Protein AF-A0A951L994-F1 (afdb_monomer_lite)

Sequence (637 aa):
MDTLDIGKFHAEGLLHLNDAASIREDETYDFYVFNWHFVTMASDIDPLAIKRLPVPKFTVVLELAPGDPLMLVPREVFDGYMVLDPTAEENGRLVAFPRPLEMDGREGRVFRGAVPTIGSFGFGTPAKGFELLVEAVNREFDKAIVRINIPHGQYVETDIIHRMPYAERVKDVCRQIAKPGIEVSFTNEFLSPTELVQWCTQNDLNCFMYTRALPGLSATTDQCIISGQPLLTLTNDTFRHIHRYIEPYPFQGLRKAIATTGKTVRLIQQEWSKERFQDKFHQMLSDAGIITMPHIEKCVPHIAQTDSIFVISRNSPGADNPFDYARKIANSIGRSRQHQIRHISYESAVETLASLGPSGAAGIVFVDYDLAACIQLDAIVSTLPCRKIIIPRADELRETEYPYTWANVVIIPRLPIIPFHTTSAGLKTPARIVLLGFSANSALLQEIIQKVLGEVPTAEVVVECDAPDPAAVAKKGTAPSGEAQPHVSWAFLKSGDRSLPDYFGESSLIIANNDPARTQELESLISIAMVTERPVVFTRRGVFPQLLGRELYVEDHSIAEIIRMGMAAHIKVLYDFGEWTFATALRRILDESWRPTISPVPDNAIVALSPAQFLQVAALGTGVTVTGHEKRVHFRH

Radius of gyration: 27.04 Å; chains: 1; bounding box: 85×60×83 Å

Foldseek 3Di:
DQQWPPVVCVVPVDTDGDPPPPVVPPDDDQEEEAQDDLVPDVVPDDLVVLQPRPHAYEYEQFFQDVPGSCPRPDPPSHQAYAYCFQPDDDDLRYFYFDHAQPDAADAADADDDPAFEEEEEDALAAQQCLLVVLLLCQQQDPAYEYEYEHADDPPDPQCLLLVHDSQVLSVLLSVLLHDPRYHYHYDHDPDDLVRLLVVLSPGLEYETEGLAPGTGADPRCSSNLSNLHFYEYFLALNCLSVLVQDPHPPLAAPVVRSVPRSVSSVVSSVCNYPVNRVVSVVVSCVSVVSDDDDDDPPPPPPPDDAFEEEQEEADDPDQPQLLDPSNLLQVLQPSNVSHHYHYDYLVCCQVVLVPDDLVAHLEYEYAQDDPVSVVSCQVRQQPGPFAYEYEHDQPDDDPVPDPHQHFRYEYEYDAFEQHRYGDSAGADPPAEEEEAPDDPPDPVVVVVVCLCCVQRVRYQYEYEDPDPDPVSQPPDDPDDPDDDDRNYGYDHDFRRPPCLLNVLSNHLEYEYAADVVCLSRSSSSVSSSLSNLHQYAYDPNRDNVSLLPQGHHPVVDHPVVSSSNRNVRCSSSCNLNYSSLQSSLVVCSSVVVLCVVDPHDDRRDHHYDDSQSSSCSSNPNNPGDSDSDPPPPPPDD

Secondary structure (DSSP, 8-state):
-TTB-HHHHHHHSS--B-TT----TT---S-EEE---TTTTTTT--HHHHHT-SS-EEEEE-S-BTTBTTTTS-TTT-SEEEES-TTSPP-SSEEE-PPPPSSPPPPPPPP--SS-EEEEE--S-TT--HHHHHHHHHHH-SSEEEEEE-PPPTT---HHHHTS-HHHHHHHHHHHHPPTTEEEEEE-----HHHHHHHHHT-SEEEE------SS--THHHHHHHHT--EEEBS-GGGHHHHTTSPPBTTS-HHHHHHHHHHHHHHHHHHTSHHHHHHHHHHHHHHTTSS------------PPPPEEEEEES--S-TT-TT-HHHHHHHHHHTT-SSEEEEEEHHHHHHHHHT--TT--SEEEEES--HHHHHHHHHHHTT--SEEEEE--TTT--TT------SSEEE------B------PPPPSSPEEEEES--TT-HHHHHHHHHHHHH-TT-EEEEEESS--HHHHSSS----TTS---EEEEEE--TT-TTHHHHHHT-SEEEE---TTTHHHHHHHHHHHTTSSS-EEE-SSS--GGGTT-PPBGGGS-HHHHHHHGGGGTHHHHHHHBHHHHHHHHHHHHHTTTGGGSS-PPTT--EEPPHHHHHHHHHTTTT----S---------

pLDDT: mean 88.19, std 14.05, range [27.16, 98.81]

Structure (mmCIF, N/CA/C/O backbone):
data_AF-A0A951L994-F1
#
_entry.id   AF-A0A951L994-F1
#
loop_
_atom_site.group_PDB
_atom_site.id
_atom_site.type_symbol
_atom_site.label_atom_id
_atom_site.label_alt_id
_atom_site.label_comp_id
_atom_site.label_asym_id
_atom_site.label_entity_id
_atom_site.label_seq_id
_atom_site.pdbx_PDB_ins_code
_atom_site.Cartn_x
_atom_site.Cartn_y
_atom_site.Cartn_z
_atom_site.occupancy
_atom_site.B_iso_or_equiv
_atom_site.auth_seq_id
_atom_site.auth_comp_id
_atom_site.auth_asym_id
_atom_site.auth_atom_id
_atom_site.pdbx_PDB_model_num
ATOM 1 N N . MET A 1 1 ? 36.849 2.179 -8.638 1.00 41.88 1 MET A N 1
ATOM 2 C CA . MET A 1 1 ? 37.304 2.030 -7.237 1.00 41.88 1 MET A CA 1
ATOM 3 C C . MET A 1 1 ? 38.821 1.992 -7.151 1.00 41.88 1 MET A C 1
ATOM 5 O O . MET A 1 1 ? 39.359 2.477 -6.174 1.00 41.88 1 MET A O 1
ATOM 9 N N . ASP A 1 2 ? 39.500 1.511 -8.189 1.00 40.81 2 ASP A N 1
ATOM 10 C CA . ASP A 1 2 ? 40.957 1.299 -8.216 1.00 40.81 2 ASP A CA 1
ATOM 11 C C . ASP A 1 2 ? 41.794 2.595 -8.164 1.00 40.81 2 ASP A C 1
ATOM 13 O O . ASP A 1 2 ? 42.988 2.570 -7.875 1.00 40.81 2 ASP A O 1
ATOM 17 N N . THR A 1 3 ? 41.164 3.746 -8.401 1.00 54.03 3 THR A N 1
ATOM 18 C CA . THR A 1 3 ? 41.768 5.081 -8.298 1.00 54.03 3 THR A CA 1
ATOM 19 C C . THR A 1 3 ? 41.541 5.751 -6.947 1.00 54.03 3 THR A C 1
ATOM 21 O O . THR A 1 3 ? 42.148 6.784 -6.688 1.00 54.03 3 THR A O 1
ATOM 24 N N . LEU A 1 4 ? 40.679 5.193 -6.092 1.00 57.62 4 LEU A N 1
ATOM 25 C CA . LEU A 1 4 ? 40.340 5.759 -4.790 1.00 57.62 4 LEU A CA 1
ATOM 26 C C . LEU A 1 4 ? 41.295 5.209 -3.732 1.00 57.62 4 LEU A C 1
ATOM 28 O O . LEU A 1 4 ? 41.459 3.994 -3.605 1.00 57.62 4 LEU A O 1
ATOM 32 N N . ASP A 1 5 ? 41.890 6.094 -2.942 1.00 65.50 5 ASP A N 1
ATOM 33 C CA . ASP A 1 5 ? 42.639 5.704 -1.754 1.00 65.50 5 ASP A CA 1
ATOM 34 C C . ASP A 1 5 ? 41.649 5.371 -0.628 1.00 65.50 5 ASP A C 1
ATOM 36 O O . ASP A 1 5 ? 41.291 6.205 0.208 1.00 65.50 5 ASP A O 1
ATOM 40 N N . ILE A 1 6 ? 41.152 4.130 -0.642 1.00 57.81 6 ILE A N 1
ATOM 41 C CA . ILE A 1 6 ? 40.182 3.628 0.342 1.00 57.81 6 ILE A CA 1
ATOM 42 C C . ILE A 1 6 ? 40.760 3.674 1.766 1.00 57.81 6 ILE A C 1
ATOM 44 O O . ILE A 1 6 ? 40.019 3.908 2.722 1.00 57.81 6 ILE A O 1
ATOM 48 N N . GLY A 1 7 ? 42.077 3.487 1.915 1.00 65.69 7 GLY A N 1
ATOM 49 C CA . GLY A 1 7 ? 42.751 3.540 3.212 1.00 65.69 7 GLY A CA 1
ATOM 50 C C . GLY A 1 7 ? 42.726 4.946 3.805 1.00 65.69 7 GLY A C 1
ATOM 51 O O . GLY A 1 7 ? 42.381 5.122 4.975 1.00 65.69 7 GLY A O 1
ATOM 52 N N . LYS A 1 8 ? 43.018 5.953 2.982 1.00 62.44 8 LYS A N 1
ATOM 53 C CA . LYS A 1 8 ? 42.999 7.359 3.389 1.00 62.44 8 LYS A CA 1
ATOM 54 C C . LYS A 1 8 ? 41.584 7.898 3.585 1.00 62.44 8 LYS A C 1
ATOM 56 O O . LYS A 1 8 ? 41.338 8.590 4.569 1.00 62.44 8 LYS A O 1
ATOM 61 N N . PHE A 1 9 ? 40.629 7.493 2.744 1.00 53.53 9 PHE A N 1
ATOM 62 C CA . PHE A 1 9 ? 39.210 7.800 2.952 1.00 53.53 9 PHE A CA 1
ATOM 63 C C . PHE A 1 9 ? 38.707 7.297 4.310 1.00 53.53 9 PHE A C 1
ATOM 65 O O . PHE A 1 9 ? 38.043 8.034 5.033 1.00 53.53 9 PHE A O 1
ATOM 72 N N . HIS A 1 10 ? 39.074 6.075 4.700 1.00 56.97 10 HIS A N 1
ATOM 73 C CA . HIS A 1 10 ? 38.685 5.522 5.997 1.00 56.97 10 HIS A CA 1
ATOM 74 C C . HIS A 1 10 ? 39.321 6.270 7.184 1.00 56.97 10 HIS A C 1
ATOM 76 O O . HIS A 1 10 ? 38.714 6.370 8.248 1.00 56.97 10 HIS A O 1
ATOM 82 N N . ALA A 1 11 ? 40.544 6.779 7.029 1.00 64.38 11 ALA A N 1
ATOM 83 C CA . ALA A 1 11 ? 41.259 7.481 8.095 1.00 64.38 11 ALA A CA 1
ATOM 84 C C . ALA A 1 11 ? 40.827 8.949 8.254 1.00 64.38 11 ALA A C 1
ATOM 86 O O . ALA A 1 11 ? 40.795 9.460 9.372 1.00 64.38 11 ALA A O 1
ATOM 87 N N . GLU A 1 12 ? 40.509 9.621 7.148 1.00 77.12 12 GLU A N 1
ATOM 88 C CA . GLU A 1 12 ? 40.337 11.080 7.100 1.00 77.12 12 GLU A CA 1
ATOM 89 C C . GLU A 1 12 ? 38.897 11.507 6.768 1.00 77.12 12 GLU A C 1
ATOM 91 O O . GLU A 1 12 ? 38.551 12.677 6.915 1.00 77.12 12 GLU A O 1
ATOM 96 N N . GLY A 1 13 ? 38.042 10.578 6.324 1.00 53.91 13 GLY A N 1
ATOM 97 C CA . GLY A 1 13 ? 36.663 10.855 5.904 1.00 53.91 13 GLY A CA 1
ATOM 98 C C . GLY A 1 13 ? 36.548 11.640 4.592 1.00 53.91 13 GLY A C 1
ATOM 99 O O . GLY A 1 13 ? 35.451 12.050 4.220 1.00 53.91 13 GLY A O 1
ATOM 100 N N . LEU A 1 14 ? 37.663 11.860 3.891 1.00 49.00 14 LEU A N 1
ATOM 101 C CA . LEU A 1 14 ? 37.746 12.630 2.652 1.00 49.00 14 LEU A CA 1
ATOM 102 C C . LEU A 1 14 ? 38.160 11.727 1.494 1.00 49.00 14 LEU A C 1
ATOM 104 O O . LEU A 1 14 ? 39.064 10.900 1.614 1.00 49.00 14 LEU A O 1
ATOM 108 N N . LEU A 1 15 ? 37.458 11.844 0.368 1.00 47.25 15 LEU A N 1
ATOM 109 C CA . LEU A 1 15 ? 37.704 11.003 -0.795 1.00 47.25 15 LEU A CA 1
ATOM 110 C C . LEU A 1 15 ? 38.981 11.481 -1.506 1.00 47.25 15 LEU A C 1
ATOM 112 O O . LEU A 1 15 ? 38.983 12.525 -2.156 1.00 47.25 15 LEU A O 1
ATOM 116 N N . HIS A 1 16 ? 40.065 10.715 -1.385 1.00 60.06 16 HIS A N 1
ATOM 117 C CA . HIS A 1 16 ? 41.331 10.986 -2.067 1.00 60.06 16 HIS A CA 1
ATOM 118 C C . HIS A 1 16 ? 41.524 10.035 -3.247 1.00 60.06 16 HIS A C 1
ATOM 120 O O . HIS A 1 16 ? 41.207 8.848 -3.167 1.00 60.06 16 HIS A O 1
ATOM 126 N N . LEU A 1 17 ? 42.057 10.559 -4.348 1.00 61.41 17 LEU A N 1
ATOM 127 C CA . LEU A 1 17 ? 42.546 9.741 -5.453 1.00 61.41 17 LEU A CA 1
ATOM 128 C C . LEU A 1 17 ? 43.995 9.328 -5.151 1.00 61.41 17 LEU A C 1
ATOM 130 O O . LEU A 1 17 ? 44.751 10.122 -4.597 1.00 61.41 17 LEU A O 1
ATOM 134 N N . ASN A 1 18 ? 44.385 8.100 -5.495 1.00 67.62 18 ASN A N 1
ATOM 135 C CA . ASN A 1 18 ? 45.770 7.644 -5.368 1.00 67.62 18 ASN A CA 1
ATOM 136 C C . ASN A 1 18 ? 46.680 8.504 -6.265 1.00 67.62 18 ASN A C 1
ATOM 138 O O . ASN A 1 18 ? 46.537 8.459 -7.485 1.00 67.62 18 ASN A O 1
ATOM 142 N N . ASP A 1 19 ? 47.664 9.205 -5.689 1.00 60.97 19 ASP A N 1
ATOM 143 C CA . ASP A 1 19 ? 48.629 10.046 -6.431 1.00 60.97 19 ASP A CA 1
ATOM 144 C C . ASP A 1 19 ? 49.447 9.256 -7.480 1.00 60.97 19 ASP A C 1
ATOM 146 O O . ASP A 1 19 ? 50.012 9.829 -8.409 1.00 60.97 19 ASP A O 1
ATOM 150 N N . ALA A 1 20 ? 49.509 7.924 -7.351 1.00 50.66 20 ALA A N 1
ATOM 151 C CA . ALA A 1 20 ? 50.195 7.024 -8.282 1.00 50.66 20 ALA A CA 1
ATOM 152 C C . ALA A 1 20 ? 49.326 6.557 -9.464 1.00 50.66 20 ALA A C 1
ATOM 154 O O . ALA A 1 20 ? 49.850 5.966 -10.411 1.00 50.66 20 ALA A O 1
ATOM 155 N N . ALA A 1 21 ? 48.018 6.820 -9.445 1.00 48.81 21 ALA A N 1
ATOM 156 C CA . ALA A 1 21 ? 47.206 6.702 -10.641 1.00 48.81 21 ALA A CA 1
ATOM 157 C C . ALA A 1 21 ? 47.412 7.988 -11.440 1.00 48.81 21 ALA A C 1
ATOM 159 O O . ALA A 1 21 ? 46.589 8.900 -11.395 1.00 48.81 21 ALA A O 1
ATOM 160 N N . SER A 1 22 ? 48.520 8.067 -12.185 1.00 47.44 22 SER A N 1
ATOM 161 C CA . SER A 1 22 ? 48.522 8.893 -13.384 1.00 47.44 22 SER A CA 1
ATOM 162 C C . SER A 1 22 ? 47.316 8.417 -14.185 1.00 47.44 22 SER A C 1
ATOM 164 O O . SER A 1 22 ? 47.364 7.341 -14.789 1.00 47.44 22 SER A O 1
ATOM 166 N N . ILE A 1 23 ? 46.204 9.153 -14.119 1.00 47.38 23 ILE A N 1
ATOM 167 C CA . ILE A 1 23 ? 45.171 9.068 -15.140 1.00 47.38 23 ILE A CA 1
ATOM 168 C C . ILE A 1 23 ? 45.986 9.210 -16.411 1.00 47.38 23 ILE A C 1
ATOM 170 O O . ILE A 1 23 ? 46.646 10.233 -16.598 1.00 47.38 23 ILE A O 1
ATOM 174 N N . ARG A 1 24 ? 46.096 8.133 -17.190 1.00 46.91 24 ARG A N 1
ATOM 175 C CA . ARG A 1 24 ? 46.722 8.234 -18.496 1.00 46.91 24 ARG A CA 1
ATOM 176 C C . ARG A 1 24 ? 45.892 9.290 -19.202 1.00 46.91 24 ARG A C 1
ATOM 178 O O . ARG A 1 24 ? 44.734 9.031 -19.513 1.00 46.91 24 ARG A O 1
ATOM 185 N N . GLU A 1 25 ? 46.456 10.482 -19.375 1.00 49.81 25 GLU A N 1
ATOM 186 C CA . GLU A 1 25 ? 45.807 11.597 -20.074 1.00 49.81 25 GLU A CA 1
ATOM 187 C C . GLU A 1 25 ? 45.374 11.180 -21.496 1.00 49.81 25 GLU A C 1
ATOM 189 O O . GLU A 1 25 ? 44.533 11.835 -22.102 1.00 49.81 25 GLU A O 1
ATOM 194 N N . ASP A 1 26 ? 45.878 10.036 -21.973 1.00 48.16 26 ASP A N 1
ATOM 195 C CA . ASP A 1 26 ? 45.598 9.412 -23.261 1.00 48.16 26 ASP A CA 1
ATOM 196 C C . ASP A 1 26 ? 44.423 8.408 -23.287 1.00 48.16 26 ASP A C 1
ATOM 198 O O . ASP A 1 26 ? 44.096 7.906 -24.362 1.00 48.16 26 ASP A O 1
ATOM 202 N N . GLU A 1 27 ? 43.766 8.071 -22.167 1.00 55.69 27 GLU A N 1
ATOM 203 C CA . GLU A 1 27 ? 42.603 7.161 -22.201 1.00 55.69 27 GLU A CA 1
ATOM 204 C C . GLU A 1 27 ? 41.299 7.949 -22.401 1.00 55.69 27 GLU A C 1
ATOM 206 O O . GLU A 1 27 ? 40.607 8.344 -21.460 1.00 55.69 27 GLU A O 1
ATOM 211 N N . THR A 1 28 ? 40.964 8.199 -23.669 1.00 78.38 28 THR A N 1
ATOM 212 C CA . THR A 1 28 ? 39.672 8.766 -24.069 1.00 78.38 28 THR A CA 1
ATOM 213 C C . THR A 1 28 ? 38.575 7.710 -23.925 1.00 78.38 28 THR A C 1
ATOM 215 O O . THR A 1 28 ? 38.596 6.701 -24.627 1.00 78.38 28 THR A O 1
ATOM 218 N N . TYR A 1 29 ? 37.610 7.937 -23.034 1.00 87.75 29 TYR A N 1
ATOM 219 C CA . TYR A 1 29 ? 36.407 7.105 -22.931 1.00 87.75 29 TYR A CA 1
ATOM 220 C C . TYR A 1 29 ? 35.429 7.437 -24.056 1.00 87.75 29 TYR A C 1
ATOM 222 O O . TYR A 1 29 ? 35.227 8.610 -24.348 1.00 87.75 29 TYR A O 1
ATOM 230 N N . ASP A 1 30 ? 34.757 6.435 -24.622 1.00 90.88 30 ASP A N 1
ATOM 231 C CA . ASP A 1 30 ? 33.685 6.666 -25.602 1.00 90.88 30 ASP A CA 1
ATOM 232 C C . ASP A 1 30 ? 32.410 7.234 -24.951 1.00 90.88 30 ASP A C 1
ATOM 234 O O . ASP A 1 30 ? 31.631 7.930 -25.600 1.00 90.88 30 ASP A O 1
ATOM 238 N N . PHE A 1 31 ? 32.179 6.924 -23.669 1.00 95.00 31 PHE A N 1
ATOM 239 C CA . PHE A 1 31 ? 31.055 7.415 -22.869 1.00 95.00 31 PHE A CA 1
ATOM 240 C C . PHE A 1 31 ? 31.257 7.152 -21.368 1.00 95.00 31 PHE A C 1
ATOM 242 O O . PHE A 1 31 ? 32.129 6.380 -20.966 1.00 95.00 31 PHE A O 1
ATOM 249 N N . TYR A 1 32 ? 30.389 7.733 -20.534 1.00 95.00 32 TYR A N 1
ATOM 250 C CA . TYR A 1 32 ? 30.308 7.452 -19.093 1.00 95.00 32 TYR A CA 1
ATOM 251 C C . TYR A 1 32 ? 28.931 6.924 -18.679 1.00 95.00 32 TYR A C 1
ATOM 253 O O . TYR A 1 32 ? 27.906 7.351 -19.209 1.00 95.00 32 TYR A O 1
ATOM 261 N N . VAL A 1 33 ? 28.885 6.052 -17.667 1.00 95.38 33 VAL A N 1
ATOM 262 C CA . VAL A 1 33 ? 27.638 5.611 -17.017 1.00 95.38 33 VAL A CA 1
ATOM 263 C C . VAL A 1 33 ? 27.720 5.891 -15.522 1.00 95.38 33 VAL A C 1
ATOM 265 O O . VAL A 1 33 ? 28.635 5.431 -14.843 1.00 95.38 33 VAL A O 1
ATOM 268 N N . PHE A 1 34 ? 26.740 6.623 -15.001 1.00 94.31 34 PHE A N 1
ATOM 269 C CA . PHE A 1 34 ? 26.642 6.974 -13.587 1.00 94.31 34 PHE A CA 1
ATOM 270 C C . PHE A 1 34 ? 25.502 6.206 -12.923 1.00 94.31 34 PHE A C 1
ATOM 272 O O . PHE A 1 34 ? 24.346 6.348 -13.318 1.00 94.31 34 PHE A O 1
ATOM 279 N N . ASN A 1 35 ? 25.789 5.457 -11.864 1.00 92.19 35 ASN A N 1
ATOM 280 C CA . ASN A 1 35 ? 24.745 4.935 -10.985 1.00 92.19 35 ASN A CA 1
ATOM 281 C C . ASN A 1 35 ? 24.291 6.031 -10.003 1.00 92.19 35 ASN A C 1
ATOM 283 O O . ASN A 1 35 ? 24.700 6.018 -8.845 1.00 92.19 35 ASN A O 1
ATOM 287 N N . TRP A 1 36 ? 23.543 7.032 -10.486 1.00 91.06 36 TRP A N 1
ATOM 288 C CA . TRP A 1 36 ? 23.227 8.229 -9.704 1.00 91.06 36 TRP A CA 1
ATOM 289 C C . TRP A 1 36 ? 22.315 7.898 -8.523 1.00 91.06 36 TRP A C 1
ATOM 291 O O . TRP A 1 36 ? 21.193 7.425 -8.700 1.00 91.06 36 TRP A O 1
ATOM 301 N N . HIS A 1 37 ? 22.770 8.228 -7.316 1.00 90.56 37 HIS A N 1
ATOM 302 C CA . HIS A 1 37 ? 21.969 8.110 -6.107 1.00 90.56 37 HIS A CA 1
ATOM 303 C C . HIS A 1 37 ? 21.953 9.438 -5.347 1.00 90.56 37 HIS A C 1
ATOM 305 O O . HIS A 1 37 ? 22.993 9.964 -4.949 1.00 90.56 37 HIS A O 1
ATOM 311 N N . PHE A 1 38 ? 20.756 9.986 -5.136 1.00 89.31 38 PHE A N 1
ATOM 312 C CA . PHE A 1 38 ? 20.582 11.338 -4.601 1.00 89.31 38 PHE A CA 1
ATOM 313 C C . PHE A 1 38 ? 21.140 11.516 -3.180 1.00 89.31 38 PHE A C 1
ATOM 315 O O . PHE A 1 38 ? 21.542 12.617 -2.832 1.00 89.31 38 PHE A O 1
ATOM 322 N N . VAL A 1 39 ? 21.210 10.453 -2.371 1.00 86.50 39 VAL A N 1
ATOM 323 C CA . VAL A 1 39 ? 21.746 10.539 -0.997 1.00 86.50 39 VAL A CA 1
ATOM 324 C C . VAL A 1 39 ? 23.271 10.509 -0.965 1.00 86.50 39 VAL A C 1
ATOM 326 O O . VAL A 1 39 ? 23.870 11.166 -0.129 1.00 86.50 39 VAL A O 1
ATOM 329 N N . THR A 1 40 ? 23.904 9.728 -1.842 1.00 85.31 40 THR A N 1
ATOM 330 C CA . THR A 1 40 ? 25.342 9.412 -1.733 1.00 85.31 40 THR A CA 1
ATOM 331 C C . THR A 1 40 ? 26.195 10.107 -2.786 1.00 85.31 40 THR A C 1
ATOM 333 O O . THR A 1 40 ? 27.412 9.993 -2.742 1.00 85.31 40 THR A O 1
ATOM 336 N N . MET A 1 41 ? 25.578 10.759 -3.776 1.00 88.44 41 MET A N 1
ATOM 337 C CA . MET A 1 41 ? 26.297 11.452 -4.849 1.00 88.44 41 MET A CA 1
ATOM 338 C C . MET A 1 41 ? 25.931 12.929 -4.960 1.00 88.44 41 MET A C 1
ATOM 340 O O . MET A 1 41 ? 26.781 13.718 -5.358 1.00 88.44 41 MET A O 1
ATOM 344 N N . ALA A 1 42 ? 24.697 13.329 -4.629 1.00 85.69 42 ALA A N 1
ATOM 345 C CA . ALA A 1 42 ? 24.260 14.708 -4.867 1.00 85.69 42 ALA A CA 1
ATOM 346 C C . ALA A 1 42 ? 24.990 15.742 -3.992 1.00 85.69 42 ALA A C 1
ATOM 348 O O . ALA A 1 42 ? 25.114 16.891 -4.406 1.00 85.69 42 ALA A O 1
ATOM 349 N N . SER A 1 43 ? 25.473 15.345 -2.810 1.00 84.06 43 SER A N 1
ATOM 350 C CA . SER A 1 43 ? 26.299 16.178 -1.925 1.00 8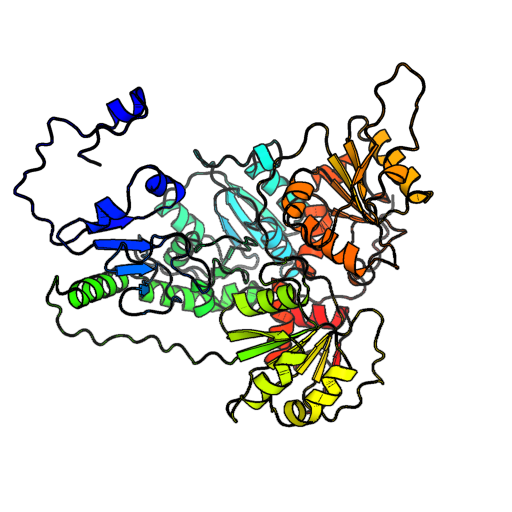4.06 43 SER A CA 1
ATOM 351 C C . SER A 1 43 ? 27.726 16.370 -2.431 1.00 84.06 43 SER A C 1
ATOM 353 O O . SER A 1 43 ? 28.326 17.410 -2.174 1.00 84.06 43 SER A O 1
ATOM 355 N N . ASP A 1 44 ? 28.258 15.382 -3.148 1.00 85.50 44 ASP A N 1
ATOM 356 C CA . ASP A 1 44 ? 29.698 15.254 -3.393 1.00 85.50 44 ASP A CA 1
ATOM 357 C C . ASP A 1 44 ? 30.083 15.490 -4.857 1.00 85.50 44 ASP A C 1
ATOM 359 O O . ASP A 1 44 ? 31.257 15.679 -5.175 1.00 85.50 44 ASP A O 1
ATOM 363 N N . ILE A 1 45 ? 29.106 15.486 -5.769 1.00 86.12 45 ILE A N 1
ATOM 364 C CA . ILE A 1 45 ? 29.343 15.601 -7.208 1.00 86.12 45 ILE A CA 1
ATOM 365 C C . ILE A 1 45 ? 28.493 16.725 -7.796 1.00 86.12 45 ILE A C 1
ATOM 367 O O . ILE A 1 45 ? 27.271 16.618 -7.889 1.00 86.12 45 ILE A O 1
ATOM 371 N N . ASP A 1 46 ? 29.161 17.779 -8.276 1.00 86.94 46 ASP A N 1
ATOM 372 C CA . ASP A 1 46 ? 28.540 18.871 -9.032 1.00 86.94 46 ASP A CA 1
ATOM 373 C C . ASP A 1 46 ? 27.977 18.348 -10.372 1.00 86.94 46 ASP A C 1
ATOM 375 O O . ASP A 1 46 ? 28.749 17.935 -11.249 1.00 86.94 46 ASP A O 1
ATOM 379 N N . PRO A 1 47 ? 26.651 18.402 -10.605 1.00 90.44 47 PRO A N 1
ATOM 380 C CA . PRO A 1 47 ? 26.071 17.960 -11.869 1.00 90.44 47 PRO A CA 1
ATOM 381 C C . PRO A 1 47 ? 26.584 18.747 -13.088 1.00 90.44 47 PRO A C 1
ATOM 383 O O . PRO A 1 47 ? 26.620 18.205 -14.198 1.00 90.44 47 PRO A O 1
ATOM 386 N N . LEU A 1 48 ? 27.031 19.999 -12.911 1.00 89.38 48 LEU A N 1
ATOM 387 C CA . LEU A 1 48 ? 27.656 20.777 -13.984 1.00 89.38 48 LEU A CA 1
ATOM 388 C C . LEU A 1 48 ? 29.039 20.237 -14.352 1.00 89.38 48 LEU A C 1
ATOM 390 O O . LEU A 1 48 ? 29.427 20.338 -15.514 1.00 89.38 48 LEU A O 1
ATOM 394 N N . ALA A 1 49 ? 29.769 19.632 -13.413 1.00 88.12 49 ALA A N 1
ATOM 395 C CA . ALA A 1 49 ? 31.022 18.949 -13.717 1.00 88.12 49 ALA A CA 1
ATOM 396 C C . ALA A 1 49 ? 30.787 17.741 -14.629 1.00 88.12 49 ALA A C 1
ATOM 398 O O . ALA A 1 49 ? 31.485 17.599 -15.629 1.00 88.12 49 ALA A O 1
ATOM 399 N N . ILE A 1 50 ? 29.744 16.947 -14.361 1.00 90.75 50 ILE A N 1
ATOM 400 C CA . ILE A 1 50 ? 29.351 15.835 -15.239 1.00 90.75 50 ILE A CA 1
ATOM 401 C C . ILE A 1 50 ? 28.959 16.360 -16.629 1.00 90.75 50 ILE A C 1
ATOM 403 O O . ILE A 1 50 ? 29.320 15.770 -17.641 1.00 90.75 50 ILE A O 1
ATOM 407 N N . LYS A 1 51 ? 28.225 17.478 -16.698 1.00 90.81 51 LYS A N 1
ATOM 408 C CA . LYS A 1 51 ? 27.801 18.084 -17.972 1.00 90.81 51 LYS A CA 1
ATOM 409 C C . LYS A 1 51 ? 28.967 18.602 -18.828 1.00 90.81 51 LYS A C 1
ATOM 411 O O . LYS A 1 51 ? 28.811 18.727 -20.035 1.00 90.81 51 LYS A O 1
ATOM 416 N N . ARG A 1 52 ? 30.117 18.919 -18.220 1.00 90.06 52 ARG A N 1
ATOM 417 C CA . ARG A 1 52 ? 31.332 19.368 -18.926 1.00 90.06 52 ARG A CA 1
ATOM 418 C C . ARG A 1 52 ? 32.140 18.224 -19.549 1.00 90.06 52 ARG A C 1
ATOM 420 O O . ARG A 1 52 ? 33.105 18.513 -20.253 1.00 90.06 52 ARG A O 1
ATOM 427 N N . LEU A 1 53 ? 31.795 16.962 -19.282 1.00 86.88 53 LEU A N 1
ATOM 428 C CA . LEU A 1 53 ? 32.493 15.823 -19.879 1.00 86.88 53 LEU A CA 1
ATOM 429 C C . LEU A 1 53 ? 32.326 15.848 -21.413 1.00 86.88 53 LEU A C 1
ATOM 431 O O . LEU A 1 53 ? 31.232 16.134 -21.894 1.00 86.88 53 LEU A O 1
ATOM 435 N N . PRO A 1 54 ? 33.395 15.581 -22.187 1.00 88.94 54 PRO A N 1
ATOM 436 C CA . PRO A 1 54 ? 33.408 15.818 -23.634 1.00 88.94 54 PRO A CA 1
ATOM 437 C C . PRO A 1 54 ? 32.716 14.723 -24.458 1.00 88.94 54 PRO A C 1
ATOM 439 O O . PRO A 1 54 ? 32.632 14.843 -25.678 1.00 88.94 54 PRO A O 1
ATOM 442 N N . VAL A 1 55 ? 32.253 13.654 -23.811 1.00 91.31 55 VAL A N 1
ATOM 443 C CA . VAL A 1 55 ? 31.657 12.472 -24.446 1.00 91.31 55 VAL A CA 1
ATOM 444 C C . VAL A 1 55 ? 30.289 12.171 -23.837 1.00 91.31 55 VAL A C 1
ATOM 446 O O . VAL A 1 55 ? 30.021 12.631 -22.720 1.00 91.31 55 VAL A O 1
ATOM 449 N N . PRO A 1 56 ? 29.426 11.408 -24.537 1.00 95.62 56 PRO A N 1
ATOM 450 C CA . PRO A 1 56 ? 28.097 11.090 -24.046 1.00 95.62 56 PRO A CA 1
ATOM 451 C C . PRO A 1 56 ? 28.119 10.501 -22.643 1.00 95.62 56 PRO A C 1
ATOM 453 O O . PRO A 1 56 ? 29.004 9.722 -22.273 1.00 95.62 56 PRO A O 1
ATOM 456 N N . LYS A 1 57 ? 27.102 10.831 -21.856 1.00 95.94 57 LYS A N 1
ATOM 457 C CA . LYS A 1 57 ? 26.956 10.253 -20.531 1.00 95.94 57 LYS A CA 1
ATOM 458 C C . LYS A 1 57 ? 25.533 9.859 -20.191 1.00 95.94 57 LYS A C 1
ATOM 460 O O . LYS A 1 57 ? 24.545 10.548 -20.451 1.00 95.94 57 LYS A O 1
ATOM 465 N N . PHE A 1 58 ? 25.462 8.732 -19.515 1.00 97.50 58 PHE A N 1
ATOM 466 C CA . PHE A 1 58 ? 24.231 8.061 -19.168 1.00 97.50 58 PHE A CA 1
ATOM 467 C C . PHE A 1 58 ? 24.120 7.939 -17.661 1.00 97.50 58 PHE A C 1
ATOM 469 O O . PHE A 1 58 ? 25.119 7.996 -16.938 1.00 97.50 58 PHE A O 1
ATOM 476 N N . THR A 1 59 ? 22.905 7.746 -17.169 1.00 96.75 59 THR A N 1
ATOM 477 C CA . THR A 1 59 ? 22.707 7.407 -15.764 1.00 96.75 59 THR A CA 1
ATOM 478 C C . THR A 1 59 ? 21.697 6.297 -15.575 1.00 96.75 59 THR A C 1
ATOM 480 O O . THR A 1 59 ? 20.682 6.260 -16.264 1.00 96.75 59 THR A O 1
ATOM 483 N N . VAL A 1 60 ? 21.979 5.405 -14.629 1.00 95.38 60 VAL A N 1
ATOM 484 C CA . VAL A 1 60 ? 21.011 4.440 -14.117 1.00 95.38 60 VAL A CA 1
ATOM 485 C C . VAL A 1 60 ? 20.104 5.155 -13.126 1.00 95.38 60 VAL A C 1
ATOM 487 O O . VAL A 1 60 ? 20.568 5.706 -12.130 1.00 95.38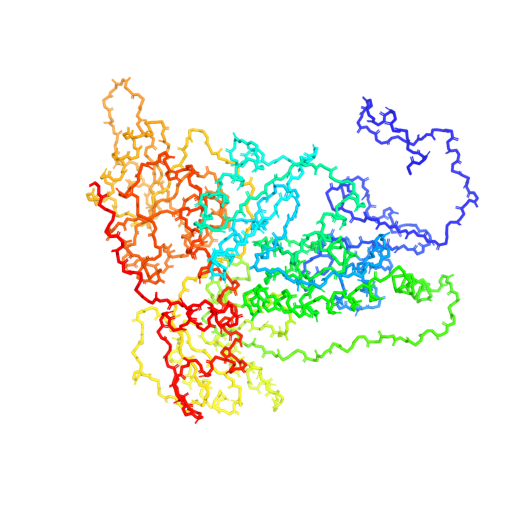 60 VAL A O 1
ATOM 490 N N . VAL A 1 61 ? 18.804 5.142 -13.407 1.00 93.69 61 VAL A N 1
ATOM 491 C CA . VAL A 1 61 ? 17.776 5.735 -12.551 1.00 93.69 61 VAL A CA 1
ATOM 492 C C . VAL A 1 61 ? 17.198 4.637 -11.662 1.00 93.69 61 VAL A C 1
ATOM 494 O O . VAL A 1 61 ? 16.412 3.806 -12.122 1.00 93.69 61 VAL A O 1
ATOM 497 N N . LEU A 1 62 ? 17.617 4.620 -10.393 1.00 86.81 62 LEU A N 1
ATOM 498 C CA . LEU A 1 62 ? 17.174 3.630 -9.402 1.00 86.81 62 LEU A CA 1
ATOM 499 C C . LEU A 1 62 ? 15.878 4.037 -8.695 1.00 86.81 62 LEU A C 1
ATOM 501 O O . LEU A 1 62 ? 14.965 3.225 -8.537 1.00 86.81 62 LEU A O 1
ATOM 505 N N . GLU A 1 63 ? 15.804 5.301 -8.281 1.00 89.38 63 GLU A N 1
ATOM 506 C CA . GLU A 1 63 ? 14.680 5.848 -7.528 1.00 89.38 63 GLU A CA 1
ATOM 507 C C . GLU A 1 63 ? 13.797 6.678 -8.452 1.00 89.38 63 GLU A C 1
ATOM 509 O O . GLU A 1 63 ? 14.182 7.755 -8.906 1.00 89.38 63 GLU A O 1
ATOM 514 N N . LEU A 1 64 ? 12.605 6.159 -8.742 1.00 89.62 64 LEU A N 1
ATOM 515 C CA . LEU A 1 64 ? 11.668 6.785 -9.666 1.00 89.62 64 LEU A CA 1
ATOM 516 C C . LEU A 1 64 ? 10.236 6.785 -9.130 1.00 89.62 64 LEU A C 1
ATOM 518 O O . LEU A 1 64 ? 9.749 5.777 -8.604 1.00 89.62 64 LEU A O 1
ATOM 522 N N . ALA A 1 65 ? 9.554 7.915 -9.296 1.00 86.62 65 ALA A N 1
ATOM 523 C CA . ALA A 1 65 ? 8.158 8.076 -8.926 1.00 86.62 65 ALA A CA 1
ATOM 524 C C . ALA A 1 65 ? 7.238 7.754 -10.114 1.00 86.62 65 ALA A C 1
ATOM 526 O O . ALA A 1 65 ? 7.628 7.911 -11.277 1.00 86.62 65 ALA A O 1
ATOM 527 N N . PRO A 1 66 ? 5.993 7.319 -9.866 1.00 80.44 66 PRO A N 1
ATOM 528 C CA . PRO A 1 66 ? 5.002 7.262 -10.923 1.00 80.44 66 PRO A CA 1
ATOM 529 C C . PRO A 1 66 ? 4.765 8.614 -11.592 1.00 80.44 66 PRO A C 1
ATOM 531 O O . PRO A 1 66 ? 4.583 9.618 -10.915 1.00 80.44 66 PRO A O 1
ATOM 534 N N . GLY A 1 67 ? 4.797 8.634 -12.927 1.00 83.31 67 GLY A N 1
ATOM 535 C CA . GLY A 1 67 ? 4.615 9.847 -13.732 1.00 83.31 67 GLY A CA 1
ATOM 536 C C . GLY A 1 67 ? 5.831 10.779 -13.799 1.00 83.31 67 GLY A C 1
ATOM 537 O O . GLY A 1 67 ? 5.928 11.553 -14.745 1.00 83.31 67 GLY A O 1
ATOM 538 N N . ASP A 1 68 ? 6.785 10.675 -12.869 1.00 89.44 68 ASP A N 1
ATOM 539 C CA . ASP A 1 68 ? 8.044 11.422 -12.929 1.00 89.44 68 ASP A CA 1
ATOM 540 C C . ASP A 1 68 ? 9.265 10.529 -12.649 1.00 89.44 68 ASP A C 1
ATOM 542 O O . ASP A 1 68 ? 9.758 10.460 -11.515 1.00 89.44 68 ASP A O 1
ATOM 546 N N . PRO A 1 69 ? 9.799 9.856 -13.688 1.00 89.94 69 PRO A N 1
ATOM 547 C CA . PRO A 1 69 ? 10.975 9.013 -13.537 1.00 89.94 69 PRO A CA 1
ATOM 548 C C . PRO A 1 69 ? 12.233 9.755 -13.076 1.00 89.94 69 PRO A C 1
ATOM 550 O O . PRO A 1 69 ? 13.132 9.119 -12.543 1.00 89.94 69 PRO A O 1
ATOM 553 N N . LEU A 1 70 ? 12.313 11.078 -13.264 1.00 93.81 70 LEU A N 1
ATOM 554 C CA . LEU A 1 70 ? 13.509 11.875 -12.967 1.00 93.81 70 LEU A CA 1
ATOM 555 C C . LEU A 1 70 ? 13.376 12.721 -11.697 1.00 93.81 70 LEU A C 1
ATOM 557 O O . LEU A 1 70 ? 14.198 13.605 -11.481 1.00 93.81 70 LEU A O 1
ATOM 561 N N . MET A 1 71 ? 12.381 12.458 -10.843 1.00 92.62 71 MET A N 1
ATOM 562 C CA . MET A 1 71 ? 12.131 13.241 -9.623 1.00 92.62 71 MET A CA 1
ATOM 563 C C . MET A 1 71 ? 13.390 13.440 -8.753 1.00 92.62 71 MET A C 1
ATOM 565 O O . MET A 1 71 ? 13.558 14.501 -8.157 1.00 92.62 71 MET A O 1
ATOM 569 N N . LEU A 1 72 ? 14.279 12.440 -8.688 1.00 93.38 72 LEU A N 1
ATOM 570 C CA . LEU A 1 72 ? 15.490 12.451 -7.852 1.00 93.38 72 LEU A CA 1
ATOM 571 C C . LEU A 1 72 ? 16.799 12.472 -8.662 1.00 93.38 72 LEU A C 1
ATOM 573 O O . LEU A 1 72 ? 17.884 12.262 -8.113 1.00 93.38 72 LEU A O 1
ATOM 577 N N . VAL A 1 73 ? 16.711 12.727 -9.970 1.00 94.50 73 VAL A N 1
ATOM 578 C CA . VAL A 1 73 ? 17.860 12.743 -10.883 1.00 94.50 73 VAL A CA 1
ATOM 579 C C . VAL A 1 73 ? 17.931 14.094 -11.599 1.00 94.50 73 VAL A C 1
ATOM 581 O O . VAL A 1 73 ? 16.931 14.543 -12.158 1.00 94.50 73 VAL A O 1
ATOM 584 N N . PRO A 1 74 ? 19.103 14.752 -11.651 1.00 94.12 74 PRO A N 1
ATOM 585 C CA . PRO A 1 74 ? 19.255 16.009 -12.372 1.00 94.12 74 PRO A CA 1
ATOM 586 C C . PRO A 1 74 ? 18.823 15.912 -13.848 1.00 94.12 74 PRO A C 1
ATOM 588 O O . PRO A 1 74 ? 19.384 15.157 -14.655 1.00 94.12 74 PRO A O 1
ATOM 591 N N . ARG A 1 75 ? 17.818 16.714 -14.210 1.00 94.94 75 ARG A N 1
ATOM 592 C CA . ARG A 1 75 ? 17.351 16.890 -15.594 1.00 94.94 75 ARG A CA 1
ATOM 593 C C . ARG A 1 75 ? 18.381 17.673 -16.400 1.00 94.94 75 ARG A C 1
ATOM 595 O O . ARG A 1 75 ? 19.072 18.523 -15.846 1.00 94.94 75 ARG A O 1
ATOM 602 N N . GLU A 1 76 ? 18.478 17.404 -17.701 1.00 94.69 76 GLU A N 1
ATOM 603 C CA . GLU A 1 76 ? 19.380 18.120 -18.627 1.00 94.69 76 GLU A CA 1
ATOM 604 C C . GLU A 1 76 ? 20.866 18.062 -18.249 1.00 94.69 76 GLU A C 1
ATOM 606 O O . GLU A 1 76 ? 21.693 18.840 -18.748 1.00 94.69 76 GLU A O 1
ATOM 611 N N . VAL A 1 77 ? 21.190 17.150 -17.334 1.00 95.44 77 VAL A N 1
ATOM 612 C CA . VAL A 1 77 ? 22.553 16.778 -17.034 1.00 95.44 77 VAL A CA 1
ATOM 613 C C . VAL A 1 77 ? 22.896 15.686 -18.014 1.00 95.44 77 VAL A C 1
ATOM 615 O O . VAL A 1 77 ? 23.814 15.938 -18.765 1.00 95.44 77 VAL A O 1
ATOM 618 N N . PHE A 1 78 ? 22.198 14.538 -18.046 1.00 96.75 78 PHE A N 1
ATOM 619 C CA . PHE A 1 78 ? 22.537 13.341 -18.845 1.00 96.75 78 PHE A CA 1
ATOM 620 C C . PHE A 1 78 ? 22.001 13.330 -20.278 1.00 96.75 78 PHE A C 1
ATOM 622 O O . PHE A 1 78 ? 20.933 13.873 -20.543 1.00 96.75 78 PHE A O 1
ATOM 629 N N . ASP A 1 79 ? 22.758 12.697 -21.180 1.00 96.19 79 ASP A N 1
ATOM 630 C CA . ASP A 1 79 ? 22.382 12.514 -22.587 1.00 96.19 79 ASP A CA 1
ATOM 631 C C . ASP A 1 79 ? 21.364 11.380 -22.735 1.00 96.19 79 ASP A C 1
ATOM 633 O O . ASP A 1 79 ? 20.485 11.442 -23.592 1.00 96.19 79 ASP A O 1
ATOM 637 N N . GLY A 1 80 ? 21.422 10.388 -21.839 1.00 96.62 80 GLY A N 1
ATOM 638 C CA . GLY A 1 80 ? 20.391 9.367 -21.699 1.00 96.62 80 GLY A CA 1
ATOM 639 C C . GLY A 1 80 ? 20.201 8.888 -20.259 1.00 96.62 80 GLY A C 1
ATOM 640 O O . GLY A 1 80 ? 21.102 8.944 -19.418 1.00 96.62 80 GLY A O 1
ATOM 641 N N . TYR A 1 81 ? 18.997 8.408 -19.978 1.00 97.06 81 TYR A N 1
ATOM 642 C CA . TYR A 1 81 ? 18.547 7.966 -18.666 1.00 97.06 81 TYR A CA 1
ATOM 643 C C . TYR A 1 81 ? 18.059 6.521 -18.777 1.00 97.06 81 TYR A C 1
ATOM 645 O O . TYR A 1 81 ? 17.025 6.247 -19.386 1.00 97.06 81 TYR A O 1
ATOM 653 N N . MET A 1 82 ? 18.815 5.603 -18.182 1.00 96.75 82 MET A N 1
ATOM 654 C CA . MET A 1 82 ? 18.521 4.176 -18.111 1.00 96.75 82 MET A CA 1
ATOM 655 C C . MET A 1 82 ? 17.565 3.928 -16.943 1.00 96.75 82 MET A C 1
ATOM 657 O O . MET A 1 82 ? 17.985 3.741 -15.799 1.00 96.75 82 MET A O 1
ATOM 661 N N . VAL A 1 83 ? 16.266 3.966 -17.218 1.00 95.12 83 VAL A N 1
ATOM 662 C CA . VAL A 1 83 ? 15.232 3.780 -16.199 1.00 95.12 83 VAL A CA 1
ATOM 663 C C . VAL A 1 83 ? 14.992 2.288 -16.005 1.00 95.12 83 VAL A C 1
ATOM 665 O O . VAL A 1 83 ? 14.456 1.646 -16.901 1.00 95.12 83 VAL A O 1
ATOM 668 N N . LEU A 1 84 ? 15.352 1.724 -14.845 1.00 92.56 84 LEU A N 1
ATOM 669 C CA . LEU A 1 84 ? 15.192 0.287 -14.545 1.00 92.56 84 LEU A CA 1
ATOM 670 C C . LEU A 1 84 ? 13.737 -0.110 -14.231 1.00 92.56 84 LEU A C 1
ATOM 672 O O . LEU A 1 84 ? 13.473 -0.861 -13.293 1.00 92.56 84 LEU A O 1
ATOM 676 N N . ASP A 1 85 ? 12.792 0.424 -14.998 1.00 92.25 85 ASP A N 1
ATOM 677 C CA . ASP A 1 85 ? 11.363 0.168 -14.909 1.00 92.25 85 ASP A CA 1
ATOM 678 C C . ASP A 1 85 ? 10.801 -0.056 -16.319 1.00 92.25 85 ASP A C 1
ATOM 680 O O . ASP A 1 85 ? 10.635 0.911 -17.068 1.00 92.25 85 ASP A O 1
ATOM 684 N N . PRO A 1 86 ? 10.440 -1.300 -16.682 1.00 89.94 86 PRO A N 1
ATOM 685 C CA . PRO A 1 86 ? 9.897 -1.614 -18.003 1.00 89.94 86 PRO A CA 1
ATOM 686 C C . PRO A 1 86 ? 8.490 -1.030 -18.243 1.00 89.94 86 PRO A C 1
ATOM 688 O O . PRO A 1 86 ? 7.886 -1.288 -19.286 1.00 89.94 86 PRO A O 1
ATOM 691 N N . THR A 1 87 ? 7.929 -0.291 -17.277 1.00 87.50 87 THR A N 1
ATOM 692 C CA . THR A 1 87 ? 6.656 0.441 -17.389 1.00 87.50 87 THR A CA 1
ATOM 693 C C . THR A 1 87 ? 6.838 1.952 -17.554 1.00 87.50 87 THR A C 1
ATOM 695 O O . THR A 1 87 ? 5.844 2.678 -17.602 1.00 87.50 87 THR A O 1
ATOM 698 N N . ALA A 1 88 ? 8.079 2.449 -17.593 1.00 90.44 88 ALA A N 1
ATOM 699 C CA . ALA A 1 88 ? 8.354 3.858 -17.845 1.00 90.44 88 ALA A CA 1
ATOM 700 C C . ALA A 1 88 ? 8.085 4.225 -19.314 1.00 90.44 88 ALA A C 1
ATOM 702 O O . ALA A 1 88 ? 8.354 3.440 -20.223 1.00 90.44 88 ALA A O 1
ATOM 703 N N . GLU A 1 89 ? 7.568 5.432 -19.540 1.00 89.19 89 GLU A N 1
ATOM 704 C CA . GLU A 1 89 ? 7.406 5.986 -20.885 1.00 89.19 89 GLU A CA 1
ATOM 705 C C . GLU A 1 89 ? 8.765 6.448 -21.428 1.00 89.19 89 GLU A C 1
ATOM 707 O O . GLU A 1 89 ? 9.494 7.195 -20.768 1.00 89.19 89 GLU A O 1
ATOM 712 N N . GLU A 1 90 ? 9.112 5.999 -22.634 1.00 90.88 90 GLU A N 1
ATOM 713 C CA . GLU A 1 90 ? 10.342 6.405 -23.317 1.00 90.88 90 GLU A CA 1
ATOM 714 C C . GLU A 1 90 ? 10.142 7.736 -24.052 1.00 90.88 90 GLU A C 1
ATOM 716 O O . GLU A 1 90 ? 9.089 7.976 -24.641 1.00 90.88 90 GLU A O 1
ATOM 721 N N . ASN A 1 91 ? 11.158 8.606 -24.062 1.00 88.75 91 ASN A N 1
ATOM 722 C CA . ASN A 1 91 ? 11.068 9.913 -24.734 1.00 88.75 91 ASN A CA 1
ATOM 723 C C . ASN A 1 91 ? 12.375 10.370 -25.407 1.00 88.75 91 ASN A C 1
ATOM 725 O O . ASN A 1 91 ? 12.776 11.532 -25.332 1.00 88.75 91 ASN A O 1
ATOM 729 N N . GLY A 1 92 ? 13.060 9.450 -26.082 1.00 86.56 92 GLY A N 1
ATOM 730 C CA . GLY A 1 92 ? 14.330 9.708 -26.766 1.00 86.56 92 GLY A CA 1
ATOM 731 C C . GLY A 1 92 ? 15.521 9.754 -25.808 1.00 86.56 92 GLY A C 1
ATOM 732 O O . GLY A 1 92 ? 16.511 9.080 -26.059 1.00 86.56 92 GLY A O 1
ATOM 733 N N . ARG A 1 93 ? 15.414 10.479 -24.685 1.00 92.81 93 ARG A N 1
ATOM 734 C CA . ARG A 1 93 ? 16.435 10.481 -23.618 1.00 92.81 93 ARG A CA 1
ATOM 735 C C . ARG A 1 93 ? 16.120 9.513 -22.486 1.00 92.81 93 ARG A C 1
ATOM 737 O O . ARG A 1 93 ? 17.040 8.932 -21.919 1.00 92.81 93 ARG A O 1
ATOM 744 N N . LEU A 1 94 ? 14.846 9.345 -22.131 1.00 94.75 94 LEU A N 1
ATOM 745 C CA . LEU A 1 94 ? 14.415 8.286 -21.221 1.00 94.75 94 LEU A CA 1
ATOM 746 C C . LEU A 1 94 ? 14.315 6.976 -21.993 1.00 94.75 94 LEU A C 1
ATOM 748 O O . LEU A 1 94 ? 13.538 6.879 -22.945 1.00 94.75 94 LEU A O 1
ATOM 752 N N . VAL A 1 95 ? 15.080 5.983 -21.556 1.00 94.94 95 VAL A N 1
ATOM 753 C CA . VAL A 1 95 ? 15.078 4.635 -22.116 1.00 94.94 95 VAL A CA 1
ATOM 754 C C . VAL A 1 95 ? 14.676 3.675 -21.002 1.00 94.94 95 VAL A C 1
ATOM 756 O O . VAL A 1 95 ? 15.319 3.631 -19.952 1.00 94.94 95 VAL A O 1
ATOM 759 N N . ALA A 1 96 ? 13.591 2.932 -21.207 1.00 93.62 96 ALA A N 1
ATOM 760 C CA . ALA A 1 96 ? 13.065 1.990 -20.232 1.00 93.62 96 ALA A CA 1
ATOM 761 C C . ALA A 1 96 ? 13.808 0.657 -20.366 1.00 93.62 96 ALA A C 1
ATOM 763 O O . ALA A 1 96 ? 13.814 0.027 -21.422 1.00 93.62 96 ALA A O 1
ATOM 764 N N . PHE A 1 97 ? 14.443 0.215 -19.290 1.00 93.88 97 PHE A N 1
ATOM 765 C CA . PHE A 1 97 ? 15.182 -1.038 -19.231 1.00 93.88 97 PHE A CA 1
ATOM 766 C C . PHE A 1 97 ? 14.387 -2.100 -18.467 1.00 93.88 97 PHE A C 1
ATOM 768 O O . PHE A 1 97 ? 13.713 -1.779 -17.480 1.00 93.88 97 PHE A O 1
ATOM 775 N N . PRO A 1 98 ? 14.492 -3.383 -18.866 1.00 92.12 98 PRO A N 1
ATOM 776 C CA . PRO A 1 98 ? 14.131 -4.457 -17.957 1.00 92.12 98 PRO A CA 1
ATOM 777 C C . PRO A 1 98 ? 15.049 -4.421 -16.727 1.00 92.12 98 PRO A C 1
ATOM 779 O O . PRO A 1 98 ? 16.135 -3.834 -16.750 1.00 92.12 98 PRO A O 1
ATOM 782 N N . ARG A 1 99 ? 14.639 -5.083 -15.644 1.00 90.88 99 ARG A N 1
ATOM 783 C CA . ARG A 1 99 ? 15.532 -5.274 -14.497 1.00 90.88 99 ARG A CA 1
ATOM 784 C C . ARG A 1 99 ? 16.531 -6.386 -14.836 1.00 90.88 99 ARG A C 1
ATOM 786 O O . ARG A 1 99 ? 16.081 -7.460 -15.214 1.00 90.88 99 ARG A O 1
ATOM 793 N N . PRO A 1 100 ? 17.852 -6.175 -14.733 1.00 90.50 100 PRO A N 1
ATOM 794 C CA . PRO A 1 100 ? 18.813 -7.217 -15.078 1.00 90.50 100 PRO A CA 1
ATOM 795 C C . PRO A 1 100 ? 18.780 -8.345 -14.041 1.00 90.50 100 PRO A C 1
ATOM 797 O O . PRO A 1 100 ? 19.006 -8.109 -12.855 1.00 90.50 100 PRO A O 1
ATOM 800 N N . LEU A 1 101 ? 18.540 -9.582 -14.482 1.00 94.69 101 LEU A N 1
ATOM 801 C CA . LEU A 1 101 ? 18.707 -10.753 -13.621 1.00 94.69 101 LEU A CA 1
ATOM 802 C C . LEU A 1 101 ? 20.192 -11.130 -13.521 1.00 94.69 101 LEU A C 1
ATOM 804 O O . LEU A 1 101 ? 20.863 -11.394 -14.519 1.00 94.69 101 LEU A O 1
ATOM 808 N N . GLU A 1 102 ? 20.718 -11.186 -12.298 1.00 91.94 102 GLU A N 1
ATOM 809 C CA . GLU A 1 102 ? 22.141 -11.471 -12.044 1.00 91.94 102 GLU A CA 1
ATOM 810 C C . GLU A 1 102 ? 22.538 -12.920 -12.379 1.00 91.94 102 GLU A C 1
ATOM 812 O O . GLU A 1 102 ? 23.711 -13.225 -12.616 1.00 91.94 102 GLU A O 1
ATOM 817 N N . MET A 1 103 ? 21.559 -13.821 -12.450 1.00 95.31 103 MET A N 1
ATOM 818 C CA . MET A 1 103 ? 21.735 -15.244 -12.730 1.00 95.31 103 MET A CA 1
ATOM 819 C C . MET A 1 103 ? 20.734 -15.716 -13.776 1.00 95.31 103 MET A C 1
ATOM 821 O O . MET A 1 103 ? 19.691 -15.093 -13.977 1.00 95.31 103 MET A O 1
ATOM 825 N N . ASP A 1 104 ? 21.033 -16.862 -14.376 1.00 96.25 104 ASP A N 1
ATOM 826 C CA . ASP A 1 104 ? 20.119 -17.511 -15.305 1.00 96.25 104 ASP A CA 1
ATOM 827 C C . ASP A 1 104 ? 18.879 -18.021 -14.564 1.00 96.25 104 ASP A C 1
ATOM 829 O O . ASP A 1 104 ? 18.949 -18.498 -13.423 1.00 96.25 104 ASP A O 1
ATOM 833 N N . GLY A 1 105 ? 17.728 -17.920 -15.228 1.00 95.62 105 GLY A N 1
ATOM 834 C CA . GLY A 1 105 ? 16.464 -18.409 -14.697 1.00 95.62 105 GLY A CA 1
ATOM 835 C C . GLY A 1 105 ? 16.490 -19.919 -14.455 1.00 95.62 105 GLY A C 1
ATOM 836 O O . GLY A 1 105 ? 16.964 -20.693 -15.284 1.00 95.62 105 GLY A O 1
ATOM 837 N N . ARG A 1 106 ? 15.950 -20.349 -13.315 1.00 97.06 106 ARG A N 1
ATOM 838 C CA . ARG A 1 106 ? 15.748 -21.760 -12.973 1.00 97.06 106 ARG A CA 1
ATOM 839 C C . ARG A 1 106 ? 14.335 -22.203 -13.324 1.00 97.06 106 ARG A C 1
ATOM 841 O O . ARG A 1 106 ? 13.400 -21.399 -13.353 1.00 97.06 106 ARG A O 1
ATOM 848 N N . GLU A 1 107 ? 14.162 -23.506 -13.510 1.00 95.19 107 GLU A N 1
ATOM 849 C CA . GLU A 1 107 ? 12.831 -24.099 -13.579 1.00 95.19 107 GLU A CA 1
ATOM 850 C C . GLU A 1 107 ? 12.209 -24.192 -12.181 1.00 95.19 107 GLU A C 1
ATOM 852 O O . GLU A 1 107 ? 12.778 -24.775 -11.256 1.00 95.19 107 GLU A O 1
ATOM 857 N N . GLY A 1 108 ? 11.013 -23.622 -12.036 1.00 92.19 108 GLY A N 1
ATOM 858 C CA . GLY A 1 108 ? 10.221 -23.749 -10.819 1.00 92.19 108 GLY A CA 1
ATOM 859 C C . GLY A 1 108 ? 9.715 -25.170 -10.599 1.00 92.19 108 GLY A C 1
ATOM 860 O O . GLY A 1 108 ? 9.477 -25.933 -11.539 1.00 92.19 108 GLY A O 1
ATOM 861 N N . ARG A 1 109 ? 9.472 -25.509 -9.334 1.00 94.38 109 ARG A N 1
ATOM 862 C CA . ARG A 1 109 ? 8.877 -26.797 -8.962 1.00 94.38 109 ARG A CA 1
ATOM 863 C C . ARG A 1 109 ? 7.356 -26.727 -9.066 1.00 94.38 109 ARG A C 1
ATOM 865 O O . ARG A 1 109 ? 6.745 -25.692 -8.824 1.00 94.38 109 ARG A O 1
ATOM 872 N N . VAL A 1 110 ? 6.726 -27.858 -9.360 1.00 90.44 110 VAL A N 1
ATOM 873 C CA . VAL A 1 110 ? 5.265 -27.968 -9.271 1.00 90.44 110 VAL A CA 1
ATOM 874 C C . VAL A 1 110 ? 4.882 -28.251 -7.823 1.00 90.44 110 VAL A C 1
ATOM 876 O O . VAL A 1 110 ? 5.374 -29.216 -7.237 1.00 90.44 110 VAL A O 1
ATOM 879 N N . PHE A 1 111 ? 3.981 -27.446 -7.261 1.00 90.50 111 PHE A N 1
ATOM 880 C CA . PHE A 1 111 ? 3.396 -27.726 -5.953 1.00 90.50 111 PHE A CA 1
ATOM 881 C C . PHE A 1 111 ? 2.610 -29.045 -5.983 1.00 90.50 111 PHE A C 1
ATOM 883 O O . PHE A 1 111 ? 1.761 -29.258 -6.848 1.00 90.50 111 PHE A O 1
ATOM 890 N N . ARG A 1 112 ? 2.901 -29.942 -5.035 1.00 85.94 112 ARG A N 1
ATOM 891 C CA . ARG A 1 112 ? 2.234 -31.253 -4.891 1.00 85.94 112 ARG A CA 1
ATOM 892 C C . ARG A 1 112 ? 1.774 -31.544 -3.457 1.00 85.94 112 ARG A C 1
ATOM 894 O O . ARG A 1 112 ? 1.353 -32.659 -3.168 1.00 85.94 112 ARG A O 1
ATOM 901 N N . GLY A 1 113 ? 1.913 -30.578 -2.550 1.00 88.25 113 GLY A N 1
ATOM 902 C CA . GLY A 1 113 ? 1.633 -30.753 -1.126 1.00 88.25 113 GLY A CA 1
ATOM 903 C C . GLY A 1 113 ? 0.183 -30.448 -0.746 1.00 88.25 113 GLY A C 1
ATOM 904 O O . GLY A 1 113 ? -0.572 -29.863 -1.514 1.00 88.25 113 GLY A O 1
ATOM 905 N N . ALA A 1 114 ? -0.194 -30.816 0.480 1.00 92.50 114 ALA A N 1
ATOM 906 C CA . ALA A 1 114 ? -1.442 -30.361 1.105 1.00 92.50 114 ALA A CA 1
ATOM 907 C C . ALA A 1 114 ? -1.251 -29.076 1.935 1.00 92.50 114 ALA A C 1
ATOM 909 O O . ALA A 1 114 ? -2.203 -28.327 2.137 1.00 92.50 114 ALA A O 1
ATOM 910 N N . VAL A 1 115 ? -0.026 -28.827 2.413 1.00 97.94 115 VAL A N 1
ATOM 911 C CA . VAL A 1 115 ? 0.348 -27.662 3.226 1.00 97.94 115 VAL A CA 1
ATOM 912 C C . VAL A 1 115 ? 1.314 -26.807 2.404 1.00 97.94 115 VAL A C 1
ATOM 914 O O . VAL A 1 115 ? 2.453 -27.232 2.206 1.00 97.94 115 VAL A O 1
ATOM 917 N N . PRO A 1 116 ? 0.878 -25.655 1.870 1.00 98.38 116 PRO A N 1
ATOM 918 C CA . PRO A 1 116 ? 1.742 -24.792 1.082 1.00 98.38 116 PRO A CA 1
ATOM 919 C C . PRO A 1 116 ? 2.742 -24.052 1.968 1.00 98.38 116 PRO A C 1
ATOM 921 O O . PRO A 1 116 ? 2.440 -23.677 3.103 1.00 98.38 116 PRO A O 1
ATOM 924 N N . THR A 1 117 ? 3.922 -23.809 1.412 1.00 98.69 117 THR A N 1
ATOM 925 C CA . THR A 1 117 ? 4.945 -22.935 1.984 1.00 98.69 117 THR A CA 1
ATOM 926 C C . THR A 1 117 ? 4.945 -21.594 1.255 1.00 98.69 117 THR A C 1
ATOM 928 O O . THR A 1 117 ? 5.257 -21.538 0.066 1.00 98.69 117 THR A O 1
ATOM 931 N N . ILE A 1 118 ? 4.618 -20.511 1.958 1.00 98.81 118 ILE A N 1
ATOM 932 C CA . ILE A 1 118 ? 4.616 -19.148 1.422 1.00 98.81 118 ILE A CA 1
ATOM 933 C C . ILE A 1 118 ? 5.792 -18.376 2.018 1.00 98.81 118 ILE A C 1
ATOM 935 O O . ILE A 1 118 ? 5.904 -18.255 3.236 1.00 98.81 118 ILE A O 1
ATOM 939 N N . GLY A 1 119 ? 6.684 -17.875 1.167 1.00 98.62 119 GLY A N 1
ATOM 940 C CA . GLY A 1 119 ? 7.914 -17.209 1.586 1.00 98.62 119 GLY A CA 1
ATOM 941 C C . GLY A 1 119 ? 7.920 -15.707 1.329 1.00 98.62 119 GLY A C 1
ATOM 942 O O . GLY A 1 119 ? 7.421 -15.252 0.303 1.00 98.62 119 GLY A O 1
ATOM 943 N N . SER A 1 120 ? 8.549 -14.945 2.221 1.00 98.75 120 SER A N 1
ATOM 944 C CA . SER A 1 120 ? 8.914 -13.542 2.008 1.00 98.75 120 SER A CA 1
ATOM 945 C C . SER A 1 120 ? 10.284 -13.235 2.600 1.00 98.75 120 SER A C 1
ATOM 947 O O . SER A 1 120 ? 10.749 -13.926 3.505 1.00 98.75 120 SER A O 1
ATOM 949 N N . PHE A 1 121 ? 10.944 -12.193 2.108 1.00 98.38 121 PHE A N 1
ATOM 950 C CA . PHE A 1 121 ? 12.220 -11.764 2.668 1.00 98.38 121 PHE A CA 1
ATOM 951 C C . PHE A 1 121 ? 12.503 -10.282 2.430 1.00 98.38 121 PHE A C 1
ATOM 953 O O . PHE A 1 121 ? 11.880 -9.614 1.602 1.00 98.38 121 PHE A O 1
ATOM 960 N N . GLY A 1 122 ? 13.494 -9.779 3.151 1.00 96.44 122 GLY A N 1
ATOM 961 C CA . GLY A 1 122 ? 14.045 -8.444 2.977 1.00 96.44 122 GLY A CA 1
ATOM 962 C C . GLY A 1 122 ? 14.501 -7.871 4.307 1.00 96.44 122 GLY A C 1
ATOM 963 O O . GLY A 1 122 ? 14.178 -8.407 5.363 1.00 96.44 122 GLY A O 1
ATOM 964 N N . PHE A 1 123 ? 15.241 -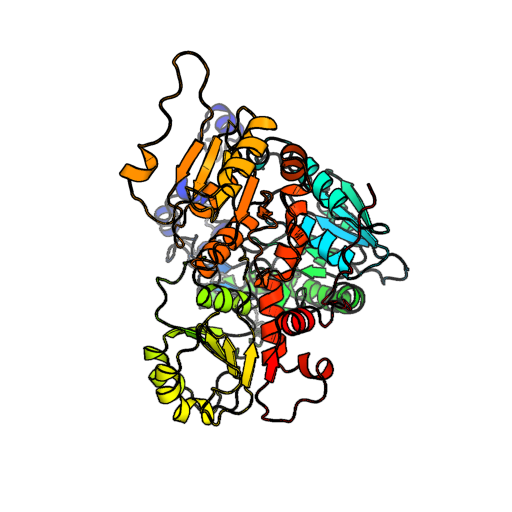6.766 4.259 1.00 94.75 123 PHE A N 1
ATOM 965 C CA . PHE A 1 123 ? 15.606 -6.051 5.477 1.00 94.75 123 PHE A CA 1
ATOM 966 C C . PHE A 1 123 ? 14.363 -5.628 6.261 1.00 94.75 123 PHE A C 1
ATOM 968 O O . PHE A 1 123 ? 13.328 -5.287 5.675 1.00 94.75 123 PHE A O 1
ATOM 975 N N . GLY A 1 124 ? 14.493 -5.657 7.585 1.00 91.56 124 GLY A N 1
ATOM 976 C CA . GLY A 1 124 ? 13.432 -5.337 8.527 1.00 91.56 124 GLY A CA 1
ATOM 977 C C . GLY A 1 124 ? 13.174 -3.840 8.589 1.00 91.56 124 GLY A C 1
ATOM 978 O O . GLY A 1 124 ? 13.551 -3.202 9.556 1.00 91.56 124 GLY A O 1
ATOM 979 N N . THR A 1 125 ? 12.561 -3.281 7.552 1.00 92.69 125 THR A N 1
ATOM 980 C CA . THR A 1 125 ? 12.114 -1.885 7.522 1.00 92.69 125 THR A CA 1
ATOM 981 C C . THR A 1 125 ? 10.590 -1.817 7.586 1.00 92.69 125 THR A C 1
ATOM 983 O O . THR A 1 125 ? 9.934 -2.756 7.121 1.00 92.69 125 THR A O 1
ATOM 986 N N . PRO A 1 126 ? 10.012 -0.689 8.027 1.00 92.38 126 PRO A N 1
ATOM 987 C CA . PRO A 1 126 ? 8.573 -0.494 7.981 1.00 92.38 126 PRO A CA 1
ATOM 988 C C . PRO A 1 126 ? 7.960 -0.670 6.599 1.00 92.38 126 PRO A C 1
ATOM 990 O O . PRO A 1 126 ? 8.622 -0.518 5.564 1.00 92.38 126 PRO A O 1
ATOM 993 N N . ALA A 1 127 ? 6.661 -0.963 6.595 1.00 94.00 127 ALA A N 1
ATOM 994 C CA . ALA A 1 127 ? 5.835 -1.073 5.393 1.00 94.00 127 ALA A CA 1
ATOM 995 C C . ALA A 1 127 ? 6.243 -2.200 4.416 1.00 94.00 127 ALA A C 1
ATOM 997 O O . ALA A 1 127 ? 5.848 -2.191 3.246 1.00 94.00 127 ALA A O 1
ATOM 998 N N . LYS A 1 128 ? 7.002 -3.203 4.885 1.00 95.38 128 LYS A N 1
ATOM 999 C CA . LYS A 1 128 ? 7.239 -4.471 4.162 1.00 95.38 128 LYS A CA 1
ATOM 1000 C C . LYS A 1 128 ? 6.026 -5.411 4.211 1.00 95.38 128 LYS A C 1
ATOM 1002 O O . LYS A 1 128 ? 5.867 -6.244 3.321 1.00 95.38 128 LYS A O 1
ATOM 1007 N N . GLY A 1 129 ? 5.166 -5.256 5.219 1.00 96.56 129 GLY A N 1
ATOM 1008 C CA . GLY A 1 129 ? 3.893 -5.971 5.336 1.00 96.56 129 GLY A CA 1
ATOM 1009 C C . GLY A 1 129 ? 4.034 -7.473 5.589 1.00 96.56 129 GLY A C 1
ATOM 1010 O O . GLY A 1 129 ? 3.233 -8.260 5.088 1.00 96.56 129 GLY A O 1
ATOM 1011 N N . PHE A 1 130 ? 5.035 -7.900 6.360 1.00 98.00 130 PHE A N 1
ATOM 1012 C CA . PHE A 1 130 ? 5.172 -9.309 6.745 1.00 98.00 130 PHE A CA 1
ATOM 1013 C C . PHE A 1 130 ? 3.954 -9.796 7.552 1.00 98.00 130 PHE A C 1
ATOM 1015 O O . PHE A 1 130 ? 3.458 -10.901 7.351 1.00 98.00 130 PHE A O 1
ATOM 1022 N N . GLU A 1 131 ? 3.406 -8.925 8.390 1.00 97.88 131 GLU A N 1
ATOM 1023 C CA . GLU A 1 131 ? 2.188 -9.112 9.172 1.00 97.88 131 GLU A CA 1
ATOM 1024 C C . GLU A 1 131 ? 0.958 -9.304 8.277 1.00 97.88 131 GLU A C 1
ATOM 1026 O O . GLU A 1 131 ? 0.126 -10.178 8.523 1.00 97.88 131 GLU A O 1
ATOM 1031 N N . LEU A 1 132 ? 0.869 -8.519 7.198 1.00 98.06 132 LEU A N 1
ATOM 1032 C CA . LEU A 1 132 ? -0.207 -8.615 6.210 1.00 98.06 132 LEU A CA 1
ATOM 1033 C C . LEU A 1 132 ? -0.147 -9.923 5.427 1.00 98.06 132 LEU A C 1
ATOM 1035 O O . LEU A 1 132 ? -1.192 -10.467 5.077 1.00 98.06 132 LEU A O 1
ATOM 1039 N N . LEU A 1 133 ? 1.054 -10.453 5.179 1.00 98.62 133 LEU A N 1
ATOM 1040 C CA . LEU A 1 133 ? 1.205 -11.777 4.584 1.00 98.62 133 LEU A CA 1
ATOM 1041 C C . LEU A 1 133 ? 0.619 -12.863 5.495 1.00 98.62 133 LEU A C 1
ATOM 1043 O O . LEU A 1 133 ? -0.117 -13.722 5.011 1.00 98.62 133 LEU A O 1
ATOM 1047 N N . VAL A 1 134 ? 0.910 -12.823 6.799 1.00 98.75 134 VAL A N 1
ATOM 1048 C CA . VAL A 1 134 ? 0.343 -13.795 7.747 1.00 98.75 134 VAL A CA 1
ATOM 1049 C C . VAL A 1 134 ? -1.180 -13.675 7.796 1.00 98.75 134 VAL A C 1
ATOM 1051 O O . VAL A 1 134 ? -1.866 -14.693 7.739 1.00 98.75 134 VAL A O 1
ATOM 1054 N N . GLU A 1 135 ? -1.724 -12.457 7.817 1.00 98.25 135 GLU A N 1
ATOM 1055 C CA . GLU A 1 135 ? -3.176 -12.244 7.795 1.00 98.25 135 GLU A CA 1
ATOM 1056 C C . GLU A 1 135 ? -3.829 -12.728 6.485 1.00 98.25 135 GLU A C 1
ATOM 1058 O O . GLU A 1 135 ? -4.871 -13.384 6.512 1.00 98.25 135 GLU A O 1
ATOM 1063 N N . ALA A 1 136 ? -3.201 -12.499 5.329 1.00 98.31 136 ALA A N 1
ATOM 1064 C CA . ALA A 1 136 ? -3.665 -13.046 4.053 1.00 98.31 136 ALA A CA 1
ATOM 1065 C C . ALA A 1 136 ? -3.690 -14.588 4.073 1.00 98.31 136 ALA A C 1
ATOM 1067 O O . ALA A 1 136 ? -4.654 -15.217 3.626 1.00 98.31 136 ALA A O 1
ATOM 1068 N N . VAL A 1 137 ? -2.654 -15.210 4.648 1.00 98.50 137 VAL A N 1
ATOM 1069 C CA . VAL A 1 137 ? -2.561 -16.668 4.796 1.00 98.50 137 VAL A CA 1
ATOM 1070 C C . VAL A 1 137 ? -3.613 -17.206 5.769 1.00 98.50 137 VAL A C 1
ATOM 1072 O O . VAL A 1 137 ? -4.263 -18.203 5.451 1.00 98.50 137 VAL A O 1
ATOM 1075 N N . ASN A 1 138 ? -3.844 -16.537 6.904 1.00 98.06 138 ASN A N 1
ATOM 1076 C CA . ASN A 1 138 ? -4.905 -16.879 7.858 1.00 98.06 138 ASN A CA 1
ATOM 1077 C C . ASN A 1 138 ? -6.277 -16.958 7.190 1.00 98.06 138 ASN A C 1
ATOM 1079 O O . ASN A 1 138 ? -7.103 -17.798 7.553 1.00 98.06 138 ASN A O 1
ATOM 1083 N N . ARG A 1 139 ? -6.545 -16.062 6.243 1.00 96.12 139 ARG A N 1
ATOM 1084 C CA . ARG A 1 139 ? -7.840 -15.989 5.570 1.00 96.12 139 ARG A CA 1
ATOM 1085 C C . ARG A 1 139 ? -8.001 -17.090 4.533 1.00 96.12 139 ARG A C 1
ATOM 1087 O O . ARG A 1 139 ? -9.055 -17.717 4.476 1.00 96.12 139 ARG A O 1
ATOM 1094 N N . GLU A 1 140 ? -6.967 -17.353 3.739 1.00 97.25 140 GLU A N 1
ATOM 1095 C CA . GLU A 1 140 ? -7.079 -18.304 2.632 1.00 97.25 140 GLU A CA 1
ATOM 1096 C C . GLU A 1 140 ? -6.822 -19.757 3.019 1.00 97.25 140 GLU A C 1
ATOM 1098 O O . GLU A 1 140 ? -7.343 -20.647 2.345 1.00 97.25 140 GLU A O 1
ATOM 1103 N N . PHE A 1 141 ? -6.035 -20.034 4.062 1.00 97.19 141 PHE A N 1
ATOM 1104 C CA . PHE A 1 141 ? -5.580 -21.384 4.397 1.00 97.19 141 PHE A CA 1
ATOM 1105 C C . PHE A 1 141 ? -5.978 -21.809 5.806 1.00 97.19 141 PHE A C 1
ATOM 1107 O O . PHE A 1 141 ? -5.949 -21.022 6.744 1.00 97.19 141 PHE A O 1
ATOM 1114 N N . ASP A 1 142 ? -6.303 -23.091 5.973 1.00 97.56 142 ASP A N 1
ATOM 1115 C CA . ASP A 1 142 ? -6.435 -23.711 7.299 1.00 97.56 142 ASP A CA 1
ATOM 1116 C C . ASP A 1 142 ? -5.086 -24.193 7.832 1.00 97.56 142 ASP A C 1
ATOM 1118 O O . ASP A 1 142 ? -4.849 -24.195 9.036 1.00 97.56 142 ASP A O 1
ATOM 1122 N N . LYS A 1 143 ? -4.205 -24.616 6.918 1.00 98.44 143 LYS A N 1
ATOM 1123 C CA . LYS A 1 143 ? -2.839 -25.046 7.205 1.00 98.44 143 LYS A CA 1
ATOM 1124 C C . LYS A 1 143 ? -1.896 -24.471 6.164 1.00 98.44 143 LYS A C 1
ATOM 1126 O O . LYS A 1 143 ? -2.144 -24.644 4.971 1.00 98.44 143 LYS A O 1
ATOM 1131 N N . ALA A 1 144 ? -0.826 -23.833 6.611 1.00 98.69 144 ALA A N 1
ATOM 1132 C CA . ALA A 1 144 ? 0.252 -23.336 5.765 1.00 98.69 144 ALA A CA 1
ATOM 1133 C C . ALA A 1 144 ? 1.508 -23.096 6.608 1.00 98.69 144 ALA A C 1
ATOM 1135 O O . ALA A 1 144 ? 1.422 -22.965 7.830 1.00 98.69 144 ALA A O 1
ATOM 1136 N N . ILE A 1 145 ? 2.654 -23.001 5.940 1.00 98.75 145 ILE A N 1
ATOM 1137 C CA . ILE A 1 145 ? 3.911 -22.556 6.541 1.00 98.75 145 ILE A CA 1
ATOM 1138 C C . ILE A 1 145 ? 4.262 -21.207 5.919 1.00 98.75 145 ILE A C 1
ATOM 1140 O O . ILE A 1 145 ? 4.442 -21.108 4.706 1.00 98.75 145 ILE A O 1
ATOM 1144 N N . VAL A 1 146 ? 4.374 -20.168 6.738 1.00 98.81 146 VAL A N 1
ATOM 1145 C CA . VAL A 1 146 ? 4.876 -18.853 6.338 1.00 98.81 146 VAL A CA 1
ATOM 1146 C C . VAL A 1 146 ? 6.352 -18.773 6.714 1.00 98.81 146 VAL A C 1
ATOM 1148 O O . VAL A 1 146 ? 6.701 -18.883 7.887 1.00 98.81 146 VAL A O 1
ATOM 1151 N N . ARG A 1 147 ? 7.235 -18.603 5.728 1.00 98.75 147 ARG A N 1
ATOM 1152 C CA . ARG A 1 147 ? 8.686 -18.471 5.935 1.00 98.75 147 ARG A CA 1
ATOM 1153 C C . ARG A 1 147 ? 9.109 -17.033 5.694 1.00 98.75 147 ARG A C 1
ATOM 1155 O O . ARG A 1 147 ? 8.865 -16.498 4.617 1.00 98.75 147 ARG A O 1
ATOM 1162 N N . ILE A 1 148 ? 9.771 -16.420 6.665 1.00 98.75 148 ILE A N 1
ATOM 1163 C CA . ILE A 1 148 ? 10.231 -15.036 6.561 1.00 98.75 148 ILE A CA 1
ATOM 1164 C C . ILE A 1 148 ? 11.737 -14.986 6.842 1.00 98.75 148 ILE A C 1
ATOM 1166 O O . ILE A 1 148 ? 12.180 -15.444 7.894 1.00 98.75 148 ILE A O 1
ATOM 1170 N N . ASN A 1 149 ? 12.525 -14.452 5.904 1.00 98.44 149 ASN A N 1
ATOM 1171 C CA . ASN A 1 149 ? 13.941 -14.147 6.135 1.00 98.44 149 ASN A CA 1
ATOM 1172 C C . ASN A 1 149 ? 14.149 -12.636 6.313 1.00 98.44 149 ASN A C 1
ATOM 1174 O O . ASN A 1 149 ? 13.944 -11.876 5.362 1.00 98.44 149 ASN A O 1
ATOM 1178 N N . ILE A 1 150 ? 14.576 -12.214 7.505 1.00 97.12 150 ILE A N 1
ATOM 1179 C CA . ILE A 1 150 ? 14.903 -10.817 7.821 1.00 97.12 150 ILE A CA 1
ATOM 1180 C C . ILE A 1 150 ? 16.381 -10.744 8.216 1.00 97.12 150 ILE A C 1
ATOM 1182 O O . ILE A 1 150 ? 16.704 -10.805 9.404 1.00 97.12 150 ILE A O 1
ATOM 1186 N N . PRO A 1 151 ? 17.307 -10.644 7.245 1.00 95.06 151 PRO A N 1
ATOM 1187 C CA . PRO A 1 151 ? 18.726 -10.586 7.557 1.00 95.06 151 PRO A CA 1
ATOM 1188 C C . PRO A 1 151 ? 19.065 -9.332 8.366 1.00 95.06 151 PRO A C 1
ATOM 1190 O O . PRO A 1 151 ? 18.468 -8.268 8.172 1.00 95.06 151 PRO A O 1
ATOM 1193 N N . HIS A 1 152 ? 20.074 -9.440 9.229 1.00 88.62 152 HIS A N 1
ATOM 1194 C CA . HIS A 1 152 ? 20.635 -8.276 9.910 1.00 88.62 152 HIS A CA 1
ATOM 1195 C C . HIS A 1 152 ? 21.286 -7.330 8.886 1.00 88.62 152 HIS A C 1
ATOM 1197 O O . HIS A 1 152 ? 22.219 -7.714 8.178 1.00 88.62 152 HIS A O 1
ATOM 1203 N N . GLY A 1 153 ? 20.800 -6.091 8.796 1.00 83.44 153 GLY A N 1
ATOM 1204 C CA . GLY A 1 153 ? 21.370 -5.069 7.920 1.00 83.44 153 GLY A CA 1
ATOM 1205 C C . GLY A 1 153 ? 22.435 -4.257 8.648 1.00 83.44 153 GLY A C 1
ATOM 1206 O O . GLY A 1 153 ? 22.128 -3.601 9.633 1.00 83.44 153 GLY A O 1
ATOM 1207 N N . GLN A 1 154 ? 23.678 -4.258 8.157 1.00 81.75 154 GLN A N 1
ATOM 1208 C CA . GLN A 1 154 ? 24.764 -3.459 8.751 1.00 81.75 154 GLN A CA 1
ATOM 1209 C C . GLN A 1 154 ? 24.478 -1.946 8.727 1.00 81.75 154 GLN A C 1
ATOM 1211 O O . GLN A 1 154 ? 24.912 -1.229 9.619 1.00 81.75 154 GLN A O 1
ATOM 1216 N N . TYR A 1 155 ? 23.741 -1.479 7.717 1.00 81.25 155 TYR A N 1
ATOM 1217 C CA . TYR A 1 155 ? 23.432 -0.064 7.483 1.00 81.25 155 TYR A CA 1
ATOM 1218 C C . TYR A 1 155 ? 21.923 0.219 7.540 1.00 81.25 155 TYR A C 1
ATOM 1220 O O . TYR A 1 155 ? 21.423 1.111 6.859 1.00 81.25 155 TYR A O 1
ATOM 1228 N N . VAL A 1 156 ? 21.177 -0.593 8.295 1.00 80.31 156 VAL A N 1
ATOM 1229 C CA . VAL A 1 156 ? 19.723 -0.462 8.443 1.00 80.31 156 VAL A CA 1
ATOM 1230 C C . VAL A 1 156 ? 19.412 -0.222 9.916 1.00 80.31 156 VAL A C 1
ATOM 1232 O O . VAL A 1 156 ? 19.277 -1.160 10.694 1.00 80.31 156 VAL A O 1
ATOM 1235 N N . GLU A 1 157 ? 19.314 1.047 10.303 1.00 80.81 157 GLU A N 1
ATOM 1236 C CA . GLU A 1 157 ? 18.982 1.441 11.674 1.00 80.81 157 GLU A CA 1
ATOM 1237 C C . GLU A 1 157 ? 17.467 1.568 11.849 1.00 80.81 157 GLU A C 1
ATOM 1239 O O . GLU A 1 157 ? 16.871 2.625 11.651 1.00 80.81 157 GLU A O 1
ATOM 1244 N N . THR A 1 158 ? 16.820 0.465 12.216 1.00 86.81 158 THR A N 1
ATOM 1245 C CA . THR A 1 158 ? 15.361 0.415 12.442 1.00 86.81 158 THR A CA 1
ATOM 1246 C C . THR A 1 158 ? 14.988 0.204 13.901 1.00 86.81 158 THR A C 1
ATOM 1248 O O . THR A 1 158 ? 13.817 0.292 14.268 1.00 86.81 158 THR A O 1
ATOM 1251 N N . ASP A 1 159 ? 15.980 -0.017 14.760 1.00 86.88 159 ASP A N 1
ATOM 1252 C CA . ASP A 1 159 ? 15.765 -0.250 16.185 1.00 86.88 159 ASP A CA 1
ATOM 1253 C C . ASP A 1 159 ? 15.227 0.999 16.882 1.00 86.88 159 ASP A C 1
ATOM 1255 O O . ASP A 1 159 ? 14.493 0.880 17.856 1.00 86.88 159 ASP A O 1
ATOM 1259 N N . ILE A 1 160 ? 15.490 2.198 16.351 1.00 87.31 160 ILE A N 1
ATOM 1260 C CA . ILE A 1 160 ? 14.916 3.449 16.868 1.00 87.31 160 ILE A CA 1
ATOM 1261 C C . ILE A 1 160 ? 13.383 3.462 16.803 1.00 87.31 160 ILE A C 1
ATOM 1263 O O . ILE A 1 160 ? 12.740 4.107 17.631 1.00 87.31 160 ILE A O 1
ATOM 1267 N N . ILE A 1 161 ? 12.797 2.723 15.852 1.00 91.31 161 ILE A N 1
ATOM 1268 C CA . ILE A 1 161 ? 11.360 2.733 15.572 1.00 91.31 161 ILE A CA 1
ATOM 1269 C C . ILE A 1 161 ? 10.604 2.111 16.738 1.00 91.31 161 ILE A C 1
ATOM 1271 O O . ILE A 1 161 ? 9.661 2.717 17.227 1.00 91.31 161 ILE A O 1
ATOM 1275 N N . HIS A 1 162 ? 11.043 0.947 17.225 1.00 91.81 162 HIS A N 1
ATOM 1276 C CA . HIS A 1 162 ? 10.367 0.202 18.302 1.00 91.81 162 HIS A CA 1
ATOM 1277 C C . HIS A 1 162 ? 11.214 0.034 19.571 1.00 91.81 162 HIS A C 1
ATOM 1279 O O . HIS A 1 162 ? 10.750 -0.559 20.540 1.00 91.81 162 HIS A O 1
ATOM 1285 N N . ARG A 1 163 ? 12.441 0.570 19.591 1.00 92.00 163 ARG A N 1
ATOM 1286 C CA . ARG A 1 163 ? 13.442 0.453 20.675 1.00 92.00 163 ARG A CA 1
ATOM 1287 C C . ARG A 1 163 ? 13.831 -0.982 21.008 1.00 92.00 163 ARG A C 1
ATOM 1289 O O . ARG A 1 163 ? 14.107 -1.320 22.156 1.00 92.00 163 ARG A O 1
ATOM 1296 N N . MET A 1 164 ? 13.831 -1.825 19.989 1.00 92.94 164 MET A N 1
ATOM 1297 C CA . MET A 1 164 ? 14.227 -3.224 20.055 1.00 92.94 164 MET A CA 1
ATOM 1298 C C . MET A 1 164 ? 14.618 -3.698 18.651 1.00 92.94 164 MET A C 1
ATOM 1300 O O . MET A 1 164 ? 14.192 -3.060 17.683 1.00 92.94 164 MET A O 1
ATOM 1304 N N . PRO A 1 165 ? 15.346 -4.825 18.524 1.00 92.38 165 PRO A N 1
ATOM 1305 C CA . PRO A 1 165 ? 15.678 -5.405 17.228 1.00 92.38 165 PRO A CA 1
ATOM 1306 C C . PRO A 1 165 ? 14.428 -5.606 16.369 1.00 92.38 165 PRO A C 1
ATOM 1308 O O . PRO A 1 165 ? 13.543 -6.399 16.712 1.00 92.38 165 PRO A O 1
ATOM 1311 N N . TYR A 1 166 ? 14.348 -4.888 15.248 1.00 92.06 166 TYR A N 1
ATOM 1312 C CA . TYR A 1 166 ? 13.121 -4.834 14.444 1.00 92.06 166 TYR A CA 1
ATOM 1313 C C . TYR A 1 166 ? 12.671 -6.220 13.942 1.00 92.06 166 TYR A C 1
ATOM 1315 O O . TYR A 1 166 ? 11.482 -6.537 13.954 1.00 92.06 166 TYR A O 1
ATOM 1323 N N . ALA A 1 167 ? 13.614 -7.093 13.573 1.00 93.56 167 ALA A N 1
ATOM 1324 C CA . ALA A 1 167 ? 13.314 -8.462 13.142 1.00 93.56 167 ALA A CA 1
ATOM 1325 C C . ALA A 1 167 ? 12.594 -9.290 14.226 1.00 93.56 167 ALA A C 1
ATOM 1327 O O . ALA A 1 167 ? 11.624 -9.989 13.928 1.00 93.56 167 ALA A O 1
ATOM 1328 N N . GLU A 1 168 ? 13.014 -9.176 15.493 1.00 93.88 168 GLU A N 1
ATOM 1329 C CA . GLU A 1 168 ? 12.348 -9.868 16.606 1.00 93.88 168 GLU A CA 1
ATOM 1330 C C . GLU A 1 168 ? 10.949 -9.290 16.853 1.00 93.88 168 GLU A C 1
ATOM 1332 O O . GLU A 1 168 ? 9.994 -10.035 17.073 1.00 93.88 168 GLU A O 1
ATOM 1337 N N . ARG A 1 169 ? 10.789 -7.971 16.701 1.00 94.31 169 ARG A N 1
ATOM 1338 C CA . ARG A 1 169 ? 9.486 -7.308 16.810 1.00 94.31 169 ARG A CA 1
ATOM 1339 C C . ARG A 1 169 ? 8.493 -7.766 15.733 1.00 94.31 169 ARG A C 1
ATOM 1341 O O . ARG A 1 169 ? 7.321 -7.995 16.046 1.00 94.31 169 ARG A O 1
ATOM 1348 N N . VAL A 1 170 ? 8.926 -7.903 14.481 1.00 95.81 170 VAL A N 1
ATOM 1349 C CA . VAL A 1 170 ? 8.086 -8.437 13.390 1.00 95.81 170 VAL A CA 1
ATOM 1350 C C . VAL A 1 170 ? 7.725 -9.896 13.656 1.00 95.81 170 VAL A C 1
ATOM 1352 O O . VAL A 1 170 ? 6.573 -10.296 13.484 1.00 95.81 170 VAL A O 1
ATOM 1355 N N . LYS A 1 171 ? 8.688 -10.692 14.126 1.00 96.75 171 LYS A N 1
ATOM 1356 C CA . LYS A 1 171 ? 8.493 -12.104 14.469 1.00 96.75 171 LYS A CA 1
ATOM 1357 C C . LYS A 1 171 ? 7.444 -12.314 15.547 1.00 96.75 171 LYS A C 1
ATOM 1359 O O . LYS A 1 171 ? 6.563 -13.160 15.369 1.00 96.75 171 LYS A O 1
ATOM 1364 N N . ASP A 1 172 ? 7.496 -11.537 16.621 1.00 96.38 172 ASP A N 1
ATOM 1365 C CA . ASP A 1 172 ? 6.519 -11.627 17.703 1.00 96.38 172 ASP A CA 1
ATOM 1366 C C . ASP A 1 172 ? 5.111 -11.267 17.229 1.00 96.38 172 ASP A C 1
ATOM 1368 O O . ASP A 1 172 ? 4.158 -11.977 17.552 1.00 96.38 172 ASP A O 1
ATOM 1372 N N . VAL A 1 173 ? 4.966 -10.222 16.412 1.00 97.12 173 VAL A N 1
ATOM 1373 C CA . VAL A 1 173 ? 3.651 -9.823 15.897 1.00 97.12 173 VAL A CA 1
ATOM 1374 C C . VAL A 1 173 ? 3.112 -10.800 14.862 1.00 97.12 173 VAL A C 1
ATOM 1376 O O . VAL A 1 173 ? 1.956 -11.202 14.963 1.00 97.12 173 VAL A O 1
ATOM 1379 N N . CYS A 1 174 ? 3.933 -11.286 13.933 1.00 98.38 174 CYS A N 1
ATOM 1380 C CA . CYS A 1 174 ? 3.514 -12.316 12.982 1.00 98.38 174 CYS A CA 1
ATOM 1381 C C . CYS A 1 174 ? 3.012 -13.584 13.691 1.00 98.38 174 CYS A C 1
ATOM 1383 O O . CYS A 1 174 ? 1.998 -14.157 13.296 1.00 98.38 174 CYS A O 1
ATOM 1385 N N . ARG A 1 175 ? 3.677 -14.005 14.774 1.00 97.75 175 ARG A N 1
ATOM 1386 C CA . ARG A 1 175 ? 3.239 -15.151 15.589 1.00 97.75 175 ARG A CA 1
ATOM 1387 C C . ARG A 1 175 ? 1.933 -14.893 16.333 1.00 97.75 175 ARG A C 1
ATOM 1389 O O . ARG A 1 175 ? 1.146 -15.820 16.474 1.00 97.75 175 ARG A O 1
ATOM 1396 N N . GLN A 1 176 ? 1.703 -13.668 16.803 1.00 97.50 176 GLN A N 1
ATOM 1397 C CA . GLN A 1 176 ? 0.440 -13.289 17.447 1.00 97.50 176 GLN A CA 1
ATOM 1398 C C . GLN A 1 176 ? -0.731 -13.251 16.459 1.00 97.50 176 GLN A C 1
ATOM 1400 O O . GLN A 1 176 ? -1.854 -13.568 16.837 1.00 97.50 176 GLN A O 1
ATOM 1405 N N . ILE A 1 177 ? -0.473 -12.877 15.203 1.00 98.25 177 ILE A N 1
ATOM 1406 C CA . ILE A 1 177 ? -1.488 -12.829 14.145 1.00 98.25 177 ILE A CA 1
ATOM 1407 C C . ILE A 1 177 ? -1.862 -14.241 13.679 1.00 98.25 177 ILE A C 1
ATOM 1409 O O . ILE A 1 177 ? -3.027 -14.498 13.385 1.00 98.25 177 ILE A O 1
ATOM 1413 N N . ALA A 1 178 ? -0.898 -15.160 13.589 1.00 98.44 178 ALA A N 1
ATOM 1414 C CA . ALA A 1 178 ? -1.114 -16.502 13.053 1.00 98.44 178 ALA A CA 1
ATOM 1415 C C . ALA A 1 178 ? -2.207 -17.283 13.811 1.00 98.44 178 ALA A C 1
ATOM 1417 O O . ALA A 1 178 ? -2.136 -17.479 15.026 1.00 98.44 178 ALA A O 1
ATOM 1418 N N . LYS A 1 179 ? -3.213 -17.780 13.081 1.00 97.88 179 LYS A N 1
ATOM 1419 C CA . LYS A 1 179 ? -4.253 -18.654 13.644 1.00 97.88 179 LYS A CA 1
ATOM 1420 C C . LYS A 1 179 ? -3.735 -20.095 13.814 1.00 97.88 179 LYS A C 1
ATOM 1422 O O . LYS A 1 179 ? -2.780 -20.489 13.139 1.00 97.88 179 LYS A O 1
ATOM 1427 N N . PRO A 1 180 ? -4.387 -20.937 14.642 1.00 98.19 180 PRO A N 1
ATOM 1428 C CA . PRO A 1 180 ? -4.038 -22.353 14.742 1.00 98.19 180 PRO A CA 1
ATOM 1429 C C . PRO A 1 180 ? -3.989 -23.041 13.370 1.00 98.19 180 PRO A C 1
ATOM 1431 O O . PRO A 1 180 ? -4.915 -22.912 12.573 1.00 98.19 180 PRO A O 1
ATOM 1434 N N . GLY A 1 181 ? -2.909 -23.785 13.114 1.00 98.19 181 GLY A N 1
ATOM 1435 C CA . GLY A 1 181 ? -2.646 -24.447 11.831 1.00 98.19 181 GLY A CA 1
ATOM 1436 C C . GLY A 1 181 ? -1.726 -23.665 10.889 1.00 98.19 181 GLY A C 1
ATOM 1437 O O . GLY A 1 181 ? -1.173 -24.265 9.967 1.00 98.19 181 GLY A O 1
ATOM 1438 N N . ILE A 1 182 ? -1.504 -22.372 11.141 1.00 98.62 182 ILE A N 1
ATOM 1439 C CA . ILE A 1 182 ? -0.540 -21.553 10.401 1.00 98.62 182 ILE A CA 1
ATOM 1440 C C . ILE A 1 182 ? 0.774 -21.502 11.180 1.00 98.62 182 ILE A C 1
ATOM 1442 O O . ILE A 1 182 ? 0.846 -20.951 12.276 1.00 98.62 182 ILE A O 1
ATOM 1446 N N . GLU A 1 183 ? 1.821 -22.096 10.616 1.00 98.62 183 GLU A N 1
ATOM 1447 C CA . GLU A 1 183 ? 3.171 -22.035 11.173 1.00 98.62 183 GLU A CA 1
ATOM 1448 C C . GLU A 1 183 ? 3.897 -20.804 10.627 1.00 98.62 183 GLU A C 1
ATOM 1450 O O . GLU A 1 183 ? 3.858 -20.554 9.425 1.00 98.62 183 GLU A O 1
ATOM 1455 N N . VAL A 1 184 ? 4.595 -20.055 11.486 1.00 98.56 184 VAL A N 1
ATOM 1456 C CA . VAL A 1 184 ? 5.447 -18.938 11.055 1.00 98.56 184 VAL A CA 1
ATOM 1457 C C . VAL A 1 184 ? 6.898 -19.197 11.458 1.00 98.56 184 VAL A C 1
ATOM 1459 O O . VAL A 1 184 ? 7.251 -19.167 12.641 1.00 98.56 184 VAL A O 1
ATOM 1462 N N . SER A 1 185 ? 7.743 -19.429 10.455 1.00 98.12 185 SER A N 1
ATOM 1463 C CA . SER A 1 185 ? 9.173 -19.697 10.592 1.00 98.12 185 SER A CA 1
ATOM 1464 C C . SER A 1 185 ? 9.990 -18.471 10.196 1.00 98.12 185 SER A C 1
ATOM 1466 O O . SER A 1 185 ? 9.814 -17.927 9.107 1.00 98.12 185 SER A O 1
ATOM 1468 N N . PHE A 1 186 ? 10.944 -18.093 11.046 1.00 97.81 186 PHE A N 1
ATOM 1469 C CA . PHE A 1 186 ? 11.852 -16.969 10.817 1.00 97.81 186 PHE A CA 1
ATOM 1470 C C . PHE A 1 186 ? 13.299 -17.435 10.698 1.00 97.81 186 PHE A C 1
ATOM 1472 O O . PHE A 1 186 ? 13.720 -18.347 11.406 1.00 97.81 186 PHE A O 1
ATOM 1479 N N . THR A 1 187 ? 14.058 -16.761 9.842 1.00 96.56 187 THR A N 1
ATOM 1480 C CA . THR A 1 187 ? 15.523 -16.780 9.838 1.00 96.56 187 THR A CA 1
ATOM 1481 C C . THR A 1 187 ? 16.037 -15.348 9.694 1.00 96.56 187 THR A C 1
ATOM 1483 O O . THR A 1 187 ? 15.345 -14.497 9.135 1.00 96.56 187 THR A O 1
ATOM 1486 N N . ASN A 1 188 ? 17.219 -15.083 10.251 1.00 95.81 188 ASN A N 1
ATOM 1487 C CA . ASN A 1 188 ? 17.897 -13.784 10.193 1.00 95.81 188 ASN A CA 1
ATOM 1488 C C . ASN A 1 188 ? 19.252 -13.900 9.467 1.00 95.81 188 ASN A C 1
ATOM 1490 O O . ASN A 1 188 ? 20.142 -13.065 9.637 1.00 95.81 188 ASN A O 1
ATOM 1494 N N . GLU A 1 189 ? 19.433 -14.976 8.699 1.00 95.00 189 GLU A N 1
ATOM 1495 C CA . GLU A 1 189 ? 20.669 -15.268 7.986 1.00 95.00 189 GLU A CA 1
ATOM 1496 C C . GLU A 1 189 ? 20.837 -14.336 6.783 1.00 95.00 189 GLU A C 1
ATOM 1498 O O . GLU A 1 189 ? 19.952 -14.190 5.931 1.00 95.00 189 GLU A O 1
ATOM 1503 N N . PHE A 1 190 ? 22.019 -13.728 6.691 1.00 95.25 190 PHE A N 1
ATOM 1504 C CA . PHE A 1 190 ? 22.432 -12.988 5.508 1.00 95.25 190 PHE A CA 1
ATOM 1505 C C . PHE A 1 190 ? 22.852 -13.979 4.415 1.00 95.25 190 PHE A C 1
ATOM 1507 O O . PHE A 1 190 ? 24.022 -14.325 4.278 1.00 95.25 190 PHE A O 1
ATOM 1514 N N . LEU A 1 191 ? 21.862 -14.480 3.677 1.00 95.88 191 LEU A N 1
ATOM 1515 C CA . LEU A 1 191 ? 22.059 -15.439 2.592 1.00 95.88 191 LEU A CA 1
ATOM 1516 C C . LEU A 1 191 ? 22.788 -14.777 1.416 1.00 95.88 191 LEU A C 1
ATOM 1518 O O . LEU A 1 191 ? 22.417 -13.683 0.985 1.00 95.88 191 LEU A O 1
ATOM 1522 N N . SER A 1 192 ? 23.778 -15.464 0.845 1.00 95.94 192 SER A N 1
ATOM 1523 C CA . SER A 1 192 ? 24.362 -15.068 -0.439 1.00 95.94 192 SER A CA 1
ATOM 1524 C C . SER A 1 192 ? 23.299 -15.072 -1.551 1.00 95.94 192 SER A C 1
ATOM 1526 O O . SER A 1 192 ? 22.275 -15.753 -1.423 1.00 95.94 192 SER A O 1
ATOM 1528 N N . PRO A 1 193 ? 23.525 -14.387 -2.689 1.00 95.31 193 PRO A N 1
ATOM 1529 C CA . PRO A 1 193 ? 22.575 -14.394 -3.803 1.00 95.31 193 PRO A CA 1
ATOM 1530 C C . PRO A 1 193 ? 22.131 -15.808 -4.228 1.00 95.31 193 PRO A C 1
ATOM 1532 O O . PRO A 1 193 ? 20.943 -16.052 -4.441 1.00 95.31 193 PRO A O 1
ATOM 1535 N N . THR A 1 194 ? 23.058 -16.772 -4.277 1.00 97.19 194 THR A N 1
ATOM 1536 C CA . THR A 1 194 ? 22.759 -18.163 -4.661 1.00 97.19 194 THR A CA 1
ATOM 1537 C C . THR A 1 194 ? 21.937 -18.889 -3.598 1.00 97.19 194 THR A C 1
ATOM 1539 O O . THR A 1 194 ? 21.000 -19.615 -3.938 1.00 97.19 194 THR A O 1
ATOM 1542 N N . GLU A 1 195 ? 22.264 -18.695 -2.319 1.00 97.88 195 GLU A N 1
ATOM 1543 C CA . GLU A 1 195 ? 21.518 -19.273 -1.197 1.00 97.88 195 GLU A CA 1
ATOM 1544 C C . GLU A 1 195 ? 20.115 -18.682 -1.096 1.00 97.88 195 GLU A C 1
ATOM 1546 O O . GLU A 1 195 ? 19.165 -19.416 -0.841 1.00 97.88 195 GLU A O 1
ATOM 1551 N N . LEU A 1 196 ? 19.952 -17.386 -1.362 1.00 98.00 196 LEU A N 1
ATOM 1552 C CA . LEU A 1 196 ? 18.655 -16.723 -1.355 1.00 98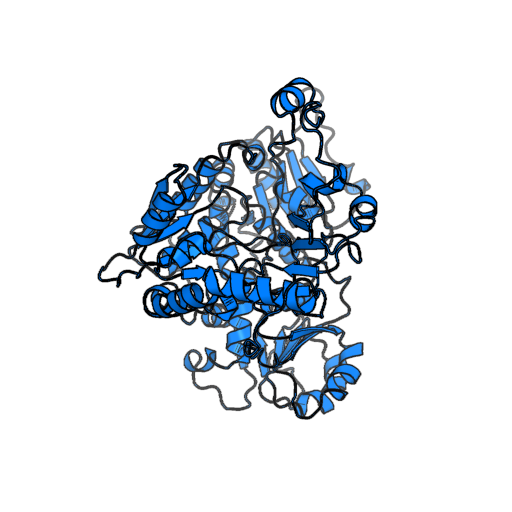.00 196 LEU A CA 1
ATOM 1553 C C . LEU A 1 196 ? 17.762 -17.213 -2.500 1.00 98.00 196 LEU A C 1
ATOM 1555 O O . LEU A 1 196 ? 16.590 -17.521 -2.276 1.00 98.00 196 LEU A O 1
ATOM 1559 N N . VAL A 1 197 ? 18.309 -17.368 -3.711 1.00 98.31 197 VAL A N 1
ATOM 1560 C CA . VAL A 1 197 ? 17.595 -18.020 -4.821 1.00 98.31 197 VAL A CA 1
ATOM 1561 C C . VAL A 1 197 ? 17.214 -19.448 -4.432 1.00 98.31 197 VAL A C 1
ATOM 1563 O O . VAL A 1 197 ? 16.067 -19.849 -4.624 1.00 98.31 197 VAL A O 1
ATOM 1566 N N . GLN A 1 198 ? 18.135 -20.212 -3.835 1.00 98.06 198 GLN A N 1
ATOM 1567 C CA . GLN A 1 198 ? 17.852 -21.570 -3.369 1.00 98.06 198 GLN A CA 1
ATOM 1568 C C . GLN A 1 198 ? 16.742 -21.588 -2.307 1.00 98.06 198 GLN A C 1
ATOM 1570 O O . GLN A 1 198 ? 15.823 -22.404 -2.385 1.00 98.06 198 GLN A O 1
ATOM 1575 N N . TRP A 1 199 ? 16.764 -20.664 -1.354 1.00 98.31 199 TRP A N 1
ATOM 1576 C CA . TRP A 1 199 ? 15.717 -20.497 -0.353 1.00 98.31 199 TRP A CA 1
ATOM 1577 C C . TRP A 1 199 ? 14.360 -20.196 -1.003 1.00 98.31 199 TRP A C 1
ATOM 1579 O O . TRP A 1 199 ? 13.360 -20.814 -0.634 1.00 98.31 199 TRP A O 1
ATOM 1589 N N . CYS A 1 200 ? 14.333 -19.343 -2.035 1.00 98.50 200 CYS A N 1
ATOM 1590 C CA . CYS A 1 200 ? 13.129 -19.050 -2.816 1.00 98.50 200 CYS A CA 1
ATOM 1591 C C . CYS A 1 200 ? 12.583 -20.295 -3.527 1.00 98.50 200 CYS A C 1
ATOM 1593 O O . CYS A 1 200 ? 11.367 -20.471 -3.574 1.00 98.50 200 CYS A O 1
ATOM 1595 N N . THR A 1 201 ? 13.449 -21.192 -4.029 1.00 98.00 201 THR A N 1
ATOM 1596 C CA . THR A 1 201 ? 13.007 -22.442 -4.686 1.00 98.00 201 THR A CA 1
ATOM 1597 C C . THR A 1 201 ? 12.269 -23.403 -3.752 1.00 98.00 201 THR A C 1
ATOM 1599 O O . THR A 1 201 ? 11.554 -24.285 -4.224 1.00 98.00 201 THR A O 1
ATOM 1602 N N . GLN A 1 202 ? 12.438 -23.252 -2.438 1.00 97.50 202 GLN A N 1
ATOM 1603 C CA . GLN A 1 202 ? 11.788 -24.084 -1.424 1.00 97.50 202 GLN A CA 1
ATOM 1604 C C . GLN A 1 202 ? 10.387 -23.582 -1.051 1.00 97.50 202 GLN A C 1
ATOM 1606 O O . GLN A 1 202 ? 9.688 -24.256 -0.293 1.00 97.50 202 GLN A O 1
ATOM 1611 N N . ASN A 1 203 ? 9.973 -22.424 -1.568 1.00 98.44 203 ASN A N 1
ATOM 1612 C CA . ASN A 1 203 ? 8.634 -21.884 -1.377 1.00 98.44 203 ASN A CA 1
ATOM 1613 C C . ASN A 1 203 ? 7.721 -22.343 -2.526 1.00 98.44 203 ASN A C 1
ATOM 1615 O O . ASN A 1 203 ? 8.158 -22.491 -3.666 1.00 98.44 203 ASN A O 1
ATOM 1619 N N . ASP A 1 204 ? 6.447 -22.581 -2.224 1.00 98.62 204 ASP A N 1
ATOM 1620 C CA . ASP A 1 204 ? 5.398 -22.809 -3.231 1.00 98.62 204 ASP A CA 1
ATOM 1621 C C . ASP A 1 204 ? 4.871 -21.495 -3.808 1.00 98.62 204 ASP A C 1
ATOM 1623 O O . ASP A 1 204 ? 4.359 -21.460 -4.924 1.00 98.62 204 ASP A O 1
ATOM 1627 N N . LEU A 1 205 ? 5.010 -20.414 -3.041 1.00 98.75 205 LEU A N 1
ATOM 1628 C CA . LEU A 1 205 ? 4.747 -19.047 -3.459 1.00 98.75 205 LEU A CA 1
ATOM 1629 C C . LEU A 1 205 ? 5.738 -18.120 -2.765 1.00 98.75 205 LEU A C 1
ATOM 1631 O O . LEU A 1 205 ? 5.847 -18.139 -1.541 1.00 98.75 205 LEU A O 1
ATOM 1635 N N . ASN A 1 206 ? 6.419 -17.275 -3.530 1.00 98.81 206 ASN A N 1
ATOM 1636 C CA . ASN A 1 206 ? 7.080 -16.099 -2.980 1.00 98.81 206 ASN A CA 1
ATOM 1637 C C . ASN A 1 206 ? 6.085 -14.934 -2.990 1.00 98.81 206 ASN A C 1
ATOM 1639 O O . ASN A 1 206 ? 5.415 -14.703 -3.998 1.00 98.81 206 ASN A O 1
ATOM 1643 N N . CYS A 1 207 ? 5.951 -14.224 -1.872 1.00 98.75 207 CYS A N 1
ATOM 1644 C CA . CYS A 1 207 ? 4.928 -13.201 -1.707 1.00 98.75 207 CYS A CA 1
ATOM 1645 C C . CYS A 1 207 ? 5.437 -11.961 -0.967 1.00 98.75 207 CYS A C 1
ATOM 1647 O O . CYS A 1 207 ? 6.141 -12.074 0.037 1.00 98.75 207 CYS A O 1
ATOM 1649 N N . PHE A 1 208 ? 5.058 -10.771 -1.440 1.00 98.56 208 PHE A N 1
ATOM 1650 C CA . PHE A 1 208 ? 5.460 -9.498 -0.835 1.00 98.56 208 PHE A CA 1
ATOM 1651 C C . PHE A 1 208 ? 4.274 -8.537 -0.711 1.00 98.56 208 PHE A C 1
ATOM 1653 O O . PHE A 1 208 ? 3.666 -8.162 -1.716 1.00 98.56 208 PHE A O 1
ATOM 1660 N N . MET A 1 209 ? 3.979 -8.097 0.517 1.00 97.62 209 MET A N 1
ATOM 1661 C CA . MET A 1 209 ? 2.782 -7.307 0.834 1.00 97.62 209 MET A CA 1
ATOM 1662 C C . MET A 1 209 ? 3.094 -5.855 1.215 1.00 97.62 209 MET A C 1
ATOM 1664 O O . MET A 1 209 ? 2.594 -5.343 2.212 1.00 97.62 209 MET A O 1
ATOM 1668 N N . TYR A 1 210 ? 3.959 -5.188 0.447 1.00 96.69 210 TYR A N 1
ATOM 1669 C CA . TYR A 1 210 ? 4.459 -3.869 0.846 1.00 96.69 210 TYR A CA 1
ATOM 1670 C C . TYR A 1 210 ? 3.331 -2.836 0.869 1.00 96.69 210 TYR A C 1
ATOM 1672 O O . TYR A 1 210 ? 2.495 -2.804 -0.027 1.00 96.69 210 TYR A O 1
ATOM 1680 N N . THR A 1 211 ? 3.373 -1.931 1.839 1.00 94.94 211 THR A N 1
ATOM 1681 C CA . THR A 1 211 ? 2.436 -0.806 1.990 1.00 94.94 211 THR A CA 1
ATOM 1682 C C . THR A 1 211 ? 3.151 0.542 1.937 1.00 94.94 211 THR A C 1
ATOM 1684 O O . THR A 1 211 ? 2.666 1.537 2.470 1.00 94.94 211 THR A O 1
ATOM 1687 N N . ARG A 1 212 ? 4.334 0.577 1.311 1.00 91.12 212 ARG A N 1
ATOM 1688 C CA . ARG A 1 212 ? 5.222 1.742 1.313 1.00 91.12 212 ARG A CA 1
ATOM 1689 C C . ARG A 1 212 ? 4.783 2.840 0.349 1.00 91.12 212 ARG A C 1
ATOM 1691 O O . ARG A 1 212 ? 4.383 2.550 -0.774 1.00 91.12 212 ARG A O 1
ATOM 1698 N N . ALA A 1 213 ? 4.940 4.096 0.744 1.00 89.69 213 ALA A N 1
ATOM 1699 C CA . ALA A 1 213 ? 4.753 5.253 -0.135 1.00 89.69 213 ALA A CA 1
ATOM 1700 C C . ALA A 1 213 ? 6.109 5.904 -0.441 1.00 89.69 213 ALA A C 1
ATOM 1702 O O . ALA A 1 213 ? 6.392 7.012 0.002 1.00 89.69 213 ALA A O 1
ATOM 1703 N N . LEU A 1 214 ? 6.971 5.173 -1.152 1.00 89.06 214 LEU A N 1
ATOM 1704 C CA . LEU A 1 214 ? 8.320 5.613 -1.513 1.00 89.06 214 LEU A CA 1
ATOM 1705 C C . LEU A 1 214 ? 8.532 5.488 -3.028 1.00 89.06 214 LEU A C 1
ATOM 1707 O O . LEU A 1 214 ? 7.933 4.595 -3.640 1.00 89.06 214 LEU A O 1
ATOM 1711 N N . PRO A 1 215 ? 9.374 6.349 -3.632 1.00 88.44 215 PRO A N 1
ATOM 1712 C CA . PRO A 1 215 ? 9.835 6.137 -4.996 1.00 88.44 215 PRO A CA 1
ATOM 1713 C C . PRO A 1 215 ? 10.606 4.811 -5.112 1.00 88.44 215 PRO A C 1
ATOM 1715 O O . PRO A 1 215 ? 10.944 4.164 -4.120 1.00 88.44 215 PRO A O 1
ATOM 1718 N N . GLY A 1 216 ? 10.813 4.381 -6.354 1.00 90.38 216 GLY A N 1
ATOM 1719 C CA . GLY A 1 216 ? 11.606 3.200 -6.669 1.00 90.38 216 GLY A CA 1
ATOM 1720 C C . GLY A 1 216 ? 10.811 1.900 -6.784 1.00 90.38 216 GLY A C 1
ATOM 1721 O O . GLY A 1 216 ? 9.621 1.779 -6.459 1.00 90.38 216 GLY A O 1
ATOM 1722 N N . LEU A 1 217 ? 11.497 0.897 -7.317 1.00 93.12 217 LEU A N 1
ATOM 1723 C CA . LEU A 1 217 ? 10.991 -0.461 -7.484 1.00 93.12 217 LEU A CA 1
ATOM 1724 C C . LEU A 1 217 ? 11.590 -1.390 -6.434 1.00 93.12 217 LEU A C 1
ATOM 1726 O O . LEU A 1 217 ? 12.692 -1.163 -5.938 1.00 93.12 217 LEU A O 1
ATOM 1730 N N . SER A 1 218 ? 10.869 -2.451 -6.079 1.00 93.94 218 SER A N 1
ATOM 1731 C CA . SER A 1 218 ? 11.443 -3.472 -5.205 1.00 93.94 218 SER A CA 1
ATOM 1732 C C . SER A 1 218 ? 12.319 -4.429 -6.001 1.00 93.94 218 SER A C 1
ATOM 1734 O O . SER A 1 218 ? 11.821 -5.139 -6.864 1.00 93.94 218 SER A O 1
ATOM 1736 N N . ALA A 1 219 ? 13.602 -4.505 -5.650 1.00 93.06 219 ALA A N 1
ATOM 1737 C CA . ALA A 1 219 ? 14.525 -5.499 -6.199 1.00 93.06 219 ALA A CA 1
ATOM 1738 C C . ALA A 1 219 ? 14.339 -6.904 -5.603 1.00 93.06 219 ALA A C 1
ATOM 1740 O O . ALA A 1 219 ? 14.843 -7.880 -6.144 1.00 93.06 219 ALA A O 1
ATOM 1741 N N . THR A 1 220 ? 13.598 -7.036 -4.495 1.00 93.62 220 THR A N 1
ATOM 1742 C CA . THR A 1 220 ? 13.426 -8.327 -3.800 1.00 93.62 220 THR A CA 1
ATOM 1743 C C . THR A 1 220 ? 12.745 -9.392 -4.656 1.00 93.62 220 THR A C 1
ATOM 1745 O O . THR A 1 220 ? 12.805 -10.574 -4.339 1.00 93.62 220 THR A O 1
ATOM 1748 N N . THR A 1 221 ? 12.070 -8.999 -5.734 1.00 97.06 221 THR A N 1
ATOM 1749 C CA . THR A 1 221 ? 11.426 -9.939 -6.651 1.00 97.06 221 THR A CA 1
ATOM 1750 C C . THR A 1 221 ? 12.408 -10.599 -7.609 1.00 97.06 221 THR A C 1
ATOM 1752 O O . THR A 1 221 ? 12.084 -11.662 -8.133 1.00 97.06 221 THR A O 1
ATOM 1755 N N . ASP A 1 222 ? 13.603 -10.039 -7.806 1.00 97.44 222 ASP A N 1
ATOM 1756 C CA . ASP A 1 222 ? 14.560 -10.503 -8.814 1.00 97.44 222 ASP A CA 1
ATOM 1757 C C . ASP A 1 222 ? 15.039 -11.933 -8.490 1.00 97.44 222 ASP A C 1
ATOM 1759 O O . ASP A 1 222 ? 14.978 -12.822 -9.341 1.00 97.44 222 ASP A O 1
ATOM 1763 N N . GLN A 1 223 ? 15.387 -12.225 -7.229 1.00 98.06 223 GLN A N 1
ATOM 1764 C CA . GLN A 1 223 ? 15.776 -13.580 -6.802 1.00 98.06 223 GLN A CA 1
ATOM 1765 C C . GLN A 1 223 ? 14.602 -14.570 -6.845 1.00 98.06 223 GLN A C 1
ATOM 1767 O O . GLN A 1 223 ? 14.795 -15.749 -7.158 1.00 98.06 223 GLN A O 1
ATOM 1772 N N . CYS A 1 224 ? 13.373 -14.110 -6.589 1.00 98.25 224 CYS A N 1
ATOM 1773 C CA . CYS A 1 224 ? 12.181 -14.942 -6.751 1.00 98.25 224 CYS A CA 1
ATOM 1774 C C . CYS A 1 224 ? 11.954 -15.305 -8.219 1.00 98.25 224 CYS A C 1
ATOM 1776 O O . CYS A 1 224 ? 11.664 -16.464 -8.516 1.00 98.25 224 CYS A O 1
ATOM 1778 N N . ILE A 1 225 ? 12.134 -14.347 -9.129 1.00 98.56 225 ILE A N 1
ATOM 1779 C CA . ILE A 1 225 ? 12.016 -14.570 -10.569 1.00 98.56 225 ILE A CA 1
ATOM 1780 C C . ILE A 1 225 ? 13.085 -15.557 -11.029 1.00 98.56 225 ILE A C 1
ATOM 1782 O O . ILE A 1 225 ? 12.750 -16.547 -11.672 1.00 98.56 225 ILE A O 1
ATOM 1786 N N . ILE A 1 226 ? 14.344 -15.374 -10.619 1.00 98.44 226 ILE A N 1
ATOM 1787 C CA . ILE A 1 226 ? 15.437 -16.315 -10.913 1.00 98.44 226 ILE A CA 1
ATOM 1788 C C . ILE A 1 226 ? 15.096 -17.726 -10.416 1.00 98.44 226 ILE A C 1
ATOM 1790 O O . ILE A 1 226 ? 15.358 -18.698 -11.116 1.00 98.44 226 ILE A O 1
ATOM 1794 N N . SER A 1 227 ? 14.458 -17.870 -9.249 1.00 98.50 227 SER A N 1
ATOM 1795 C CA . SER A 1 227 ? 14.093 -19.185 -8.698 1.00 98.50 227 SER A CA 1
ATOM 1796 C C . SER A 1 227 ? 13.073 -19.971 -9.539 1.00 98.50 227 SER A C 1
ATOM 1798 O O . SER A 1 227 ? 12.929 -21.177 -9.343 1.00 98.50 227 SER A O 1
ATOM 1800 N N . GLY A 1 228 ? 12.339 -19.302 -10.436 1.00 98.19 228 GLY A N 1
ATOM 1801 C CA . GLY A 1 228 ? 11.300 -19.904 -11.275 1.00 98.19 228 GLY A CA 1
ATOM 1802 C C . GLY A 1 228 ? 10.002 -20.256 -10.544 1.00 98.19 228 GLY A C 1
ATOM 1803 O O . GLY A 1 228 ? 9.062 -20.746 -11.174 1.00 98.19 228 GLY A O 1
ATOM 1804 N N . GLN A 1 229 ? 9.934 -20.032 -9.228 1.00 98.31 229 GLN A N 1
ATOM 1805 C CA . GLN A 1 229 ? 8.748 -20.319 -8.426 1.00 98.31 229 GLN A CA 1
ATOM 1806 C C . GLN A 1 229 ? 7.637 -19.288 -8.636 1.00 98.31 229 GLN A C 1
ATOM 1808 O O . GLN A 1 229 ? 7.923 -18.152 -9.019 1.00 98.31 229 GLN A O 1
ATOM 1813 N N . PRO A 1 230 ? 6.372 -19.645 -8.338 1.00 98.62 230 PRO A N 1
ATOM 1814 C CA . PRO A 1 230 ? 5.276 -18.688 -8.301 1.00 98.62 230 PRO A CA 1
ATOM 1815 C C . PRO A 1 230 ? 5.608 -17.447 -7.461 1.00 98.62 230 PRO A C 1
ATOM 1817 O O . PRO A 1 230 ? 6.215 -17.534 -6.389 1.00 98.62 230 PRO A O 1
ATOM 1820 N N . LEU A 1 231 ? 5.174 -16.291 -7.959 1.00 98.75 231 LEU A N 1
ATOM 1821 C CA . LEU A 1 231 ? 5.325 -14.979 -7.335 1.00 98.75 231 LEU A CA 1
ATOM 1822 C C . LEU A 1 231 ? 3.955 -14.302 -7.228 1.00 98.75 231 LEU A C 1
ATOM 1824 O O . LEU A 1 231 ? 3.113 -14.461 -8.117 1.00 98.75 231 LEU A O 1
ATOM 1828 N N . LEU A 1 232 ? 3.742 -13.542 -6.155 1.00 98.62 232 LEU A N 1
ATOM 1829 C CA . LEU A 1 232 ? 2.614 -12.625 -6.002 1.00 98.62 232 LEU A CA 1
ATOM 1830 C C . LEU A 1 232 ? 3.026 -11.392 -5.192 1.00 98.62 232 LEU A C 1
ATOM 1832 O O . LEU A 1 232 ? 3.804 -11.487 -4.244 1.00 98.62 232 LEU A O 1
ATOM 1836 N N . THR A 1 233 ? 2.473 -10.236 -5.529 1.00 98.25 233 THR A N 1
ATOM 1837 C CA . THR A 1 233 ? 2.714 -8.977 -4.819 1.00 98.25 233 THR A CA 1
ATOM 1838 C C . THR A 1 233 ? 1.393 -8.286 -4.485 1.00 98.25 233 THR A C 1
ATOM 1840 O O . THR A 1 233 ? 0.372 -8.556 -5.118 1.00 98.25 233 THR A O 1
ATOM 1843 N N . LEU A 1 234 ? 1.393 -7.394 -3.494 1.00 96.38 234 LEU A N 1
ATOM 1844 C CA . LEU A 1 234 ? 0.282 -6.460 -3.256 1.00 96.38 234 LEU A CA 1
ATOM 1845 C C . LEU A 1 234 ? 0.256 -5.355 -4.327 1.00 96.38 234 LEU A C 1
ATOM 1847 O O . LEU A 1 234 ? 1.218 -5.183 -5.079 1.00 96.38 234 LEU A O 1
ATOM 1851 N N . THR A 1 235 ? -0.812 -4.556 -4.368 1.00 93.94 235 THR A N 1
ATOM 1852 C CA . THR A 1 235 ? -1.037 -3.447 -5.321 1.00 93.94 235 THR A CA 1
ATOM 1853 C C . THR A 1 235 ? -0.119 -2.225 -5.137 1.00 93.94 235 THR A C 1
ATOM 1855 O O . THR A 1 235 ? -0.408 -1.146 -5.646 1.00 93.94 235 THR A O 1
ATOM 1858 N N . ASN A 1 236 ? 0.989 -2.346 -4.408 1.00 93.81 236 ASN A N 1
ATOM 1859 C CA . ASN A 1 236 ? 1.906 -1.235 -4.169 1.00 93.81 236 ASN A CA 1
ATOM 1860 C C . ASN A 1 236 ? 2.685 -0.834 -5.427 1.00 93.81 236 ASN A C 1
ATOM 1862 O O . ASN A 1 236 ? 3.206 -1.700 -6.131 1.00 93.81 236 ASN A O 1
ATOM 1866 N N . ASP A 1 237 ? 2.850 0.474 -5.653 1.00 92.06 237 ASP A N 1
ATOM 1867 C CA . ASP A 1 237 ? 3.536 1.029 -6.832 1.00 92.06 237 ASP A CA 1
ATOM 1868 C C . ASP A 1 237 ? 4.955 0.511 -7.018 1.00 92.06 237 ASP A C 1
ATOM 1870 O O . ASP A 1 237 ? 5.482 0.481 -8.130 1.00 92.06 237 ASP A O 1
ATOM 1874 N N . THR A 1 238 ? 5.600 0.089 -5.939 1.00 93.94 238 THR A N 1
ATOM 1875 C CA . THR A 1 238 ? 6.938 -0.473 -6.019 1.00 93.94 238 THR A CA 1
ATOM 1876 C C . THR A 1 238 ? 7.006 -1.800 -6.785 1.00 93.94 238 THR A C 1
ATOM 1878 O O . THR A 1 238 ? 8.078 -2.211 -7.229 1.00 93.94 238 THR A O 1
ATOM 1881 N N . PHE A 1 239 ? 5.859 -2.455 -6.983 1.00 95.50 239 PHE A N 1
ATOM 1882 C CA . PHE A 1 239 ? 5.704 -3.689 -7.748 1.00 95.50 239 PHE A CA 1
ATOM 1883 C C . PHE A 1 239 ? 5.003 -3.486 -9.095 1.00 95.50 239 PHE A C 1
ATOM 1885 O O . PHE A 1 239 ? 4.722 -4.471 -9.764 1.00 95.50 239 PHE A O 1
ATOM 1892 N N . ARG A 1 240 ? 4.772 -2.251 -9.554 1.00 92.69 240 ARG A N 1
ATOM 1893 C CA . ARG A 1 240 ? 4.108 -1.974 -10.849 1.00 92.69 240 ARG A CA 1
ATOM 1894 C C . ARG A 1 240 ? 4.725 -2.705 -12.048 1.00 92.69 240 ARG A C 1
ATOM 1896 O O . ARG A 1 240 ? 4.026 -3.179 -12.935 1.00 92.69 240 ARG A O 1
ATOM 1903 N N . HIS A 1 241 ? 6.044 -2.869 -12.029 1.00 93.19 241 HIS A N 1
ATOM 1904 C CA . HIS A 1 241 ? 6.800 -3.632 -13.017 1.00 93.19 241 HIS A CA 1
ATOM 1905 C C . HIS A 1 241 ? 6.482 -5.141 -13.013 1.00 93.19 241 HIS A C 1
ATOM 1907 O O . HIS A 1 241 ? 6.617 -5.794 -14.041 1.00 93.19 241 HIS A O 1
ATOM 1913 N N . ILE A 1 242 ? 6.004 -5.681 -11.889 1.00 95.81 242 ILE A N 1
ATOM 1914 C CA . ILE A 1 242 ? 5.460 -7.039 -11.759 1.00 95.81 242 ILE A CA 1
ATOM 1915 C C . ILE A 1 242 ? 3.987 -7.078 -12.176 1.00 95.81 242 ILE A C 1
ATOM 1917 O O . ILE A 1 242 ? 3.575 -8.035 -12.828 1.00 95.81 242 ILE A O 1
ATOM 1921 N N . HIS A 1 243 ? 3.201 -6.042 -11.850 1.00 94.38 243 HIS A N 1
ATOM 1922 C CA . HIS A 1 243 ? 1.755 -5.981 -12.132 1.00 94.38 243 HIS A CA 1
ATOM 1923 C C . HIS A 1 243 ? 1.411 -6.057 -13.622 1.00 94.38 243 HIS A C 1
ATOM 1925 O O . HIS A 1 243 ? 0.323 -6.499 -13.978 1.00 94.38 243 HIS A O 1
ATOM 1931 N N . ARG A 1 244 ? 2.359 -5.702 -14.497 1.00 90.62 244 ARG A N 1
ATOM 1932 C CA . ARG A 1 244 ? 2.264 -5.916 -15.949 1.00 90.62 244 ARG A CA 1
ATOM 1933 C C . ARG A 1 244 ? 2.107 -7.393 -16.336 1.00 90.62 244 ARG A C 1
ATOM 1935 O O . ARG A 1 244 ? 1.520 -7.699 -17.369 1.00 90.62 244 ARG A O 1
ATOM 1942 N N . TYR A 1 245 ? 2.656 -8.292 -15.528 1.00 94.38 245 TYR A N 1
ATOM 1943 C CA . TYR A 1 245 ? 2.699 -9.725 -15.797 1.00 94.38 245 TYR A CA 1
ATOM 1944 C C . TYR A 1 245 ? 1.756 -10.502 -14.881 1.00 94.38 245 TYR A C 1
ATOM 1946 O O . TYR A 1 245 ? 1.067 -11.423 -15.318 1.00 94.38 245 TYR A O 1
ATOM 1954 N N . ILE A 1 246 ? 1.764 -10.158 -13.592 1.00 95.81 246 ILE A N 1
ATOM 1955 C CA . ILE A 1 246 ? 1.079 -10.892 -12.535 1.00 95.81 246 ILE A CA 1
ATOM 1956 C C . ILE A 1 246 ? 0.068 -9.974 -11.864 1.00 95.81 246 ILE A C 1
ATOM 1958 O O . ILE A 1 246 ? 0.416 -8.962 -11.263 1.00 95.81 246 ILE A O 1
ATOM 1962 N N . GLU A 1 247 ? -1.184 -10.402 -11.917 1.00 94.31 247 GLU A N 1
ATOM 1963 C CA . GLU A 1 247 ? -2.305 -9.794 -11.218 1.00 94.31 247 GLU A CA 1
ATOM 1964 C C . GLU A 1 247 ? -2.052 -9.737 -9.693 1.00 94.31 247 GLU A C 1
ATOM 1966 O O . GLU A 1 247 ? -1.839 -10.798 -9.093 1.00 94.31 247 GLU A O 1
ATOM 1971 N N . PRO A 1 248 ? -2.034 -8.551 -9.050 1.00 96.00 248 PRO A N 1
ATOM 1972 C CA . PRO A 1 248 ? -1.715 -8.433 -7.630 1.00 96.00 248 PRO A CA 1
ATOM 1973 C C . PRO A 1 248 ? -2.781 -9.015 -6.695 1.00 96.00 248 PRO A C 1
ATOM 1975 O O . PRO A 1 248 ? -3.946 -9.227 -7.039 1.00 96.00 248 PRO A O 1
ATOM 1978 N N . TYR A 1 249 ? -2.376 -9.222 -5.448 1.00 96.44 249 TYR A N 1
ATOM 1979 C CA . TYR A 1 249 ? -3.273 -9.506 -4.335 1.00 96.44 249 TYR A CA 1
ATOM 1980 C C . TYR A 1 249 ? -4.081 -8.259 -3.928 1.00 96.44 249 TYR A C 1
ATOM 1982 O O . TYR A 1 249 ? -3.507 -7.168 -3.943 1.00 96.44 249 TYR A O 1
ATOM 1990 N N . PRO A 1 250 ? -5.351 -8.371 -3.481 1.00 95.06 250 PRO A N 1
ATOM 1991 C CA . PRO A 1 250 ? -6.216 -9.559 -3.418 1.00 95.06 250 PRO A CA 1
ATOM 1992 C C . PRO A 1 250 ? -7.026 -9.813 -4.698 1.00 95.06 250 PRO A C 1
ATOM 1994 O O . PRO A 1 250 ? -7.945 -10.637 -4.696 1.00 95.06 250 PRO A O 1
ATOM 1997 N N . PHE A 1 251 ? -6.713 -9.132 -5.805 1.00 93.06 251 PHE A N 1
ATOM 1998 C CA . PHE A 1 251 ? -7.410 -9.356 -7.071 1.00 93.06 251 PHE A CA 1
ATOM 1999 C C . PHE A 1 251 ? -7.277 -10.817 -7.524 1.00 93.06 251 PHE A C 1
ATOM 2001 O O . PHE A 1 251 ? -8.266 -11.459 -7.898 1.00 93.06 251 PHE A O 1
ATOM 2008 N N . GLN A 1 252 ? -6.071 -11.366 -7.383 1.00 94.62 252 GLN A N 1
ATOM 2009 C CA . GLN A 1 252 ? -5.796 -12.794 -7.403 1.00 94.62 252 GLN A CA 1
ATOM 2010 C C . GLN A 1 252 ? -5.407 -13.294 -6.001 1.00 94.62 252 GLN A C 1
ATOM 2012 O O . GLN A 1 252 ? -4.475 -12.777 -5.390 1.00 94.62 252 GLN A O 1
ATOM 2017 N N . GLY A 1 253 ? -6.088 -14.338 -5.515 1.00 96.75 253 GLY A N 1
ATOM 2018 C CA . GLY A 1 253 ? -5.761 -14.991 -4.243 1.00 96.75 253 GLY A CA 1
ATOM 2019 C C . GLY A 1 253 ? -4.475 -15.824 -4.276 1.00 96.75 253 GLY A C 1
ATOM 2020 O O . GLY A 1 253 ? -4.002 -16.240 -5.343 1.00 96.75 253 GLY A O 1
ATOM 2021 N N . LEU A 1 254 ? -3.945 -16.134 -3.092 1.00 98.31 254 LEU A N 1
ATOM 2022 C CA . LEU A 1 254 ? -2.713 -16.907 -2.887 1.00 98.31 254 LEU A CA 1
ATOM 2023 C C . LEU A 1 254 ? -2.805 -18.304 -3.516 1.00 98.31 254 LEU A C 1
ATOM 2025 O O . LEU A 1 254 ? -1.881 -18.749 -4.199 1.00 98.31 254 LEU A O 1
ATOM 2029 N N . ARG A 1 255 ? -3.946 -18.988 -3.348 1.00 97.19 255 ARG A N 1
ATOM 2030 C CA . ARG A 1 255 ? -4.179 -20.329 -3.925 1.00 97.19 255 ARG A CA 1
ATOM 2031 C C . ARG A 1 255 ? -4.094 -20.332 -5.446 1.00 97.19 255 ARG A C 1
ATOM 2033 O O . ARG A 1 255 ? -3.462 -21.207 -6.037 1.00 97.19 255 ARG A O 1
ATOM 2040 N N . LYS A 1 256 ? -4.731 -19.344 -6.079 1.00 96.62 256 LYS A N 1
ATOM 2041 C CA . LYS A 1 256 ? -4.698 -19.188 -7.534 1.00 96.62 256 LYS A CA 1
ATOM 2042 C C . LYS A 1 256 ? -3.282 -18.845 -7.992 1.00 96.62 256 LYS A C 1
ATOM 2044 O O . LYS A 1 256 ? -2.832 -19.426 -8.972 1.00 96.62 256 LYS A O 1
ATOM 2049 N N . ALA A 1 257 ? -2.562 -17.997 -7.256 1.00 97.94 257 ALA A N 1
ATOM 2050 C CA . ALA A 1 257 ? -1.186 -17.641 -7.587 1.00 97.94 257 ALA A CA 1
ATOM 2051 C C . ALA A 1 257 ? -0.235 -18.842 -7.609 1.00 97.94 257 ALA A C 1
ATOM 2053 O O . ALA A 1 257 ? 0.462 -19.024 -8.607 1.00 97.94 257 ALA A O 1
ATOM 2054 N N . ILE A 1 258 ? -0.284 -19.711 -6.591 1.00 97.94 258 ILE A N 1
ATOM 2055 C CA . ILE A 1 258 ? 0.483 -20.974 -6.560 1.00 97.94 258 ILE A CA 1
ATOM 2056 C C . ILE A 1 258 ? 0.248 -21.791 -7.841 1.00 97.94 258 ILE A C 1
ATOM 2058 O O . ILE A 1 258 ? 1.182 -22.350 -8.413 1.00 97.94 258 ILE A O 1
ATOM 2062 N N . ALA A 1 259 ? -1.000 -21.852 -8.309 1.00 96.50 259 ALA A N 1
ATOM 2063 C CA . ALA A 1 259 ? -1.372 -22.657 -9.466 1.00 96.50 259 ALA A CA 1
ATOM 2064 C C . ALA A 1 259 ? -0.993 -22.024 -10.817 1.00 96.50 259 ALA A C 1
ATOM 2066 O O . ALA A 1 259 ? -0.766 -22.757 -11.783 1.00 96.50 259 ALA A O 1
ATOM 2067 N N . THR A 1 260 ? -0.959 -20.691 -10.925 1.00 96.25 260 THR A N 1
ATOM 2068 C CA . THR A 1 260 ? -0.935 -20.016 -12.234 1.00 96.25 260 THR A CA 1
ATOM 2069 C C . THR A 1 260 ? 0.319 -19.193 -12.521 1.00 96.25 260 THR A C 1
ATOM 2071 O O . THR A 1 260 ? 0.722 -19.132 -13.685 1.00 96.25 260 THR A O 1
ATOM 2074 N N . THR A 1 261 ? 0.977 -18.586 -11.527 1.00 98.12 261 THR A N 1
ATOM 2075 C CA . THR A 1 261 ? 1.983 -17.540 -11.816 1.00 98.12 261 THR A CA 1
ATOM 2076 C C . THR A 1 261 ? 3.365 -18.076 -12.163 1.00 98.12 261 THR A C 1
ATOM 2078 O O . THR A 1 261 ? 4.144 -17.359 -12.781 1.00 98.12 261 THR A O 1
ATOM 2081 N N . GLY A 1 262 ? 3.668 -19.350 -11.891 1.00 97.62 262 GLY A N 1
ATOM 2082 C CA . GLY A 1 262 ? 4.964 -19.946 -12.252 1.00 97.62 262 GLY A CA 1
ATOM 2083 C C . GLY A 1 262 ? 5.259 -19.931 -13.763 1.00 97.62 262 GLY A C 1
ATOM 2084 O O . GLY A 1 262 ? 6.411 -19.808 -14.169 1.00 97.62 262 GLY A O 1
ATOM 2085 N N . LYS A 1 263 ? 4.230 -20.005 -14.625 1.00 96.50 263 LYS A N 1
ATOM 2086 C CA . LYS A 1 263 ? 4.406 -19.843 -16.084 1.00 96.50 263 LYS A CA 1
ATOM 2087 C C . LYS A 1 263 ? 4.775 -18.406 -16.445 1.00 96.50 263 LYS A C 1
ATOM 2089 O O . LYS A 1 263 ? 5.673 -18.192 -17.250 1.00 96.50 263 LYS A O 1
ATOM 2094 N N . THR A 1 264 ? 4.097 -17.445 -15.829 1.00 97.62 264 THR A N 1
ATOM 2095 C CA . THR A 1 264 ? 4.346 -16.018 -16.026 1.00 97.62 264 THR A CA 1
ATOM 2096 C C . THR A 1 264 ? 5.732 -15.617 -15.533 1.00 97.62 264 THR A C 1
ATOM 2098 O O . THR A 1 264 ? 6.420 -14.870 -16.212 1.00 97.62 264 THR A O 1
ATOM 2101 N N . VAL A 1 265 ? 6.196 -16.165 -14.409 1.00 98.31 265 VAL A N 1
ATOM 2102 C CA . VAL A 1 265 ? 7.559 -15.921 -13.913 1.00 98.31 265 VAL A CA 1
ATOM 2103 C C . VAL A 1 265 ? 8.617 -16.326 -14.943 1.00 98.31 265 VAL A C 1
ATOM 2105 O O . VAL A 1 265 ? 9.581 -15.592 -15.131 1.00 98.31 265 VAL A O 1
ATOM 2108 N N . ARG A 1 266 ? 8.415 -17.423 -15.686 1.00 97.12 266 ARG A N 1
ATOM 2109 C CA . ARG A 1 266 ? 9.326 -17.806 -16.781 1.00 97.12 266 ARG A CA 1
ATOM 2110 C C . ARG A 1 266 ? 9.328 -16.824 -17.947 1.00 97.12 266 ARG A C 1
ATOM 2112 O O . ARG A 1 266 ? 10.371 -16.620 -18.555 1.00 97.12 266 ARG A O 1
ATOM 2119 N N . LEU A 1 267 ? 8.188 -16.205 -18.250 1.00 96.56 267 LEU A N 1
ATOM 2120 C CA . LEU A 1 267 ? 8.147 -15.121 -19.232 1.00 96.56 267 LEU A CA 1
ATOM 2121 C C . LEU A 1 267 ? 8.983 -13.931 -18.745 1.00 96.56 267 LEU A C 1
ATOM 2123 O O . LEU A 1 267 ? 9.805 -13.418 -19.495 1.00 96.56 267 LEU A O 1
ATOM 2127 N N . ILE A 1 268 ? 8.847 -13.556 -17.468 1.00 97.38 268 ILE A N 1
ATOM 2128 C CA . ILE A 1 268 ? 9.653 -12.481 -16.875 1.00 97.38 268 ILE A CA 1
ATOM 2129 C C . ILE A 1 268 ? 11.149 -12.830 -16.941 1.00 97.38 268 ILE A C 1
ATOM 2131 O O . ILE A 1 268 ? 11.935 -11.987 -17.351 1.00 97.38 268 ILE A O 1
ATOM 2135 N N . GLN A 1 269 ? 11.553 -14.071 -16.633 1.00 97.69 269 GLN A N 1
ATOM 2136 C CA . GLN A 1 269 ? 12.952 -14.519 -16.767 1.00 97.69 269 GLN A CA 1
ATOM 2137 C C . GLN A 1 269 ? 13.517 -14.294 -18.180 1.00 97.69 269 GLN A C 1
ATOM 2139 O O . GLN A 1 269 ? 14.671 -13.901 -18.320 1.00 97.69 269 GLN A O 1
ATOM 2144 N N . GLN A 1 270 ? 12.713 -14.543 -19.217 1.00 95.75 270 GLN A N 1
ATOM 2145 C CA . GLN A 1 270 ? 13.116 -14.359 -20.614 1.00 95.75 270 GLN A CA 1
ATOM 2146 C C . GLN A 1 270 ? 13.190 -12.881 -21.003 1.00 95.75 270 GLN A C 1
ATOM 2148 O O . GLN A 1 270 ? 14.105 -12.476 -21.714 1.00 95.75 270 GLN A O 1
ATOM 2153 N N . GLU A 1 271 ? 12.229 -12.070 -20.560 1.00 94.81 271 GLU A N 1
ATOM 2154 C CA . GLU A 1 271 ? 12.188 -10.640 -20.880 1.00 94.81 271 GLU A CA 1
ATOM 2155 C C . GLU A 1 271 ? 13.219 -9.824 -20.093 1.00 94.81 271 GLU A C 1
ATOM 2157 O O . GLU A 1 271 ? 13.656 -8.770 -20.550 1.00 94.81 271 GLU A O 1
ATOM 2162 N N . TRP A 1 272 ? 13.607 -10.305 -18.913 1.00 95.81 272 TRP A N 1
ATOM 2163 C CA . TRP A 1 272 ? 14.575 -9.669 -18.018 1.00 95.81 272 TRP A CA 1
ATOM 2164 C C . TRP A 1 272 ? 15.953 -10.340 -18.065 1.00 95.81 272 TRP A C 1
ATOM 2166 O O . TRP A 1 272 ? 16.796 -10.135 -17.188 1.00 95.81 272 TRP A O 1
ATOM 2176 N N . SER A 1 273 ? 16.189 -11.155 -19.093 1.00 93.94 273 SER A N 1
AT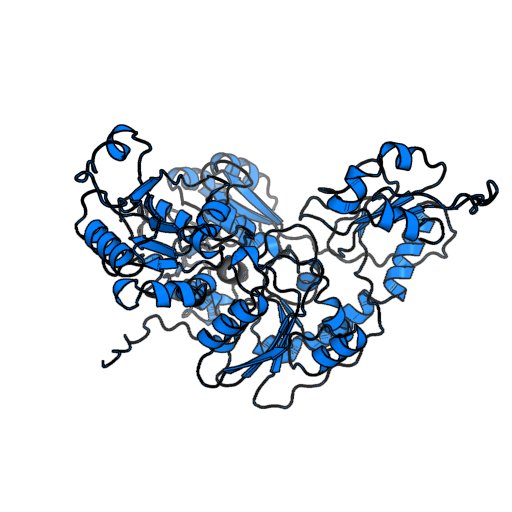OM 2177 C CA . SER A 1 273 ? 17.459 -11.841 -19.276 1.00 93.94 273 SER A CA 1
ATOM 2178 C C . SER A 1 273 ? 18.604 -10.851 -19.514 1.00 93.94 273 SER A C 1
ATOM 2180 O O . SER A 1 273 ? 18.403 -9.700 -19.925 1.00 93.94 273 SER A O 1
ATOM 2182 N N . LYS A 1 274 ? 19.835 -11.310 -19.276 1.00 93.88 274 LYS A N 1
ATOM 2183 C CA . LYS A 1 274 ? 21.043 -10.510 -19.517 1.00 93.88 274 LYS A CA 1
ATOM 2184 C C . LYS A 1 274 ? 21.137 -10.081 -20.976 1.00 93.88 274 LYS A C 1
ATOM 2186 O O . LYS A 1 274 ? 21.482 -8.937 -21.245 1.00 93.88 274 LYS A O 1
ATOM 2191 N N . GLU A 1 275 ? 20.766 -10.968 -21.891 1.00 92.38 275 GLU A N 1
ATOM 2192 C CA . GLU A 1 275 ? 20.745 -10.716 -23.330 1.00 92.38 275 GLU A CA 1
ATOM 2193 C C . GLU A 1 275 ? 19.769 -9.585 -23.663 1.00 92.38 275 GLU A C 1
ATOM 2195 O O . GLU A 1 275 ? 20.143 -8.636 -24.341 1.00 92.38 275 GLU A O 1
ATOM 2200 N N . ARG A 1 276 ? 18.546 -9.604 -23.111 1.00 92.50 276 ARG A N 1
ATOM 2201 C CA . ARG A 1 276 ? 17.567 -8.525 -23.339 1.00 92.50 276 ARG A CA 1
ATOM 2202 C C . ARG A 1 276 ? 18.026 -7.183 -22.790 1.00 92.50 276 ARG A C 1
ATOM 2204 O O . ARG A 1 276 ? 17.812 -6.151 -23.428 1.00 92.50 276 ARG A O 1
ATOM 2211 N N . PHE A 1 277 ? 18.663 -7.185 -21.623 1.00 93.56 277 PHE A N 1
ATOM 2212 C CA . PHE A 1 277 ? 19.258 -5.976 -21.067 1.00 93.56 277 PHE A CA 1
ATOM 2213 C C . PHE A 1 277 ? 20.398 -5.450 -21.957 1.00 93.56 277 PHE A C 1
ATOM 2215 O O . PHE A 1 277 ? 20.440 -4.256 -22.254 1.00 93.56 277 PHE A O 1
ATOM 2222 N N . GLN A 1 278 ? 21.292 -6.333 -22.417 1.00 92.75 278 GLN A N 1
ATOM 2223 C CA . GLN A 1 278 ? 22.402 -6.001 -23.317 1.00 92.75 278 GLN A CA 1
ATOM 2224 C C . GLN A 1 278 ? 21.909 -5.460 -24.660 1.00 92.75 278 GLN A C 1
ATOM 2226 O O . GLN A 1 278 ? 22.398 -4.425 -25.100 1.00 92.75 278 GLN A O 1
ATOM 2231 N N . ASP A 1 279 ? 20.904 -6.091 -25.270 1.00 91.94 279 ASP A N 1
ATOM 2232 C CA . ASP A 1 279 ? 20.279 -5.626 -26.511 1.00 91.94 279 ASP A CA 1
ATOM 2233 C C . ASP A 1 279 ? 19.763 -4.192 -26.355 1.00 91.94 279 ASP A C 1
ATOM 2235 O O . ASP A 1 279 ? 20.031 -3.325 -27.191 1.00 91.94 279 ASP A O 1
ATOM 2239 N N . LYS A 1 280 ? 19.060 -3.912 -25.248 1.00 92.56 280 LYS A N 1
ATOM 2240 C CA . LYS A 1 280 ? 18.535 -2.572 -24.959 1.00 92.56 280 LYS A CA 1
ATOM 2241 C C . LYS A 1 280 ? 19.656 -1.560 -24.714 1.00 92.56 280 LYS A C 1
ATOM 2243 O O . LYS A 1 280 ? 19.561 -0.422 -25.173 1.00 92.56 280 LYS A O 1
ATOM 2248 N N . PHE A 1 281 ? 20.726 -1.974 -24.039 1.00 93.38 281 PHE A N 1
ATOM 2249 C CA . PHE A 1 281 ? 21.897 -1.135 -23.798 1.00 93.38 281 PHE A CA 1
ATOM 2250 C C . PHE A 1 281 ? 22.627 -0.796 -25.100 1.00 93.38 281 PHE A C 1
ATOM 2252 O O . PHE A 1 281 ? 22.891 0.372 -25.372 1.00 93.38 281 PHE A O 1
ATOM 2259 N N . HIS A 1 282 ? 22.880 -1.787 -25.953 1.00 92.69 282 HIS A N 1
ATOM 2260 C CA . HIS A 1 282 ? 23.489 -1.575 -27.261 1.00 92.69 282 HIS A CA 1
ATOM 2261 C C . HIS A 1 282 ? 22.616 -0.710 -28.175 1.00 92.69 282 HIS A C 1
ATOM 2263 O O . HIS A 1 282 ? 23.143 0.153 -28.874 1.00 92.69 282 HIS A O 1
ATOM 2269 N N . GLN A 1 283 ? 21.289 -0.881 -28.144 1.00 91.31 283 GLN A N 1
ATOM 2270 C CA . GLN A 1 283 ? 20.374 0.001 -28.870 1.00 91.31 283 GLN A CA 1
ATOM 2271 C C . GLN A 1 283 ? 20.523 1.454 -28.408 1.00 91.31 283 GLN A C 1
ATOM 2273 O O . GLN A 1 283 ? 20.651 2.337 -29.248 1.00 91.31 283 GLN A O 1
ATOM 2278 N N . MET A 1 284 ? 20.569 1.702 -27.094 1.00 93.25 284 MET A N 1
ATOM 2279 C CA . MET A 1 284 ? 20.785 3.046 -26.548 1.00 93.25 284 MET A CA 1
ATOM 2280 C C . MET A 1 284 ? 22.122 3.645 -27.014 1.00 93.25 284 MET A C 1
ATOM 2282 O O . MET A 1 284 ? 22.161 4.802 -27.425 1.00 93.25 284 MET A O 1
ATOM 2286 N N . LEU A 1 285 ? 23.211 2.868 -26.991 1.00 93.81 285 LEU A N 1
ATOM 2287 C CA . LEU A 1 285 ? 24.518 3.326 -27.478 1.00 93.81 285 LEU A CA 1
ATOM 2288 C C . LEU A 1 285 ? 24.508 3.604 -28.989 1.00 93.81 285 LEU A C 1
ATOM 2290 O O . LEU A 1 285 ? 25.130 4.563 -29.444 1.00 93.81 285 LEU A O 1
ATOM 2294 N N . SER A 1 286 ? 23.793 2.792 -29.771 1.00 92.25 286 SER A N 1
ATOM 2295 C CA . SER A 1 286 ? 23.628 3.006 -31.210 1.00 92.25 286 SER A CA 1
ATOM 2296 C C . SER A 1 286 ? 22.796 4.251 -31.511 1.00 92.25 286 SER A C 1
ATOM 2298 O O . SER A 1 286 ? 23.160 5.011 -32.404 1.00 92.25 286 SER A O 1
ATOM 2300 N N . ASP A 1 287 ? 21.714 4.487 -30.764 1.00 90.88 287 ASP A N 1
ATOM 2301 C CA . ASP A 1 287 ? 20.881 5.690 -30.883 1.00 90.88 287 ASP A CA 1
ATOM 2302 C C . ASP A 1 287 ? 21.675 6.957 -30.509 1.00 90.88 287 ASP A C 1
ATOM 2304 O O . ASP A 1 287 ? 21.444 8.026 -31.072 1.00 90.88 287 ASP A O 1
ATOM 2308 N N . ALA A 1 288 ? 22.661 6.826 -29.614 1.00 92.25 288 ALA A N 1
ATOM 2309 C CA . ALA A 1 288 ? 23.616 7.877 -29.268 1.00 92.25 288 ALA A CA 1
ATOM 2310 C C . ALA A 1 288 ? 24.785 8.024 -30.268 1.00 92.25 288 ALA A C 1
ATOM 2312 O O . ALA A 1 288 ? 25.644 8.883 -30.075 1.00 92.25 288 ALA A O 1
ATOM 2313 N N . GLY A 1 289 ? 24.845 7.203 -31.324 1.00 93.75 289 GLY A N 1
ATOM 2314 C CA . GLY A 1 289 ? 25.899 7.253 -32.344 1.00 93.75 289 GLY A CA 1
ATOM 2315 C C . GLY A 1 289 ? 27.269 6.740 -31.885 1.00 93.75 289 GLY A C 1
ATOM 2316 O O . GLY A 1 289 ? 28.263 7.008 -32.553 1.00 93.75 289 GLY A O 1
ATOM 2317 N N . ILE A 1 290 ? 27.332 6.016 -30.763 1.00 94.12 290 ILE A N 1
ATOM 2318 C CA . ILE A 1 290 ? 28.583 5.501 -30.181 1.00 94.12 290 ILE A CA 1
ATOM 2319 C C . ILE A 1 290 ? 29.017 4.213 -30.886 1.00 94.12 290 ILE A C 1
ATOM 2321 O O . ILE A 1 290 ? 30.195 4.017 -31.172 1.00 94.12 290 ILE A O 1
ATOM 2325 N N . ILE A 1 291 ? 28.063 3.326 -31.184 1.00 94.12 291 ILE A N 1
ATOM 2326 C CA . ILE A 1 291 ? 28.319 2.058 -31.878 1.00 94.12 291 ILE A CA 1
ATOM 2327 C C . ILE A 1 291 ? 27.438 1.925 -33.119 1.00 94.12 291 ILE A C 1
ATOM 2329 O O . ILE A 1 291 ? 26.383 2.544 -33.221 1.00 94.12 291 ILE A O 1
ATOM 2333 N N . THR A 1 292 ? 27.852 1.072 -34.059 1.00 91.31 292 THR A N 1
ATOM 2334 C CA . THR A 1 292 ? 27.005 0.655 -35.186 1.00 91.31 292 THR A CA 1
ATOM 2335 C C . THR A 1 292 ? 26.364 -0.687 -34.858 1.00 91.31 292 THR A C 1
ATOM 2337 O O . THR A 1 292 ? 27.066 -1.690 -34.745 1.00 91.31 292 THR A O 1
ATOM 2340 N N . MET A 1 293 ? 25.040 -0.719 -34.719 1.00 80.12 293 MET A N 1
ATOM 2341 C CA . MET A 1 293 ? 24.291 -1.963 -34.529 1.00 80.12 293 MET A CA 1
ATOM 2342 C C . MET A 1 293 ? 23.679 -2.446 -35.851 1.00 80.12 293 MET A C 1
ATOM 2344 O O . MET A 1 293 ? 23.158 -1.627 -36.615 1.00 80.12 293 MET A O 1
ATOM 2348 N N . PRO A 1 294 ? 23.685 -3.763 -36.145 1.00 72.25 294 PRO A N 1
ATOM 2349 C CA . PRO A 1 294 ? 22.774 -4.306 -37.145 1.00 72.25 294 PRO A CA 1
ATOM 2350 C C . PRO A 1 294 ? 21.338 -3.995 -36.710 1.00 72.25 294 PRO A C 1
ATOM 2352 O O . PRO A 1 294 ? 21.042 -3.994 -35.518 1.00 72.25 294 PRO A O 1
ATOM 2355 N N . HIS A 1 295 ? 20.452 -3.706 -37.664 1.00 68.25 295 HIS A N 1
ATOM 2356 C CA . HIS A 1 295 ? 19.062 -3.347 -37.380 1.00 68.25 295 HIS A CA 1
ATOM 2357 C C . HIS A 1 295 ? 18.369 -4.470 -36.589 1.00 68.25 295 HIS A C 1
ATOM 2359 O O . HIS A 1 295 ? 17.910 -5.453 -37.172 1.00 68.25 295 HIS A O 1
ATOM 2365 N N . ILE A 1 296 ? 18.278 -4.328 -35.266 1.00 68.56 296 ILE A N 1
ATOM 2366 C CA . ILE A 1 296 ? 17.448 -5.187 -34.427 1.00 68.56 296 ILE A CA 1
ATOM 2367 C C . ILE A 1 296 ? 16.026 -4.662 -34.561 1.00 68.56 296 ILE A C 1
ATOM 2369 O O . ILE A 1 296 ? 15.763 -3.476 -34.361 1.00 68.56 296 ILE A O 1
ATOM 2373 N N . GLU A 1 297 ? 15.105 -5.536 -34.958 1.00 64.94 297 GLU A N 1
ATOM 2374 C CA . GLU A 1 297 ? 13.690 -5.193 -35.000 1.00 64.94 297 GLU A CA 1
ATOM 2375 C C . GLU A 1 297 ? 13.271 -4.707 -33.608 1.00 64.94 297 GLU A C 1
ATOM 2377 O O . GLU A 1 297 ? 13.374 -5.443 -32.622 1.00 64.94 297 GLU A O 1
ATOM 2382 N N . LYS A 1 298 ? 12.877 -3.429 -33.509 1.00 62.53 298 LYS A N 1
ATOM 2383 C CA . LYS A 1 298 ? 12.443 -2.848 -32.240 1.00 62.53 298 LYS A CA 1
ATOM 2384 C C . LYS A 1 298 ? 11.279 -3.686 -31.737 1.00 62.53 298 LYS A C 1
ATOM 2386 O O . LYS A 1 298 ? 10.195 -3.662 -32.315 1.00 62.53 298 LYS A O 1
ATOM 2391 N N . CYS A 1 299 ? 11.497 -4.402 -30.641 1.00 50.94 299 CYS A N 1
ATOM 2392 C CA . CYS A 1 299 ? 10.421 -5.047 -29.915 1.00 50.94 299 CYS A CA 1
ATOM 2393 C C . CYS A 1 299 ? 9.630 -3.927 -29.235 1.00 50.94 299 CYS A C 1
ATOM 2395 O O . CYS A 1 299 ? 9.920 -3.572 -28.097 1.00 50.94 299 CYS A O 1
ATOM 2397 N N . VAL A 1 300 ? 8.712 -3.289 -29.968 1.00 53.41 300 VAL A N 1
ATOM 2398 C CA . VAL A 1 300 ? 7.832 -2.257 -29.420 1.00 53.41 300 VAL A CA 1
ATOM 2399 C C . VAL A 1 300 ? 6.888 -2.982 -28.469 1.00 53.41 300 VAL A C 1
ATOM 2401 O O . VAL A 1 300 ? 6.063 -3.778 -28.927 1.00 53.41 300 VAL A O 1
ATOM 2404 N N . PRO A 1 301 ? 7.001 -2.776 -27.147 1.00 55.47 301 PRO A N 1
ATOM 2405 C CA . PRO A 1 301 ? 6.016 -3.336 -26.253 1.00 55.47 301 PRO A CA 1
ATOM 2406 C C . PRO A 1 301 ? 4.674 -2.701 -26.610 1.00 55.47 301 PRO A C 1
ATOM 2408 O O . PRO A 1 301 ? 4.550 -1.478 -26.632 1.00 55.47 301 PRO A O 1
ATOM 2411 N N . HIS A 1 302 ? 3.674 -3.531 -26.901 1.00 50.06 302 HIS A N 1
ATOM 2412 C CA . HIS A 1 302 ? 2.304 -3.070 -27.080 1.00 50.06 302 HIS A CA 1
ATOM 2413 C C . HIS A 1 302 ? 1.823 -2.540 -25.721 1.00 50.06 302 HIS A C 1
ATOM 2415 O O . HIS A 1 302 ? 1.352 -3.296 -24.873 1.00 50.06 302 HIS A O 1
ATOM 2421 N N . ILE A 1 303 ? 2.011 -1.245 -25.470 1.00 56.19 303 ILE A N 1
ATOM 2422 C CA . ILE A 1 303 ? 1.328 -0.565 -24.375 1.00 56.19 303 ILE A CA 1
ATOM 2423 C C . ILE A 1 303 ? -0.102 -0.421 -24.877 1.00 56.19 303 ILE A C 1
ATOM 2425 O O . ILE A 1 303 ? -0.380 0.395 -25.756 1.00 56.19 303 ILE A O 1
ATOM 2429 N N . ALA A 1 304 ? -0.990 -1.306 -24.421 1.00 59.88 304 ALA A N 1
ATOM 2430 C CA . ALA A 1 304 ? -2.412 -1.140 -24.675 1.00 59.88 304 ALA A CA 1
ATOM 2431 C C . ALA A 1 304 ? -2.801 0.266 -24.204 1.00 59.88 304 ALA A C 1
ATOM 2433 O O . ALA A 1 304 ? -2.408 0.678 -23.112 1.00 59.88 304 ALA A O 1
ATOM 2434 N N . GLN A 1 305 ? -3.515 1.010 -25.049 1.00 61.59 305 GLN A N 1
ATOM 2435 C CA . GLN A 1 305 ? -4.064 2.301 -24.664 1.00 61.59 305 GLN A CA 1
ATOM 2436 C C . GLN A 1 305 ? -4.875 2.088 -23.382 1.00 61.59 305 GLN A C 1
ATOM 2438 O O . GLN A 1 305 ? -5.785 1.262 -23.362 1.00 61.59 305 GLN A O 1
ATOM 2443 N N . THR A 1 306 ? -4.479 2.745 -22.293 1.00 74.50 306 THR A N 1
ATOM 2444 C CA . THR A 1 306 ? -5.140 2.559 -21.005 1.00 74.50 306 THR A CA 1
ATOM 2445 C C . THR A 1 306 ? -6.389 3.421 -20.975 1.00 74.50 306 THR A C 1
ATOM 2447 O O . THR A 1 306 ? -6.332 4.645 -21.117 1.00 74.50 306 THR A O 1
ATOM 2450 N N . ASP A 1 307 ? -7.541 2.781 -20.801 1.00 89.38 307 ASP A N 1
ATOM 2451 C CA . ASP A 1 307 ? -8.792 3.509 -20.649 1.00 89.38 307 ASP A CA 1
ATOM 2452 C C . ASP A 1 307 ? -8.726 4.416 -19.411 1.00 89.38 307 ASP A C 1
ATOM 2454 O O . ASP A 1 307 ? -8.086 4.095 -18.400 1.00 89.38 307 ASP A O 1
ATOM 2458 N N . SER A 1 308 ? -9.388 5.572 -19.486 1.00 93.06 308 SER A N 1
ATOM 2459 C CA . SER A 1 308 ? -9.408 6.537 -18.385 1.00 93.06 308 SER A CA 1
ATOM 2460 C C . SER A 1 308 ? -10.523 6.238 -17.385 1.00 93.06 308 SER A C 1
ATOM 2462 O O . SER A 1 308 ? -11.672 6.047 -17.780 1.00 93.06 308 SER A O 1
ATOM 2464 N N . ILE A 1 309 ? -10.216 6.277 -16.089 1.00 95.56 309 ILE A N 1
ATOM 2465 C CA . ILE A 1 309 ? -11.209 6.324 -15.009 1.00 95.56 309 ILE A CA 1
ATOM 2466 C C . ILE A 1 309 ? -11.234 7.739 -14.443 1.00 95.56 309 ILE A C 1
ATOM 2468 O O . ILE A 1 309 ? -10.199 8.286 -14.054 1.00 95.56 309 ILE A O 1
ATOM 2472 N N . PHE A 1 310 ? -12.428 8.317 -14.362 1.00 96.38 310 PHE A N 1
ATOM 2473 C CA . PHE A 1 310 ? -12.634 9.634 -13.771 1.00 96.38 310 PHE A CA 1
ATOM 2474 C C . PHE A 1 310 ? -13.071 9.487 -12.322 1.00 96.38 310 PHE A C 1
ATOM 2476 O O . PHE A 1 310 ? -14.069 8.831 -12.043 1.00 96.38 310 PHE A O 1
ATOM 2483 N N . VAL A 1 311 ? -12.346 10.115 -11.405 1.00 96.94 311 VAL A N 1
ATOM 2484 C CA . VAL A 1 311 ? -12.788 10.314 -10.023 1.00 96.94 311 VAL A CA 1
ATOM 2485 C C . VAL A 1 311 ? -13.264 11.756 -9.929 1.00 96.94 311 VAL A C 1
ATOM 2487 O O . VAL A 1 311 ? -12.492 12.675 -10.192 1.00 96.94 311 VAL A O 1
ATOM 2490 N N . ILE A 1 312 ? -14.541 11.951 -9.623 1.00 96.50 312 ILE A N 1
ATOM 2491 C CA . ILE A 1 312 ? -15.197 13.257 -9.582 1.00 96.50 312 ILE A CA 1
ATOM 2492 C C . ILE A 1 312 ? -15.613 13.530 -8.145 1.00 96.50 312 ILE A C 1
ATOM 2494 O O . ILE A 1 312 ? -16.357 12.746 -7.559 1.00 96.50 312 ILE A O 1
ATOM 2498 N N . SER A 1 313 ? -15.143 14.634 -7.574 1.00 95.69 313 SER A N 1
ATOM 2499 C CA . SER A 1 313 ? -15.490 15.043 -6.212 1.00 95.69 313 SER A CA 1
ATOM 2500 C C . SER A 1 313 ? -15.692 16.549 -6.108 1.00 95.69 313 SER A C 1
ATOM 2502 O O . SER A 1 313 ? -15.459 17.304 -7.053 1.00 95.69 313 SER A O 1
ATOM 2504 N N . ARG A 1 314 ? -16.106 17.022 -4.930 1.00 91.69 314 ARG A N 1
ATOM 2505 C CA . ARG A 1 314 ? -16.030 18.453 -4.599 1.00 91.69 314 ARG A CA 1
ATOM 2506 C C . ARG A 1 314 ? -14.564 18.898 -4.557 1.00 91.69 314 ARG A C 1
ATOM 2508 O O . ARG A 1 314 ? -13.677 18.061 -4.371 1.00 91.69 314 ARG A O 1
ATOM 2515 N N . ASN A 1 315 ? -14.320 20.198 -4.743 1.00 83.88 315 ASN A N 1
ATOM 2516 C CA . ASN A 1 315 ? -12.973 20.776 -4.761 1.00 83.88 315 ASN A CA 1
ATOM 2517 C C . ASN A 1 315 ? -12.101 20.249 -3.613 1.00 83.88 315 ASN A C 1
ATOM 2519 O O . ASN A 1 315 ? -12.433 20.396 -2.437 1.00 83.88 315 ASN A O 1
ATOM 2523 N N . SER A 1 316 ? -10.982 19.630 -3.989 1.00 75.75 316 SER A N 1
ATOM 2524 C CA . SER A 1 316 ? -10.047 18.994 -3.068 1.00 75.75 316 SER A CA 1
ATOM 2525 C C . SER A 1 316 ? -8.924 19.960 -2.662 1.00 75.75 316 SER A C 1
ATOM 2527 O O . SER A 1 316 ? -8.382 20.659 -3.522 1.00 75.75 316 SER A O 1
ATOM 2529 N N . PRO A 1 317 ? -8.512 19.982 -1.381 1.00 69.44 317 PRO A N 1
ATOM 2530 C CA . PRO A 1 317 ? -7.464 20.866 -0.858 1.00 69.44 317 PRO A CA 1
ATOM 2531 C C . PRO A 1 317 ? -6.018 20.589 -1.347 1.00 69.44 317 PRO A C 1
ATOM 2533 O O . PRO A 1 317 ? -5.074 21.099 -0.748 1.00 69.44 317 PRO A O 1
ATOM 2536 N N . GLY A 1 318 ? -5.799 19.829 -2.427 1.00 71.44 318 GLY A N 1
ATOM 2537 C CA . GLY A 1 318 ? -4.487 19.672 -3.080 1.00 71.44 318 GLY A CA 1
ATOM 2538 C C . GLY A 1 318 ? -4.164 18.237 -3.511 1.00 71.44 318 GLY A C 1
ATOM 2539 O O . GLY A 1 318 ? -4.832 17.285 -3.115 1.00 71.44 318 GLY A O 1
ATOM 2540 N N . ALA A 1 319 ? -3.130 18.062 -4.345 1.00 69.25 319 ALA A N 1
ATOM 2541 C CA . ALA A 1 319 ? -2.788 16.761 -4.937 1.00 69.25 319 ALA A CA 1
ATOM 2542 C C . ALA A 1 319 ? -2.272 15.713 -3.931 1.00 69.25 319 ALA A C 1
ATOM 2544 O O . ALA A 1 319 ? -2.570 14.533 -4.098 1.00 69.25 319 ALA A O 1
ATOM 2545 N N . ASP A 1 320 ? -1.595 16.138 -2.859 1.00 72.81 320 ASP A N 1
ATOM 2546 C CA . ASP A 1 320 ? -0.908 15.223 -1.929 1.00 72.81 320 ASP A CA 1
ATOM 2547 C C . ASP A 1 320 ? -1.536 15.195 -0.531 1.00 72.81 320 ASP A C 1
ATOM 2549 O O . ASP A 1 320 ? -0.831 15.023 0.462 1.00 72.81 320 ASP A O 1
ATOM 2553 N N . ASN A 1 321 ? -2.840 15.446 -0.403 1.00 82.44 321 ASN A N 1
ATOM 2554 C CA . ASN A 1 321 ? -3.486 15.373 0.903 1.00 82.44 321 ASN A CA 1
ATOM 2555 C C . ASN A 1 321 ? -3.850 13.909 1.234 1.00 82.44 321 ASN A C 1
ATOM 2557 O O . ASN A 1 321 ? -4.815 13.397 0.661 1.00 82.44 321 ASN A O 1
ATOM 2561 N N . PRO A 1 322 ? -3.155 13.230 2.175 1.00 82.06 322 PRO A N 1
ATOM 2562 C CA . PRO A 1 322 ? -3.469 11.849 2.533 1.00 82.06 322 PRO A CA 1
ATOM 2563 C C . PRO A 1 322 ? -4.785 11.723 3.313 1.00 82.06 322 PRO A C 1
ATOM 2565 O O . PRO A 1 322 ? -5.191 10.610 3.622 1.00 82.06 322 PRO A O 1
ATOM 2568 N N . PHE A 1 323 ? -5.457 12.831 3.634 1.00 87.44 323 PHE A N 1
ATOM 2569 C CA . PHE A 1 323 ? -6.765 12.865 4.285 1.00 87.44 323 PHE A CA 1
ATOM 2570 C C . PHE A 1 323 ? -7.922 13.058 3.298 1.00 87.44 323 PHE A C 1
ATOM 2572 O O . PHE A 1 323 ? -9.069 12.799 3.654 1.00 87.44 323 PHE A O 1
ATOM 2579 N N . ASP A 1 324 ? -7.644 13.477 2.060 1.00 91.69 324 ASP A N 1
ATOM 2580 C CA . ASP A 1 324 ? -8.679 13.610 1.038 1.00 91.69 324 ASP A CA 1
ATOM 2581 C C . ASP A 1 324 ? -9.132 12.225 0.562 1.00 91.69 324 ASP A C 1
ATOM 2583 O O . ASP A 1 324 ? -8.377 11.455 -0.031 1.00 91.69 324 ASP A O 1
ATOM 2587 N N . TYR A 1 325 ? -10.402 11.924 0.807 1.00 93.75 325 TYR A N 1
ATOM 2588 C CA . TYR A 1 325 ? -11.005 10.646 0.473 1.00 93.75 325 TYR A CA 1
ATOM 2589 C C . TYR A 1 325 ? -11.064 10.376 -1.034 1.00 93.75 325 TYR A C 1
ATOM 2591 O O . TYR A 1 325 ? -10.746 9.269 -1.465 1.00 93.75 325 TYR A O 1
ATOM 2599 N N . ALA A 1 326 ? -11.390 11.381 -1.852 1.00 94.69 326 ALA A N 1
ATOM 2600 C CA . ALA A 1 326 ? -11.403 11.227 -3.304 1.00 94.69 326 ALA A CA 1
ATOM 2601 C C . ALA A 1 326 ? -9.989 10.965 -3.837 1.00 94.69 326 ALA A C 1
ATOM 2603 O O . ALA A 1 326 ? -9.789 10.101 -4.695 1.00 94.69 326 ALA A O 1
ATOM 2604 N N . ARG A 1 327 ? -8.981 11.627 -3.254 1.00 92.62 327 ARG A N 1
ATOM 2605 C CA . ARG A 1 327 ? -7.573 11.354 -3.561 1.00 92.62 327 ARG A CA 1
ATOM 2606 C C . ARG A 1 327 ? -7.154 9.946 -3.152 1.00 92.62 327 ARG A C 1
ATOM 2608 O O . ARG A 1 327 ? -6.492 9.282 -3.943 1.00 92.62 327 ARG A O 1
ATOM 2615 N N . LYS A 1 328 ? -7.550 9.465 -1.969 1.00 93.88 328 LYS A N 1
ATOM 2616 C CA . LYS A 1 328 ? -7.295 8.076 -1.545 1.00 93.88 328 LYS A CA 1
ATOM 2617 C C . LYS A 1 328 ? -7.877 7.075 -2.543 1.00 93.88 328 LYS A C 1
ATOM 2619 O O . LYS A 1 328 ? -7.195 6.122 -2.901 1.00 93.88 328 LYS A O 1
ATOM 2624 N N . ILE A 1 329 ? -9.089 7.322 -3.044 1.00 95.06 329 ILE A N 1
ATOM 2625 C CA . ILE A 1 329 ? -9.711 6.496 -4.087 1.00 95.06 329 ILE A CA 1
ATOM 2626 C C . ILE A 1 329 ? -8.893 6.543 -5.376 1.00 95.06 329 ILE A C 1
ATOM 2628 O O . ILE A 1 329 ? -8.522 5.493 -5.897 1.00 95.06 329 ILE A O 1
ATOM 2632 N N . ALA A 1 330 ? -8.586 7.742 -5.874 1.00 94.12 330 ALA A N 1
ATOM 2633 C CA . ALA A 1 330 ? -7.827 7.916 -7.108 1.00 94.12 330 ALA A CA 1
ATOM 2634 C C . ALA A 1 330 ? -6.461 7.219 -7.037 1.00 94.12 330 ALA A C 1
ATOM 2636 O O . ALA A 1 330 ? -6.094 6.482 -7.954 1.00 94.12 330 ALA A O 1
ATOM 2637 N N . ASN A 1 331 ? -5.753 7.389 -5.918 1.00 91.38 331 ASN A N 1
ATOM 2638 C CA . ASN A 1 331 ? -4.494 6.709 -5.654 1.00 91.38 331 ASN A CA 1
ATOM 2639 C C . ASN A 1 331 ? -4.706 5.191 -5.650 1.00 91.38 331 ASN A C 1
ATOM 2641 O O . ASN A 1 331 ? -4.040 4.510 -6.420 1.00 91.38 331 ASN A O 1
ATOM 2645 N N . SER A 1 332 ? -5.701 4.678 -4.916 1.00 92.25 332 SER A N 1
ATOM 2646 C CA . SER A 1 332 ? -5.940 3.235 -4.769 1.00 92.25 332 SER A CA 1
ATOM 2647 C C . SER A 1 332 ? -6.069 2.495 -6.100 1.00 92.25 332 SER A C 1
ATOM 2649 O O . SER A 1 332 ? -5.447 1.450 -6.297 1.00 92.25 332 SER A O 1
ATOM 2651 N N . ILE A 1 333 ? -6.818 3.064 -7.046 1.00 91.56 333 ILE A N 1
ATOM 2652 C CA . ILE A 1 333 ? -7.043 2.468 -8.366 1.00 91.56 333 ILE A CA 1
ATOM 2653 C C . ILE A 1 333 ? -5.812 2.681 -9.266 1.00 91.56 333 ILE A C 1
ATOM 2655 O O . ILE A 1 333 ? -5.439 1.798 -10.043 1.00 91.56 333 ILE A O 1
ATOM 2659 N N . GLY A 1 334 ? -5.158 3.842 -9.146 1.00 89.12 334 GLY A N 1
ATOM 2660 C CA . GLY A 1 334 ? -4.074 4.269 -10.030 1.00 89.12 334 GLY A CA 1
ATOM 2661 C C . GLY A 1 334 ? -2.774 3.486 -9.890 1.00 89.12 334 GLY A C 1
ATOM 2662 O O . GLY A 1 334 ? -2.018 3.405 -10.858 1.00 89.12 334 GLY A O 1
ATOM 2663 N N . ARG A 1 335 ? -2.524 2.849 -8.740 1.00 86.38 335 ARG A N 1
ATOM 2664 C CA . ARG A 1 335 ? -1.242 2.159 -8.493 1.00 86.38 335 ARG A CA 1
ATOM 2665 C C . ARG A 1 335 ? -0.972 0.961 -9.394 1.00 86.38 335 ARG A C 1
ATOM 2667 O O . ARG A 1 335 ? 0.175 0.638 -9.688 1.00 86.38 335 ARG A O 1
ATOM 2674 N N . SER A 1 336 ? -2.031 0.319 -9.883 1.00 72.94 336 SER A N 1
ATOM 2675 C CA . SER A 1 336 ? -1.908 -0.796 -10.831 1.00 72.94 336 SER A CA 1
ATOM 2676 C C . SER A 1 336 ? -1.440 -0.356 -12.224 1.00 72.94 336 SER A C 1
ATOM 2678 O O . SER A 1 336 ? -1.008 -1.194 -13.012 1.00 72.94 336 SER A O 1
ATOM 2680 N N . ARG A 1 337 ? -1.567 0.942 -12.551 1.00 79.06 337 ARG A N 1
ATOM 2681 C CA . ARG A 1 337 ? -1.364 1.530 -13.889 1.00 79.06 337 ARG A CA 1
ATOM 2682 C C . ARG A 1 337 ? -2.137 0.864 -15.032 1.00 79.06 337 ARG A C 1
ATOM 2684 O O . ARG A 1 337 ? -1.831 1.099 -16.197 1.00 79.06 337 ARG A O 1
ATOM 2691 N N . GLN A 1 338 ? -3.160 0.073 -14.724 1.00 80.81 338 GLN A N 1
ATOM 2692 C CA . GLN A 1 338 ? -4.025 -0.523 -15.745 1.00 80.81 338 GLN A CA 1
ATOM 2693 C C . GLN A 1 338 ? -4.948 0.511 -16.397 1.00 80.81 338 GLN A C 1
ATOM 2695 O O . GLN A 1 338 ? -5.361 0.341 -17.540 1.00 80.81 338 GLN A O 1
ATOM 2700 N N . HIS A 1 339 ? -5.239 1.594 -15.676 1.00 87.00 339 HIS A N 1
ATOM 2701 C CA . HIS A 1 339 ? -6.094 2.684 -16.123 1.00 87.00 339 HIS A CA 1
ATOM 2702 C C . HIS A 1 339 ? -5.408 4.029 -15.900 1.00 87.00 339 HIS A C 1
ATOM 2704 O O . HIS A 1 339 ? -4.684 4.212 -14.917 1.00 87.00 339 HIS A O 1
ATOM 2710 N N . GLN A 1 340 ? -5.686 4.994 -16.776 1.00 88.94 340 GLN A N 1
ATOM 2711 C CA . GLN A 1 340 ? -5.329 6.386 -16.522 1.00 88.94 340 GLN A CA 1
ATOM 2712 C C . GLN A 1 340 ? -6.337 6.979 -15.533 1.00 88.94 340 GLN A C 1
ATOM 2714 O O . GLN A 1 340 ? -7.520 7.091 -15.843 1.00 88.94 340 GLN A O 1
ATOM 2719 N N . ILE A 1 341 ? -5.894 7.384 -14.344 1.00 93.19 341 ILE A N 1
ATOM 2720 C CA . ILE A 1 341 ? -6.795 7.990 -13.357 1.00 93.19 341 ILE A CA 1
ATOM 2721 C C . ILE A 1 341 ? -6.782 9.506 -13.497 1.00 93.19 341 ILE A C 1
ATOM 2723 O O . ILE A 1 341 ? -5.729 10.138 -13.412 1.00 93.19 341 ILE A O 1
ATOM 2727 N N . ARG A 1 342 ? -7.963 10.101 -13.677 1.00 93.69 342 ARG A N 1
ATOM 2728 C CA . ARG A 1 342 ? -8.154 11.554 -13.718 1.00 93.69 342 ARG A CA 1
ATOM 2729 C C . ARG A 1 342 ? -9.044 11.979 -12.560 1.00 93.69 342 ARG A C 1
ATOM 2731 O O . ARG A 1 342 ? -10.227 11.657 -12.539 1.00 93.69 342 ARG A O 1
ATOM 2738 N N . HIS A 1 343 ? -8.469 12.694 -11.599 1.00 94.50 343 HIS A N 1
ATOM 2739 C CA . HIS A 1 343 ? -9.224 13.306 -10.509 1.00 94.50 343 HIS A CA 1
ATOM 2740 C C . HIS A 1 343 ? -9.609 14.735 -10.901 1.00 94.50 343 HIS A C 1
ATOM 2742 O O . HIS A 1 343 ? -8.720 15.552 -11.143 1.00 94.50 343 HIS A O 1
ATOM 2748 N N . ILE A 1 344 ? -10.907 15.021 -10.983 1.00 95.19 344 ILE A N 1
ATOM 2749 C CA . ILE A 1 344 ? -11.442 16.325 -11.393 1.00 95.19 344 ILE A CA 1
ATOM 2750 C C . ILE A 1 344 ? -12.551 16.783 -10.444 1.00 95.19 344 ILE A C 1
ATOM 2752 O O . ILE A 1 344 ? -13.205 15.965 -9.797 1.00 95.19 344 ILE A O 1
ATOM 2756 N N . SER A 1 345 ? -12.772 18.094 -10.366 1.00 95.56 345 SER A N 1
ATOM 2757 C CA . SER A 1 345 ? -13.880 18.639 -9.584 1.00 95.56 345 SER A CA 1
ATOM 2758 C C . SER A 1 345 ? -15.214 18.498 -10.327 1.00 95.56 345 SER A C 1
ATOM 2760 O O . SER A 1 345 ? -15.231 18.402 -11.558 1.00 95.56 345 SER A O 1
ATOM 2762 N N . TYR A 1 346 ? -16.335 18.535 -9.604 1.00 94.81 346 TYR A N 1
ATOM 2763 C CA . TYR A 1 346 ? -17.671 18.593 -10.212 1.00 94.81 346 TYR A CA 1
ATOM 2764 C C . TYR A 1 346 ? -17.822 19.759 -11.201 1.00 94.81 346 TYR A C 1
ATOM 2766 O O . TYR A 1 346 ? -18.408 19.584 -12.266 1.00 94.81 346 TYR A O 1
ATOM 2774 N N . GLU A 1 347 ? -17.250 20.926 -10.895 1.00 93.75 347 GLU A N 1
ATOM 2775 C CA . GLU A 1 347 ? -17.312 22.113 -11.757 1.00 93.75 347 GLU A CA 1
ATOM 2776 C C . GLU A 1 347 ? -16.565 21.897 -13.079 1.00 93.75 347 GLU A C 1
ATOM 2778 O O . GLU A 1 347 ? -17.014 22.342 -14.131 1.00 93.75 347 GLU A O 1
ATOM 2783 N N . SER A 1 348 ? -15.448 21.166 -13.036 1.00 94.75 348 SER A N 1
ATOM 2784 C CA . SER A 1 348 ? -14.633 20.861 -14.221 1.00 94.75 348 SER A CA 1
ATOM 2785 C C . SER A 1 348 ? -15.149 19.643 -15.001 1.00 94.75 348 SER A C 1
ATOM 2787 O O . SER A 1 348 ? -14.726 19.397 -16.135 1.00 94.75 348 SER A O 1
ATOM 2789 N N . ALA A 1 349 ? -16.043 18.849 -14.402 1.00 95.19 349 ALA A N 1
ATOM 2790 C CA . ALA A 1 349 ? -16.508 17.588 -14.967 1.00 95.19 349 ALA A CA 1
ATOM 2791 C C . ALA A 1 349 ? -17.353 17.768 -16.227 1.00 95.19 349 ALA A C 1
ATOM 2793 O O . ALA A 1 349 ? -17.218 16.964 -17.143 1.00 95.19 349 ALA A O 1
ATOM 2794 N N . VAL A 1 350 ? -18.173 18.821 -16.311 1.00 93.38 350 VAL A N 1
ATOM 2795 C CA . VAL A 1 350 ? -19.031 19.070 -17.483 1.00 93.38 350 VAL A CA 1
ATOM 2796 C C . VAL A 1 350 ? -18.181 19.216 -18.745 1.00 93.38 350 VAL A C 1
ATOM 2798 O O . VAL A 1 350 ? -18.366 18.471 -19.704 1.00 93.38 350 VAL A O 1
ATOM 2801 N N . GLU A 1 351 ? -17.207 20.129 -18.728 1.00 94.19 351 GLU A N 1
ATOM 2802 C CA . GLU A 1 351 ? -16.317 20.377 -19.867 1.00 94.19 351 GLU A CA 1
ATOM 2803 C C . GLU A 1 351 ? -15.438 19.156 -20.167 1.00 94.19 351 GLU A C 1
ATOM 2805 O O . GLU A 1 351 ? -15.341 18.714 -21.314 1.00 94.19 351 GLU A O 1
ATOM 2810 N N . THR A 1 352 ? -14.853 18.557 -19.125 1.00 94.50 352 THR A N 1
ATOM 2811 C CA . THR A 1 352 ? -13.953 17.409 -19.284 1.00 94.50 352 THR A CA 1
ATOM 2812 C C . THR A 1 352 ? -14.678 16.209 -19.890 1.00 94.50 352 THR A C 1
ATOM 2814 O O . THR A 1 352 ? -14.175 15.618 -20.843 1.00 94.50 352 THR A O 1
ATOM 2817 N N . LEU A 1 353 ? -15.859 15.851 -19.377 1.00 94.19 353 LEU A N 1
ATOM 2818 C CA . LEU A 1 353 ? -16.625 14.708 -19.875 1.00 94.19 353 LEU A CA 1
ATOM 2819 C C . LEU A 1 353 ? -17.243 14.984 -21.251 1.00 94.19 353 LEU A C 1
ATOM 2821 O O . LEU A 1 353 ? -17.281 14.073 -22.070 1.00 94.19 353 LEU A O 1
ATOM 2825 N N . ALA A 1 354 ? -17.666 16.220 -21.544 1.00 92.06 354 ALA A N 1
ATOM 2826 C CA . ALA A 1 354 ? -18.159 16.592 -22.874 1.00 92.06 354 ALA A CA 1
ATOM 2827 C C . ALA A 1 354 ? -17.073 16.493 -23.960 1.00 92.06 354 ALA A C 1
ATOM 2829 O O . ALA A 1 354 ? -17.384 16.258 -25.126 1.00 92.06 354 ALA A O 1
ATOM 2830 N N . SER A 1 355 ? -15.799 16.652 -23.583 1.00 91.81 355 SER A N 1
ATOM 2831 C CA . SER A 1 355 ? -14.663 16.482 -24.496 1.00 91.81 355 SER A CA 1
ATOM 2832 C C . SER A 1 355 ? -14.336 15.016 -24.812 1.00 91.81 355 SER A C 1
ATOM 2834 O O . SER A 1 355 ? -13.563 14.742 -25.734 1.00 91.81 355 SER A O 1
ATOM 2836 N N . LEU A 1 356 ? -14.911 14.060 -24.069 1.00 87.56 356 LEU A N 1
ATOM 2837 C CA . LEU A 1 356 ? -14.706 12.639 -24.324 1.00 87.56 356 LEU A CA 1
ATOM 2838 C C . LEU A 1 356 ? -15.472 12.238 -25.583 1.00 87.56 356 LEU A C 1
ATOM 2840 O O . LEU A 1 356 ? -16.698 12.274 -25.632 1.00 87.56 356 LEU A O 1
ATOM 2844 N N . GLY A 1 357 ? -14.733 11.841 -26.618 1.00 78.88 357 GLY A N 1
ATOM 2845 C CA . GLY A 1 357 ? -15.320 11.234 -27.808 1.00 78.88 357 GLY A CA 1
ATOM 2846 C C . GLY A 1 357 ? -15.991 9.877 -27.516 1.00 78.88 357 GLY A C 1
ATOM 2847 O O . GLY A 1 357 ? -15.971 9.389 -26.384 1.00 78.88 357 GLY A O 1
ATOM 2848 N N . PRO A 1 358 ? -16.523 9.201 -28.552 1.00 70.19 358 PRO A N 1
ATOM 2849 C CA . PRO A 1 358 ? -17.238 7.924 -28.419 1.00 70.19 358 PRO A CA 1
ATOM 2850 C C . PRO A 1 358 ? -16.422 6.799 -27.770 1.00 70.19 358 PRO A C 1
ATOM 2852 O O . PRO A 1 358 ? -16.999 5.872 -27.208 1.00 70.19 358 PRO A O 1
ATOM 2855 N N . SER A 1 359 ? -15.089 6.884 -27.839 1.00 67.69 359 SER A N 1
ATOM 2856 C CA . SER A 1 359 ? -14.160 5.930 -27.224 1.00 67.69 359 SER A CA 1
ATOM 2857 C C . SER A 1 359 ? -14.219 5.917 -25.686 1.00 67.69 359 SER A C 1
ATOM 2859 O O . SER A 1 359 ? -13.713 4.976 -25.093 1.00 67.69 359 SER A O 1
ATOM 2861 N N . GLY A 1 360 ? -14.882 6.904 -25.062 1.00 77.62 360 GLY A N 1
ATOM 2862 C CA . GLY A 1 360 ? -15.422 6.845 -23.698 1.00 77.62 360 GLY A CA 1
ATOM 2863 C C . GLY A 1 360 ? -14.421 6.739 -22.538 1.00 77.62 360 GLY A C 1
ATOM 2864 O O . GLY A 1 360 ? -13.218 6.571 -22.704 1.00 77.62 360 GLY A O 1
ATOM 2865 N N . ALA A 1 361 ? -14.940 6.872 -21.316 1.00 88.31 361 ALA A N 1
ATOM 2866 C CA . ALA A 1 361 ? -14.238 6.513 -20.083 1.00 88.31 361 ALA A CA 1
ATOM 2867 C C . ALA A 1 361 ? -14.402 5.009 -19.794 1.00 88.31 361 ALA A C 1
ATOM 2869 O O . ALA A 1 361 ? -15.452 4.445 -20.095 1.00 88.31 361 ALA A O 1
ATOM 2870 N N . ALA A 1 362 ? -13.437 4.376 -19.122 1.00 92.75 362 ALA A N 1
ATOM 2871 C CA . ALA A 1 362 ? -13.599 3.022 -18.570 1.00 92.75 362 ALA A CA 1
ATOM 2872 C C . ALA A 1 362 ? -14.654 3.006 -17.449 1.00 92.75 362 ALA A C 1
ATOM 2874 O O . ALA A 1 362 ? -15.427 2.061 -17.284 1.00 92.75 362 ALA A O 1
ATOM 2875 N N . GLY A 1 363 ? -14.707 4.090 -16.676 1.00 95.69 363 GLY A N 1
ATOM 2876 C CA . GLY A 1 363 ? -15.664 4.272 -15.598 1.00 95.69 363 GLY A CA 1
ATOM 2877 C C . GLY A 1 363 ? -15.574 5.652 -14.968 1.00 95.69 363 GLY A C 1
ATOM 2878 O O . GLY A 1 363 ? -14.607 6.391 -15.165 1.00 95.69 363 GLY A O 1
ATOM 2879 N N . ILE A 1 364 ? -16.606 5.989 -14.203 1.00 96.56 364 ILE A N 1
ATOM 2880 C CA . ILE A 1 364 ? -16.706 7.247 -13.465 1.00 96.56 364 ILE A CA 1
ATOM 2881 C C . ILE A 1 364 ? -17.038 6.925 -12.010 1.00 96.56 364 ILE A C 1
ATOM 2883 O O . ILE A 1 364 ? -17.953 6.151 -11.740 1.00 96.56 364 ILE A O 1
ATOM 2887 N N . VAL A 1 365 ? -16.303 7.517 -11.076 1.00 97.12 365 VAL A N 1
ATOM 2888 C CA . VAL A 1 365 ? -16.509 7.387 -9.633 1.00 97.12 365 VAL A CA 1
ATOM 2889 C C . VAL A 1 365 ? -16.876 8.756 -9.076 1.00 97.12 365 VAL A C 1
ATOM 2891 O O . VAL A 1 365 ? -16.043 9.656 -9.049 1.00 97.12 365 VAL A O 1
ATOM 2894 N N . PHE A 1 366 ? -18.115 8.909 -8.626 1.00 96.12 366 PHE A N 1
ATOM 2895 C CA . PHE A 1 366 ? -18.612 10.104 -7.957 1.00 96.12 366 PHE A CA 1
ATOM 2896 C C . PHE A 1 366 ? -18.409 9.967 -6.452 1.00 96.12 366 PHE A C 1
ATOM 2898 O O . PHE A 1 366 ? -18.984 9.078 -5.823 1.00 96.12 366 PHE A O 1
ATOM 2905 N N . VAL A 1 367 ? -17.594 10.843 -5.878 1.00 95.38 367 VAL A N 1
ATOM 2906 C CA . VAL A 1 367 ? -17.246 10.863 -4.456 1.00 95.38 367 VAL A CA 1
ATOM 2907 C C . VAL A 1 367 ? -17.903 12.063 -3.792 1.00 95.38 367 VAL A C 1
ATOM 2909 O O . VAL A 1 367 ? -17.967 13.140 -4.389 1.00 95.38 367 VAL A O 1
ATOM 2912 N N . ASP A 1 368 ? -18.390 11.865 -2.565 1.00 91.94 368 ASP A N 1
ATOM 2913 C CA . ASP A 1 368 ? -19.154 12.865 -1.813 1.00 91.94 368 ASP A CA 1
ATOM 2914 C C . ASP A 1 368 ? -20.276 13.438 -2.677 1.00 91.94 368 ASP A C 1
ATOM 2916 O O . ASP A 1 368 ? -20.338 14.639 -2.953 1.00 91.94 368 ASP A O 1
ATOM 2920 N N . TYR A 1 369 ? -21.095 12.504 -3.168 1.00 87.81 369 TYR A N 1
ATOM 2921 C CA . TYR A 1 369 ? -22.109 12.730 -4.185 1.00 87.81 369 TYR A CA 1
ATOM 2922 C C . TYR A 1 369 ? -22.887 14.034 -3.978 1.00 87.81 369 TYR A C 1
ATOM 2924 O O . TYR A 1 369 ? -23.540 14.223 -2.953 1.00 87.81 369 TYR A O 1
ATOM 2932 N N . ASP A 1 370 ? -22.832 14.917 -4.975 1.00 88.44 370 ASP A N 1
ATOM 2933 C CA . ASP A 1 370 ? -23.519 16.205 -4.962 1.00 88.44 370 ASP A CA 1
ATOM 2934 C C . ASP A 1 370 ? -24.691 16.182 -5.945 1.00 88.44 370 ASP A C 1
ATOM 2936 O O . ASP A 1 370 ? -24.496 16.191 -7.163 1.00 88.44 370 ASP A O 1
ATOM 2940 N N . LEU A 1 371 ? -25.915 16.159 -5.413 1.00 87.88 371 LEU A N 1
ATOM 2941 C CA . LEU A 1 371 ? -27.129 16.107 -6.223 1.00 87.88 371 LEU A CA 1
ATOM 2942 C C . LEU A 1 371 ? -27.248 17.317 -7.164 1.00 87.88 371 LEU A C 1
ATOM 2944 O O . LEU A 1 371 ? -27.579 17.151 -8.333 1.00 87.88 371 LEU A O 1
ATOM 2948 N N . ALA A 1 372 ? -26.959 18.529 -6.689 1.00 88.56 372 ALA A N 1
ATOM 2949 C CA . ALA A 1 372 ? -27.112 19.734 -7.502 1.00 88.56 372 ALA A CA 1
ATOM 2950 C C . ALA A 1 372 ? -26.114 19.752 -8.668 1.00 88.56 372 ALA A C 1
ATOM 2952 O O . ALA A 1 372 ? -26.479 20.106 -9.791 1.00 88.56 372 ALA A O 1
ATOM 2953 N N . ALA A 1 373 ? -24.876 19.320 -8.421 1.00 88.12 373 ALA A N 1
ATOM 2954 C CA . ALA A 1 373 ? -23.873 19.185 -9.471 1.00 88.12 373 ALA A CA 1
ATOM 2955 C C . ALA A 1 373 ? -24.206 18.048 -10.452 1.00 88.12 373 ALA A C 1
ATOM 2957 O O . ALA A 1 373 ? -24.042 18.201 -11.662 1.00 88.12 373 ALA A O 1
ATOM 2958 N N . CYS A 1 374 ? -24.719 16.917 -9.961 1.00 87.50 374 CYS A N 1
ATOM 2959 C CA . CYS A 1 374 ? -25.052 15.775 -10.812 1.00 87.50 374 CYS A CA 1
ATOM 2960 C C . CYS A 1 374 ? -26.235 16.045 -11.750 1.00 87.50 374 CYS A C 1
ATOM 2962 O O . CYS A 1 374 ? -26.227 15.538 -12.870 1.00 87.50 374 CYS A O 1
ATOM 2964 N N . ILE A 1 375 ? -27.190 16.904 -11.370 1.00 89.62 375 ILE A N 1
ATOM 2965 C CA . ILE A 1 375 ? -28.243 17.397 -12.282 1.00 89.62 375 ILE A CA 1
ATOM 2966 C C . ILE A 1 375 ? -27.637 18.063 -13.521 1.00 89.62 375 ILE A C 1
ATOM 2968 O O . ILE A 1 375 ? -28.123 17.857 -14.630 1.00 89.62 375 ILE A O 1
ATOM 2972 N N . GLN A 1 376 ? -26.547 18.815 -13.364 1.00 90.50 376 GLN A N 1
ATOM 2973 C CA . GLN A 1 376 ? -25.872 19.467 -14.492 1.00 90.50 376 GLN A CA 1
ATOM 2974 C C . GLN A 1 376 ? -25.119 18.466 -15.379 1.00 90.50 376 GLN A C 1
ATOM 2976 O O . GLN A 1 376 ? -24.932 18.709 -16.570 1.00 90.50 376 GLN A O 1
ATOM 2981 N N . LEU A 1 377 ? -24.708 17.331 -14.809 1.00 91.69 377 LEU A N 1
ATOM 2982 C CA . LEU A 1 377 ? -23.979 16.273 -15.506 1.00 91.69 377 LEU A CA 1
ATOM 2983 C C . LEU A 1 377 ? -24.893 15.241 -16.180 1.00 91.69 377 LEU A C 1
ATOM 2985 O O . LEU A 1 377 ? -24.405 14.481 -17.016 1.00 91.69 377 LEU A O 1
ATOM 2989 N N . ASP A 1 378 ? -26.189 15.205 -15.855 1.00 92.38 378 ASP A N 1
ATOM 2990 C CA . ASP A 1 378 ? -27.104 14.132 -16.266 1.00 92.38 378 ASP A CA 1
ATOM 2991 C C . ASP A 1 378 ? -27.134 13.913 -17.782 1.00 92.38 378 ASP A C 1
ATOM 2993 O O . ASP A 1 378 ? -26.946 12.790 -18.253 1.00 92.38 378 ASP A O 1
ATOM 2997 N N . ALA A 1 379 ? -27.268 14.994 -18.554 1.00 91.44 379 ALA A N 1
ATOM 2998 C CA . ALA A 1 379 ? -27.322 14.930 -20.013 1.00 91.44 379 ALA A CA 1
ATOM 2999 C C . ALA A 1 379 ? -26.051 14.328 -20.639 1.00 91.44 379 ALA A C 1
ATOM 3001 O O . ALA A 1 379 ? -26.131 13.692 -21.684 1.00 91.44 379 ALA A O 1
ATOM 3002 N N . ILE A 1 380 ? -24.884 14.501 -20.009 1.00 92.56 380 ILE A N 1
ATOM 3003 C CA . ILE A 1 380 ? -23.609 13.964 -20.503 1.00 92.56 380 ILE A CA 1
ATOM 3004 C C . ILE A 1 380 ? -23.426 12.530 -19.997 1.00 92.56 380 ILE A C 1
ATOM 3006 O O . ILE A 1 380 ? -23.223 11.607 -20.783 1.00 92.56 380 ILE A O 1
ATOM 3010 N N . VAL A 1 381 ? -23.546 12.316 -18.685 1.00 92.94 381 VAL A N 1
ATOM 3011 C CA . VAL A 1 381 ? -23.257 11.032 -18.026 1.00 92.94 381 VAL A CA 1
ATOM 3012 C C . VAL A 1 381 ? -24.224 9.927 -18.456 1.00 92.94 381 VAL A C 1
ATOM 3014 O O . VAL A 1 381 ? -23.803 8.774 -18.586 1.00 92.94 381 VAL A O 1
ATOM 3017 N N . SER A 1 382 ? -25.490 10.259 -18.729 1.00 91.69 382 SER A N 1
ATOM 3018 C CA . SER A 1 382 ? -26.490 9.309 -19.242 1.00 91.69 382 SER A CA 1
ATOM 3019 C C . SER A 1 382 ? -26.125 8.734 -20.615 1.00 91.69 382 SER A C 1
ATOM 3021 O O . SER A 1 382 ? -26.483 7.596 -20.911 1.00 91.69 382 SER A O 1
ATOM 3023 N N . THR A 1 383 ? -25.367 9.477 -21.429 1.00 91.38 383 THR A N 1
ATOM 3024 C CA . THR A 1 383 ? -24.947 9.044 -22.773 1.00 91.38 383 THR A CA 1
ATOM 3025 C C . THR A 1 383 ? -23.668 8.210 -22.772 1.00 91.38 383 THR A C 1
ATOM 3027 O O . THR A 1 383 ? -23.408 7.478 -23.726 1.00 91.38 383 THR A O 1
ATOM 3030 N N . LEU A 1 384 ? -22.867 8.284 -21.704 1.00 91.44 384 LEU A N 1
ATOM 3031 C CA . LEU A 1 384 ? -21.619 7.535 -21.606 1.00 91.44 384 LEU A CA 1
ATOM 3032 C C . LEU A 1 384 ? -21.921 6.058 -21.300 1.00 91.44 384 LEU A C 1
ATOM 3034 O O . LEU A 1 384 ? -22.563 5.774 -20.287 1.00 91.44 384 LEU A O 1
ATOM 3038 N N . PRO A 1 385 ? -21.435 5.087 -22.093 1.00 90.81 385 PRO A N 1
ATOM 3039 C CA . PRO A 1 385 ? -21.754 3.667 -21.902 1.00 90.81 385 PRO A CA 1
ATOM 3040 C C . PRO A 1 385 ? -20.992 3.013 -20.735 1.00 90.81 385 PRO A C 1
ATOM 3042 O O . PRO A 1 385 ? -21.135 1.818 -20.488 1.00 90.81 385 PRO A O 1
ATOM 3045 N N . CYS A 1 386 ? -20.180 3.779 -20.006 1.00 92.81 386 CYS A N 1
ATOM 3046 C CA . CYS A 1 386 ? -19.309 3.276 -18.952 1.00 92.81 386 CYS A CA 1
ATOM 3047 C C . CYS A 1 386 ? -20.048 3.004 -17.634 1.00 92.81 386 CYS A C 1
ATOM 3049 O O . CYS A 1 386 ? -21.190 3.434 -17.429 1.00 92.81 386 CYS A O 1
ATOM 3051 N N . ARG A 1 387 ? -19.364 2.329 -16.705 1.00 94.06 387 ARG A N 1
ATOM 3052 C CA . ARG A 1 387 ? -19.847 2.123 -15.334 1.00 94.06 387 ARG A CA 1
ATOM 3053 C C . ARG A 1 387 ? -19.819 3.435 -14.551 1.00 94.06 387 ARG A C 1
ATOM 3055 O O . ARG A 1 387 ? -18.899 4.238 -14.725 1.00 94.06 387 ARG A O 1
ATOM 3062 N N . LYS A 1 388 ? -20.793 3.625 -13.662 1.00 95.12 388 LYS A N 1
ATOM 3063 C CA . LYS A 1 388 ? -20.806 4.727 -12.697 1.00 95.12 388 LYS A CA 1
ATOM 3064 C C . LYS A 1 388 ? -20.813 4.143 -11.297 1.00 95.12 388 LYS A C 1
ATOM 3066 O O . LYS A 1 388 ? -21.645 3.295 -10.987 1.00 95.12 388 LYS A O 1
ATOM 3071 N N . ILE A 1 389 ? -19.896 4.597 -10.461 1.00 96.06 389 ILE A N 1
ATOM 3072 C CA . ILE A 1 389 ? -19.854 4.261 -9.043 1.00 96.06 389 ILE A CA 1
ATOM 3073 C C . ILE A 1 389 ? -20.210 5.520 -8.269 1.00 96.06 389 ILE A C 1
ATOM 3075 O O . ILE A 1 389 ? -19.633 6.573 -8.522 1.00 96.06 389 ILE A O 1
ATOM 3079 N N . ILE A 1 390 ? -21.159 5.424 -7.346 1.00 95.06 390 ILE A N 1
ATOM 3080 C CA . ILE A 1 390 ? -21.567 6.535 -6.487 1.00 95.06 390 ILE A CA 1
ATOM 3081 C C . ILE A 1 390 ? -21.180 6.211 -5.049 1.00 95.06 390 ILE A C 1
ATOM 3083 O O . ILE A 1 390 ? -21.559 5.165 -4.524 1.00 95.06 390 ILE A O 1
ATOM 3087 N N . ILE A 1 391 ? -20.457 7.130 -4.415 1.00 94.75 391 ILE A N 1
ATOM 3088 C CA . ILE A 1 391 ? -20.104 7.079 -2.999 1.00 94.75 391 ILE A CA 1
ATOM 3089 C C . ILE A 1 391 ? -20.737 8.298 -2.317 1.00 94.75 391 ILE A C 1
ATOM 3091 O O . ILE A 1 391 ? -20.246 9.422 -2.481 1.00 94.75 391 ILE A O 1
ATOM 3095 N N . PRO A 1 392 ? -21.855 8.114 -1.596 1.00 92.00 392 PRO A N 1
ATOM 3096 C CA . PRO A 1 392 ? -22.550 9.209 -0.941 1.00 92.00 392 PRO A CA 1
ATOM 3097 C C . PRO A 1 392 ? -21.766 9.707 0.281 1.00 92.00 392 PRO A C 1
ATOM 3099 O O . PRO A 1 392 ? -20.915 9.001 0.833 1.00 92.00 392 PRO A O 1
ATOM 3102 N N . ARG A 1 393 ? -22.091 10.918 0.744 1.00 86.75 393 ARG A N 1
ATOM 3103 C CA . ARG A 1 393 ? -21.681 11.368 2.083 1.00 86.75 393 ARG A CA 1
ATOM 3104 C C . ARG A 1 393 ? -22.423 10.537 3.132 1.00 86.75 393 ARG A C 1
ATOM 3106 O O . ARG A 1 393 ? -23.527 10.059 2.874 1.00 86.75 393 ARG A O 1
ATOM 3113 N N . ALA A 1 394 ? -21.808 10.336 4.298 1.00 74.00 394 ALA A N 1
ATOM 3114 C CA . ALA A 1 394 ? -22.321 9.412 5.317 1.00 74.00 394 ALA A CA 1
ATOM 3115 C C . ALA A 1 394 ? -23.728 9.775 5.847 1.00 74.00 394 ALA A C 1
ATOM 3117 O O . ALA A 1 394 ? -24.394 8.936 6.445 1.00 74.00 394 ALA A O 1
ATOM 3118 N N . ASP A 1 395 ? -24.162 11.014 5.631 1.00 70.31 395 ASP A N 1
ATOM 3119 C CA . ASP A 1 395 ? -25.325 11.660 6.227 1.00 70.31 395 ASP A CA 1
ATOM 3120 C C . ASP A 1 395 ? -26.395 12.117 5.218 1.00 70.31 395 ASP A C 1
ATOM 3122 O O . ASP A 1 395 ? -27.472 12.534 5.640 1.00 70.31 395 ASP A O 1
ATOM 3126 N N . GLU A 1 396 ? -26.150 12.026 3.905 1.00 67.12 396 GLU A N 1
ATOM 3127 C CA . GLU A 1 396 ? -26.929 12.822 2.939 1.00 67.12 396 GLU A CA 1
ATOM 3128 C C . GLU A 1 396 ? -27.895 12.066 2.016 1.00 67.12 396 GLU A C 1
ATOM 3130 O O . GLU A 1 396 ? -28.677 12.745 1.358 1.00 67.12 396 GLU A O 1
ATOM 3135 N N . LEU A 1 397 ? -27.917 10.725 1.931 1.00 61.84 397 LEU A N 1
ATOM 3136 C CA . LEU A 1 397 ? -28.766 10.065 0.917 1.00 61.84 397 LEU A CA 1
ATOM 3137 C C . LEU A 1 397 ? -29.438 8.761 1.351 1.00 61.84 397 LEU A C 1
ATOM 3139 O O . LEU A 1 397 ? -28.807 7.858 1.903 1.00 61.84 397 LEU A O 1
ATOM 3143 N N . ARG A 1 398 ? -30.729 8.642 1.009 1.00 64.31 398 ARG A N 1
ATOM 3144 C CA . ARG A 1 398 ? -31.490 7.381 1.019 1.00 64.31 398 ARG A CA 1
ATOM 3145 C C . ARG A 1 398 ? -31.553 6.803 -0.397 1.00 64.31 398 ARG A C 1
ATOM 3147 O O . ARG A 1 398 ? -31.648 7.548 -1.366 1.00 64.31 398 ARG A O 1
ATOM 3154 N N . GLU A 1 399 ? -31.575 5.472 -0.520 1.00 59.09 399 GLU A N 1
ATOM 3155 C CA . GLU A 1 399 ? -31.603 4.739 -1.807 1.00 59.09 399 GLU A CA 1
ATOM 3156 C C . GLU A 1 399 ? -32.690 5.206 -2.799 1.00 59.09 399 GLU A C 1
ATOM 3158 O O . GLU A 1 399 ? -32.573 4.993 -4.002 1.00 59.09 399 GLU A O 1
ATOM 3163 N N . THR A 1 400 ? -33.747 5.857 -2.312 1.00 58.88 400 THR A N 1
ATOM 3164 C CA . THR A 1 400 ? -34.898 6.316 -3.099 1.00 58.88 400 THR A CA 1
ATOM 3165 C C . THR A 1 400 ? -34.722 7.686 -3.764 1.00 58.88 400 THR A C 1
ATOM 3167 O O . THR A 1 400 ? -35.645 8.147 -4.428 1.00 58.88 400 THR A O 1
ATOM 3170 N N . GLU A 1 401 ? -33.587 8.365 -3.582 1.00 67.12 401 GLU A N 1
ATOM 3171 C CA . GLU A 1 401 ? -33.417 9.787 -3.935 1.00 67.12 401 GLU A CA 1
ATOM 3172 C C . GLU A 1 401 ? -32.519 10.039 -5.161 1.00 67.12 401 GLU A C 1
ATOM 3174 O O . GLU A 1 401 ? -31.982 11.132 -5.311 1.00 67.12 401 GLU A O 1
ATOM 3179 N N . TYR A 1 402 ? -32.356 9.066 -6.066 1.00 70.31 402 TYR A N 1
ATOM 3180 C CA . TYR A 1 402 ? -31.563 9.240 -7.293 1.00 70.31 402 TYR A CA 1
ATOM 3181 C C . TYR A 1 402 ? -32.455 9.619 -8.494 1.00 70.31 402 TYR A C 1
ATOM 3183 O O . TYR A 1 402 ? -33.010 8.725 -9.132 1.00 70.31 402 TYR A O 1
ATOM 3191 N N . PRO A 1 403 ? -32.608 10.913 -8.854 1.00 64.69 403 PRO A N 1
ATOM 3192 C CA . PRO A 1 403 ? -33.504 11.369 -9.928 1.00 64.69 403 PRO A CA 1
ATOM 3193 C C . PRO A 1 403 ? -32.999 11.108 -11.362 1.00 64.69 403 PRO A C 1
ATOM 3195 O O . PRO A 1 403 ? -33.489 11.737 -12.297 1.00 64.69 403 PRO A O 1
ATOM 3198 N N . TYR A 1 404 ? -32.026 10.218 -11.564 1.00 71.00 404 TYR A N 1
ATOM 3199 C CA . TYR A 1 404 ? -31.280 10.122 -12.824 1.00 71.00 404 TYR A CA 1
ATOM 3200 C C . TYR A 1 404 ? -31.641 8.895 -13.645 1.00 71.00 404 TYR A C 1
ATOM 3202 O O . TYR A 1 404 ? -31.978 7.837 -13.120 1.00 71.00 404 TYR A O 1
ATOM 3210 N N . THR A 1 405 ? -31.476 9.026 -14.959 1.00 79.94 405 THR A N 1
ATOM 3211 C CA . THR A 1 405 ? -31.704 7.950 -15.937 1.00 79.94 405 THR A CA 1
ATOM 3212 C C . THR A 1 405 ? -30.441 7.128 -16.218 1.00 79.94 405 THR A C 1
ATOM 3214 O O . THR A 1 405 ? -30.373 6.392 -17.203 1.00 79.94 405 THR A O 1
ATOM 3217 N N . TRP A 1 406 ? -29.413 7.254 -15.373 1.00 89.62 406 TRP A N 1
ATOM 3218 C CA . TRP A 1 406 ? -28.124 6.604 -15.589 1.00 89.62 406 TRP A CA 1
ATOM 3219 C C . TRP A 1 406 ? -28.265 5.083 -15.532 1.00 89.62 406 TRP A C 1
ATOM 3221 O O . TRP A 1 406 ? -28.678 4.514 -14.525 1.00 89.62 406 TRP A O 1
ATOM 3231 N N . ALA A 1 407 ? -27.842 4.418 -16.602 1.00 88.38 407 ALA A N 1
ATOM 3232 C CA . ALA A 1 407 ? -27.626 2.980 -16.594 1.00 88.38 407 ALA A CA 1
ATOM 3233 C C . ALA A 1 407 ? -26.277 2.638 -15.943 1.00 88.38 407 ALA A C 1
ATOM 3235 O O . ALA A 1 407 ? -25.345 3.452 -15.942 1.00 88.38 407 ALA A O 1
ATOM 3236 N N . ASN A 1 408 ? -26.149 1.392 -15.474 1.00 89.31 408 ASN A N 1
ATOM 3237 C CA . ASN A 1 408 ? -24.892 0.817 -14.986 1.00 89.31 408 ASN A CA 1
ATOM 3238 C C . ASN A 1 408 ? -24.327 1.532 -13.745 1.00 89.31 408 ASN A C 1
ATOM 3240 O O . ASN A 1 408 ? -23.117 1.767 -13.651 1.00 89.31 408 ASN A O 1
ATOM 3244 N N . VAL A 1 409 ? -25.212 1.873 -12.804 1.00 93.12 409 VAL A N 1
ATOM 3245 C CA . VAL A 1 409 ? -24.865 2.560 -11.556 1.00 93.12 409 VAL A CA 1
ATOM 3246 C C . VAL A 1 409 ? -24.715 1.559 -10.417 1.00 93.12 409 VAL A C 1
ATOM 3248 O O . VAL A 1 409 ? -25.621 0.775 -10.139 1.00 93.12 409 VAL A O 1
ATOM 3251 N N . VAL A 1 410 ? -23.588 1.635 -9.716 1.00 94.00 410 VAL A N 1
ATOM 3252 C CA . VAL A 1 410 ? -23.367 0.927 -8.455 1.00 94.00 410 VAL A CA 1
ATOM 3253 C C . VAL A 1 410 ? -23.137 1.952 -7.353 1.00 94.00 410 VAL A C 1
ATOM 3255 O O . VAL A 1 410 ? -22.194 2.736 -7.402 1.00 94.00 410 VAL A O 1
ATOM 3258 N N . ILE A 1 411 ? -24.005 1.957 -6.355 1.00 93.50 411 ILE A N 1
ATOM 3259 C CA . ILE A 1 411 ? -23.866 2.760 -5.149 1.00 93.50 411 ILE A CA 1
ATOM 3260 C C . ILE A 1 411 ? -23.137 1.903 -4.123 1.00 93.50 411 ILE A C 1
ATOM 3262 O O . ILE A 1 411 ? -23.552 0.782 -3.824 1.00 93.50 411 ILE A O 1
ATOM 3266 N N . ILE A 1 412 ? -22.046 2.428 -3.585 1.00 94.69 412 ILE A N 1
ATOM 3267 C CA . ILE A 1 412 ? -21.279 1.770 -2.530 1.00 94.69 412 ILE A CA 1
ATOM 3268 C C . ILE A 1 412 ? -21.240 2.671 -1.298 1.00 94.69 412 ILE A C 1
ATOM 3270 O O . ILE A 1 412 ? -21.293 3.895 -1.431 1.00 94.69 412 ILE A O 1
ATOM 3274 N N . PRO A 1 413 ? -21.148 2.102 -0.089 1.00 92.62 413 PRO A N 1
ATOM 3275 C CA . PRO A 1 413 ? -21.091 2.904 1.115 1.00 92.62 413 PRO A CA 1
ATOM 3276 C C . PRO A 1 413 ? -19.722 3.571 1.213 1.00 92.62 413 PRO A C 1
ATOM 3278 O O . PRO A 1 413 ? -18.708 3.024 0.769 1.00 92.62 413 PRO A O 1
ATOM 3281 N N . ARG A 1 414 ? -19.676 4.733 1.860 1.00 93.62 414 ARG A N 1
ATOM 3282 C CA . ARG A 1 414 ? -18.409 5.323 2.276 1.00 93.62 414 ARG A CA 1
ATOM 3283 C C . ARG A 1 414 ? -17.803 4.456 3.382 1.00 93.62 414 ARG A C 1
ATOM 3285 O O . ARG A 1 414 ? -18.382 4.333 4.459 1.00 93.62 414 ARG A O 1
ATOM 3292 N N . LEU A 1 415 ? -16.655 3.849 3.101 1.00 95.19 415 LEU A N 1
ATOM 3293 C CA . LEU A 1 415 ? -15.883 3.042 4.050 1.00 95.19 415 LEU A CA 1
ATOM 3294 C C . LEU A 1 415 ? -14.488 3.634 4.239 1.00 95.19 415 LEU A C 1
ATOM 3296 O O . LEU A 1 415 ? -13.997 4.275 3.309 1.00 95.19 415 LEU A O 1
ATOM 3300 N N . PRO A 1 416 ? -13.812 3.382 5.369 1.00 95.75 416 PRO A N 1
ATOM 3301 C CA . PRO A 1 416 ? -12.453 3.857 5.570 1.00 95.75 416 PRO A CA 1
ATOM 3302 C C . PRO A 1 416 ? -11.519 3.363 4.469 1.00 95.75 416 PRO A C 1
ATOM 3304 O O . PRO A 1 416 ? -11.650 2.243 3.973 1.00 95.75 416 PRO A O 1
ATOM 3307 N N . ILE A 1 417 ? -10.559 4.214 4.113 1.00 96.62 417 ILE A N 1
ATOM 3308 C CA . ILE A 1 417 ? -9.450 3.861 3.229 1.00 96.62 417 ILE A CA 1
ATOM 3309 C C . ILE A 1 417 ? -8.165 4.188 3.982 1.00 96.62 417 ILE A C 1
ATOM 3311 O O . ILE A 1 417 ? -7.828 5.362 4.199 1.00 96.62 417 ILE A O 1
ATOM 3315 N N . ILE A 1 418 ? -7.471 3.135 4.398 1.00 96.94 418 ILE A N 1
ATOM 3316 C CA . ILE A 1 418 ? -6.181 3.203 5.073 1.00 96.94 418 ILE A CA 1
ATOM 3317 C C . ILE A 1 418 ? -5.106 3.225 3.983 1.00 96.94 418 ILE A C 1
ATOM 3319 O O . ILE A 1 418 ? -4.938 2.222 3.280 1.00 96.94 418 ILE A O 1
ATOM 3323 N N . PRO A 1 419 ? -4.439 4.373 3.767 1.00 95.25 419 PRO A N 1
ATOM 3324 C CA . PRO A 1 419 ? -3.560 4.554 2.622 1.00 95.25 419 PRO A CA 1
ATOM 3325 C C . PRO A 1 419 ? -2.262 3.763 2.782 1.00 95.25 419 PRO A C 1
ATOM 3327 O O . PRO A 1 419 ? -1.865 3.392 3.885 1.00 95.25 419 PRO A O 1
ATOM 3330 N N . PHE A 1 420 ? -1.537 3.579 1.685 1.00 93.19 420 PHE A N 1
ATOM 3331 C CA . PHE A 1 420 ? -0.113 3.291 1.788 1.00 93.19 420 PHE A CA 1
ATOM 3332 C C . PHE A 1 420 ? 0.632 4.498 2.336 1.00 93.19 420 PHE A C 1
ATOM 3334 O O . PHE A 1 420 ? 0.485 5.622 1.851 1.00 93.19 420 PHE A O 1
ATOM 3341 N N . HIS A 1 421 ? 1.460 4.247 3.337 1.00 91.69 421 HIS A N 1
ATOM 3342 C CA . HIS A 1 421 ? 2.312 5.245 3.944 1.00 91.69 421 HIS A CA 1
ATOM 3343 C C . HIS A 1 421 ? 3.459 4.546 4.675 1.00 91.69 421 HIS A C 1
ATOM 3345 O O . HIS A 1 421 ? 3.304 3.429 5.169 1.00 91.69 421 HIS A O 1
ATOM 3351 N N . THR A 1 422 ? 4.609 5.207 4.733 1.00 87.25 422 THR A N 1
ATOM 3352 C CA . THR A 1 422 ? 5.784 4.721 5.456 1.00 87.25 422 THR A CA 1
ATOM 3353 C C . THR A 1 422 ? 6.186 5.782 6.460 1.00 87.25 422 THR A C 1
ATOM 3355 O O . THR A 1 422 ? 6.473 6.903 6.056 1.00 87.25 422 THR A O 1
ATOM 3358 N N . THR A 1 423 ? 6.262 5.423 7.738 1.00 90.69 423 THR A N 1
ATOM 3359 C CA . THR A 1 423 ? 6.908 6.254 8.759 1.00 90.69 423 THR A CA 1
ATOM 3360 C C . THR A 1 423 ? 8.077 5.490 9.360 1.00 90.69 423 THR A C 1
ATOM 3362 O O . THR A 1 423 ? 8.021 4.271 9.533 1.00 90.69 423 THR A O 1
ATOM 3365 N N . SER A 1 424 ? 9.135 6.230 9.670 1.00 91.31 424 SER A N 1
ATOM 3366 C CA . SER A 1 424 ? 10.312 5.737 10.387 1.00 91.31 424 SER A CA 1
ATOM 3367 C C . SER A 1 424 ? 10.458 6.427 11.745 1.00 91.31 424 SER A C 1
ATOM 3369 O O . SER A 1 424 ? 11.529 6.380 12.347 1.00 91.31 424 SER A O 1
ATOM 3371 N N . ALA A 1 425 ? 9.403 7.099 12.219 1.00 94.94 425 ALA A N 1
ATOM 3372 C CA . ALA A 1 425 ? 9.427 7.819 13.480 1.00 94.94 425 ALA A CA 1
ATOM 3373 C C . ALA A 1 425 ? 9.684 6.861 14.654 1.00 94.94 425 ALA A C 1
ATOM 3375 O O . ALA A 1 425 ? 9.075 5.792 14.771 1.00 94.94 425 ALA A O 1
ATOM 3376 N N . GLY A 1 426 ? 10.619 7.252 15.519 1.00 95.06 426 GLY A N 1
ATOM 3377 C CA . GLY A 1 426 ? 10.961 6.514 16.729 1.00 95.06 426 GLY A CA 1
ATOM 3378 C C . GLY A 1 426 ? 9.982 6.785 17.862 1.00 95.06 426 GLY A C 1
ATOM 3379 O O . GLY A 1 426 ? 9.487 7.899 18.003 1.00 95.06 426 GLY A O 1
ATOM 3380 N N . LEU A 1 427 ? 9.727 5.783 18.706 1.00 95.75 427 LEU A N 1
ATOM 3381 C CA . LEU A 1 427 ? 8.920 5.970 19.917 1.00 95.75 427 LEU A CA 1
ATOM 3382 C C . LEU A 1 427 ? 9.483 7.094 20.800 1.00 95.75 427 LEU A C 1
ATOM 3384 O O . LEU A 1 427 ? 10.702 7.227 20.946 1.00 95.75 427 LEU A O 1
ATOM 3388 N N . LYS A 1 428 ? 8.600 7.847 21.463 1.00 94.50 428 LYS A N 1
ATOM 3389 C CA . LYS A 1 428 ? 8.961 8.886 22.441 1.00 94.50 428 LYS A CA 1
ATOM 3390 C C . LYS A 1 428 ? 9.279 8.321 23.840 1.00 94.50 428 LYS A C 1
ATOM 3392 O O . LYS A 1 428 ? 8.809 7.245 24.209 1.00 94.50 428 LYS A O 1
ATOM 3397 N N . THR A 1 429 ? 10.109 9.034 24.620 1.00 91.69 429 THR A N 1
ATOM 3398 C CA . THR A 1 429 ? 10.284 8.810 26.077 1.00 91.69 429 THR A CA 1
ATOM 3399 C C . THR A 1 429 ? 9.859 10.069 26.832 1.00 91.69 429 THR A C 1
ATOM 3401 O O . THR A 1 429 ? 10.417 11.127 26.539 1.00 91.69 429 THR A O 1
ATOM 3404 N N . PRO A 1 430 ? 8.968 9.963 27.831 1.00 93.12 430 PRO A N 1
ATOM 3405 C CA . PRO A 1 430 ? 8.211 8.760 28.198 1.00 93.12 430 PRO A CA 1
ATOM 3406 C C . PRO A 1 430 ? 7.249 8.295 27.086 1.00 93.12 430 PRO A C 1
ATOM 3408 O O . PRO A 1 430 ? 7.110 8.966 26.065 1.00 93.12 430 PRO A O 1
ATOM 3411 N N . ALA A 1 431 ? 6.625 7.125 27.267 1.00 96.06 431 ALA A N 1
ATOM 3412 C CA . ALA A 1 431 ? 5.662 6.579 26.310 1.00 96.06 431 ALA A CA 1
ATOM 3413 C C . ALA A 1 431 ? 4.516 7.573 26.076 1.00 96.06 431 ALA A C 1
ATOM 3415 O O . ALA A 1 431 ? 3.875 8.003 27.034 1.00 96.06 431 ALA A O 1
ATOM 3416 N N . ARG A 1 432 ? 4.246 7.927 24.817 1.00 97.31 432 ARG A N 1
ATOM 3417 C CA . ARG A 1 432 ? 3.132 8.814 24.456 1.00 97.31 432 ARG A CA 1
ATOM 3418 C C . ARG A 1 432 ? 1.897 7.989 24.097 1.00 97.31 432 ARG A C 1
ATOM 3420 O O . ARG A 1 432 ? 1.978 7.121 23.231 1.00 97.31 432 ARG A O 1
ATOM 3427 N N . ILE A 1 433 ? 0.754 8.287 24.706 1.00 98.25 433 ILE A N 1
ATOM 3428 C CA . ILE A 1 433 ? -0.539 7.650 24.424 1.00 98.25 433 ILE A CA 1
ATOM 3429 C C . ILE A 1 433 ? -1.508 8.722 23.936 1.00 98.25 433 ILE A C 1
ATOM 3431 O O . ILE A 1 433 ? -1.730 9.712 24.627 1.00 98.25 433 ILE A O 1
ATOM 3435 N N . VAL A 1 434 ? -2.067 8.538 22.741 1.00 98.31 434 VAL A N 1
ATOM 3436 C CA . VAL A 1 434 ? -2.962 9.519 22.111 1.00 98.31 434 VAL A CA 1
ATOM 3437 C C . VAL A 1 434 ? -4.411 9.064 22.240 1.00 98.31 434 VAL A C 1
ATOM 3439 O O . VAL A 1 434 ? -4.734 7.929 21.892 1.00 98.31 434 VAL A O 1
ATOM 3442 N N . LEU A 1 435 ? -5.282 9.951 22.718 1.00 98.19 435 LEU A N 1
ATOM 3443 C CA . LEU A 1 435 ? -6.720 9.736 22.855 1.00 98.19 435 LEU A CA 1
ATOM 3444 C C . LEU A 1 435 ? -7.456 10.572 21.799 1.00 98.19 435 LEU A C 1
ATOM 3446 O O . LEU A 1 435 ? -7.436 11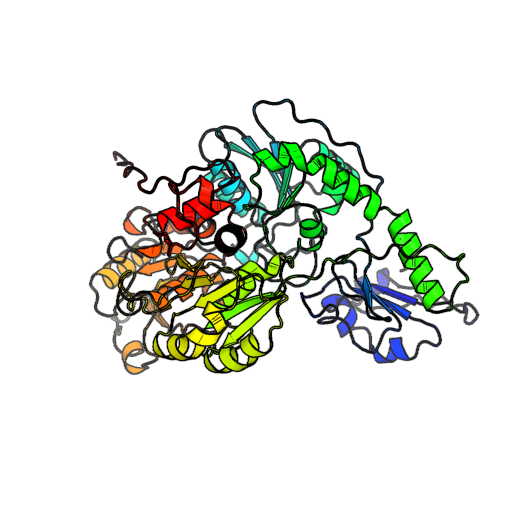.798 21.873 1.00 98.19 435 LEU A O 1
ATOM 3450 N N . LEU A 1 436 ? -8.096 9.925 20.822 1.00 97.75 436 LEU A N 1
ATOM 3451 C CA . LEU A 1 436 ? -8.797 10.576 19.705 1.00 97.75 436 LEU A CA 1
ATOM 3452 C C . LEU A 1 436 ? -10.315 10.600 19.915 1.00 97.75 436 LEU A C 1
ATOM 3454 O O . LEU A 1 436 ? -10.892 9.569 20.263 1.00 97.75 436 LEU A O 1
ATOM 3458 N N . GLY A 1 437 ? -10.968 11.739 19.654 1.00 96.44 437 GLY A N 1
ATOM 3459 C CA . GLY A 1 437 ? -12.434 11.842 19.628 1.00 96.44 437 GLY A CA 1
ATOM 3460 C C . GLY A 1 437 ? -13.119 11.780 20.994 1.00 96.44 437 GLY A C 1
ATOM 3461 O O . GLY A 1 437 ? -14.284 11.389 21.106 1.00 96.44 437 GLY A O 1
ATOM 3462 N N . PHE A 1 438 ? -12.406 12.144 22.060 1.00 95.56 438 PHE A N 1
ATOM 3463 C CA . PHE A 1 438 ? -12.970 12.219 23.404 1.00 95.56 438 PHE A CA 1
ATOM 3464 C C . PHE A 1 438 ? -13.445 13.638 23.713 1.00 95.56 438 PHE A C 1
ATOM 3466 O O . PHE A 1 438 ? -12.668 14.587 23.688 1.00 95.56 438 PHE A O 1
ATOM 3473 N N . SER A 1 439 ? -14.711 13.786 24.113 1.00 89.50 439 SER A N 1
ATOM 3474 C CA . SER A 1 439 ? -15.191 15.067 24.641 1.00 89.50 439 SER A CA 1
ATOM 3475 C C . SER A 1 439 ? -14.519 15.380 25.979 1.00 89.50 439 SER A C 1
ATOM 3477 O O . SER A 1 439 ? -14.462 14.523 26.872 1.00 89.50 439 SER A O 1
ATOM 3479 N N . ALA A 1 440 ? -14.078 16.631 26.145 1.00 83.06 440 ALA A N 1
ATOM 3480 C CA . ALA A 1 440 ? -13.250 17.049 27.271 1.00 83.06 440 ALA A CA 1
ATOM 3481 C C . ALA A 1 440 ? -13.890 16.860 28.657 1.00 83.06 440 ALA A C 1
ATOM 3483 O O . ALA A 1 440 ? -13.190 16.700 29.656 1.00 83.06 440 ALA A O 1
ATOM 3484 N N . ASN A 1 441 ? -15.223 16.849 28.723 1.00 80.62 441 ASN A N 1
ATOM 3485 C CA . ASN A 1 441 ? -15.976 16.673 29.966 1.00 80.62 441 ASN A CA 1
ATOM 3486 C C . ASN A 1 441 ? -16.642 15.290 30.075 1.00 80.62 441 ASN A C 1
ATOM 3488 O O . ASN A 1 441 ? -17.509 15.093 30.926 1.00 80.62 441 ASN A O 1
ATOM 3492 N N . SER A 1 442 ? -16.283 14.331 29.217 1.00 91.12 442 SER A N 1
ATOM 3493 C CA . SER A 1 442 ? -16.882 12.996 29.270 1.00 91.12 442 SER A CA 1
ATOM 3494 C C . SER A 1 442 ? -16.320 12.166 30.430 1.00 91.12 442 SER A C 1
ATOM 3496 O O . SER A 1 442 ? -15.112 12.131 30.664 1.00 91.12 442 SER A O 1
ATOM 3498 N N . ALA A 1 443 ? -17.197 11.446 31.141 1.00 94.44 443 ALA A N 1
ATOM 3499 C CA . ALA A 1 443 ? -16.781 10.474 32.160 1.00 94.44 443 ALA A CA 1
ATOM 3500 C C . ALA A 1 443 ? -15.864 9.392 31.565 1.00 94.44 443 ALA A C 1
ATOM 3502 O O . ALA A 1 443 ? -14.885 8.996 32.187 1.00 94.44 443 ALA A O 1
ATOM 3503 N N . LEU A 1 444 ? -16.129 9.004 30.313 1.00 95.56 444 LEU A N 1
ATOM 3504 C CA . LEU A 1 444 ? -15.318 8.042 29.575 1.00 95.56 444 LEU A CA 1
ATOM 3505 C C . LEU A 1 444 ? -13.864 8.501 29.402 1.00 95.56 444 LEU A C 1
ATOM 3507 O O . LEU A 1 444 ? -12.955 7.701 29.581 1.00 95.56 444 LEU A O 1
ATOM 3511 N N . LEU A 1 445 ? -13.622 9.779 29.092 1.00 95.56 445 LEU A N 1
ATOM 3512 C CA . LEU A 1 445 ? -12.257 10.301 29.005 1.00 95.56 445 LEU A CA 1
ATOM 3513 C C . LEU A 1 445 ? -11.511 10.126 30.333 1.00 95.56 445 LEU A C 1
ATOM 3515 O O . LEU A 1 445 ? -10.367 9.684 30.341 1.00 95.56 445 LEU A O 1
ATOM 3519 N N . GLN A 1 446 ? -12.167 10.433 31.454 1.00 95.19 446 GLN A N 1
ATOM 3520 C CA . GLN A 1 446 ? -11.565 10.276 32.779 1.00 95.19 446 GLN A CA 1
ATOM 3521 C C . GLN A 1 446 ? -11.289 8.805 33.108 1.00 95.19 446 GLN A C 1
ATOM 3523 O O . GLN A 1 446 ? -10.208 8.497 33.599 1.00 95.19 446 GLN A O 1
ATOM 3528 N N . GLU A 1 447 ? -12.215 7.898 32.780 1.00 96.69 447 GLU A N 1
ATOM 3529 C CA . GLU A 1 447 ? -12.035 6.446 32.926 1.00 96.69 447 GLU A CA 1
ATOM 3530 C C . GLU A 1 447 ? -10.800 5.954 32.145 1.00 96.69 447 GLU A C 1
ATOM 3532 O O . GLU A 1 447 ? -9.957 5.243 32.695 1.00 96.69 447 GLU A O 1
ATOM 3537 N N . ILE A 1 448 ? -10.646 6.375 30.883 1.00 97.88 448 ILE A N 1
ATOM 3538 C CA . ILE A 1 448 ? -9.509 5.978 30.041 1.00 97.88 448 ILE A CA 1
ATOM 3539 C C . ILE A 1 448 ? -8.193 6.590 30.531 1.00 97.88 448 ILE A C 1
ATOM 3541 O O . ILE A 1 448 ? -7.196 5.876 30.613 1.00 97.88 448 ILE A O 1
ATOM 3545 N N . ILE A 1 449 ? -8.174 7.872 30.913 1.00 96.44 449 ILE A N 1
ATOM 3546 C CA . ILE A 1 449 ? -6.983 8.515 31.495 1.00 96.44 449 ILE A CA 1
ATOM 3547 C C . ILE A 1 449 ? -6.553 7.786 32.774 1.00 96.44 449 ILE A C 1
ATOM 3549 O O . ILE A 1 449 ? -5.373 7.484 32.939 1.00 96.44 449 ILE A O 1
ATOM 3553 N N . GLN A 1 450 ? -7.499 7.469 33.664 1.00 96.25 450 GLN A N 1
ATOM 3554 C CA . GLN A 1 450 ? -7.220 6.742 34.903 1.00 96.25 450 GLN A CA 1
ATOM 3555 C C . GLN A 1 450 ? -6.670 5.343 34.632 1.00 96.25 450 GLN A C 1
ATOM 3557 O O . GLN A 1 450 ? -5.704 4.946 35.278 1.00 96.25 450 GLN A O 1
ATOM 3562 N N . LYS A 1 451 ? -7.231 4.614 33.659 1.00 97.62 451 LYS A N 1
ATOM 3563 C CA . LYS A 1 451 ? -6.700 3.310 33.245 1.00 97.62 451 LYS A CA 1
ATOM 3564 C C . LYS A 1 451 ? -5.264 3.434 32.734 1.00 97.62 451 LYS A C 1
ATOM 3566 O O . LYS A 1 451 ? -4.378 2.725 33.203 1.00 97.62 451 LYS A O 1
ATOM 3571 N N . VAL A 1 452 ? -5.026 4.365 31.810 1.00 97.50 452 VAL A N 1
ATOM 3572 C CA . VAL A 1 452 ? -3.707 4.581 31.207 1.00 97.50 452 VAL A CA 1
ATOM 3573 C C . VAL A 1 452 ? -2.659 4.930 32.258 1.00 97.50 452 VAL A C 1
ATOM 3575 O O . VAL A 1 452 ? -1.621 4.279 32.310 1.00 97.50 452 VAL A O 1
ATOM 3578 N N . LEU A 1 453 ? -2.929 5.911 33.117 1.00 95.88 453 LEU A N 1
ATOM 3579 C CA . LEU A 1 453 ? -1.984 6.343 34.148 1.00 95.88 453 LEU A CA 1
ATOM 3580 C C . LEU A 1 453 ? -1.877 5.345 35.310 1.00 95.88 453 LEU A C 1
ATOM 3582 O O . LEU A 1 453 ? -0.853 5.301 35.982 1.00 95.88 453 LEU A O 1
ATOM 3586 N N . GLY A 1 454 ? -2.907 4.531 35.548 1.00 96.31 454 GLY A N 1
ATOM 3587 C CA . GLY A 1 454 ? -2.859 3.448 36.528 1.00 96.31 454 GLY A CA 1
ATOM 3588 C C . GLY A 1 454 ? -1.934 2.306 36.100 1.00 96.31 454 GLY A C 1
ATOM 3589 O O . GLY A 1 454 ? -1.232 1.741 36.934 1.00 96.31 454 GLY A O 1
ATOM 3590 N N . GLU A 1 455 ? -1.904 1.983 34.805 1.00 97.19 455 GLU A N 1
ATOM 3591 C CA . GLU A 1 455 ? -1.089 0.891 34.258 1.00 97.19 455 GLU A CA 1
ATOM 3592 C C . GLU A 1 455 ? 0.283 1.349 33.739 1.00 97.19 455 GLU A C 1
ATOM 3594 O O . GLU A 1 455 ? 1.255 0.596 33.798 1.00 97.19 455 GLU A O 1
ATOM 3599 N N . VAL A 1 456 ? 0.383 2.590 33.252 1.00 96.56 456 VAL A N 1
ATOM 3600 C CA . VAL A 1 456 ? 1.616 3.209 32.744 1.00 96.56 456 VAL A CA 1
ATOM 3601 C C . VAL A 1 456 ? 1.781 4.606 33.369 1.00 96.56 456 VAL A C 1
ATOM 3603 O O . VAL A 1 456 ? 1.567 5.618 32.699 1.00 96.56 456 VAL A O 1
ATOM 3606 N N . PRO A 1 457 ? 2.192 4.701 34.651 1.00 94.88 457 PRO A N 1
ATOM 3607 C CA . PRO A 1 457 ? 2.201 5.967 35.399 1.00 94.88 457 PRO A CA 1
ATOM 3608 C C . PRO A 1 457 ? 3.084 7.070 34.814 1.00 94.88 457 PRO A C 1
ATOM 3610 O O . PRO A 1 457 ? 2.873 8.247 35.090 1.00 94.88 457 PRO A O 1
ATOM 3613 N N . THR A 1 458 ? 4.085 6.702 34.015 1.00 94.56 458 THR A N 1
ATOM 3614 C CA . THR A 1 458 ? 5.013 7.648 33.388 1.00 94.56 458 THR A CA 1
ATOM 3615 C C . THR A 1 458 ? 4.536 8.162 32.033 1.00 94.56 458 THR A C 1
ATOM 3617 O O . THR A 1 458 ? 5.217 9.009 31.462 1.00 94.56 458 THR A O 1
ATOM 3620 N N . ALA A 1 459 ? 3.418 7.663 31.493 1.00 96.00 459 ALA A N 1
ATOM 3621 C CA . ALA A 1 459 ? 2.979 8.001 30.143 1.00 96.00 459 ALA A CA 1
ATOM 3622 C C . ALA A 1 459 ? 2.648 9.496 29.967 1.00 96.00 459 ALA A C 1
ATOM 3624 O O . ALA A 1 459 ? 2.019 10.125 30.817 1.00 96.00 459 ALA A O 1
ATOM 3625 N N . GLU A 1 460 ? 3.021 10.042 28.808 1.00 96.25 460 GLU A N 1
ATOM 3626 C CA . GLU A 1 460 ? 2.497 11.304 28.281 1.00 96.25 460 GLU A CA 1
ATOM 3627 C C . GLU A 1 460 ? 1.148 11.004 27.617 1.00 96.25 460 GLU A C 1
ATOM 3629 O O . GLU A 1 460 ? 1.101 10.374 26.560 1.00 96.25 460 GLU A O 1
ATOM 3634 N N . VAL A 1 461 ? 0.044 11.429 28.230 1.00 96.88 461 VAL A N 1
ATOM 3635 C CA . VAL A 1 461 ? -1.298 11.244 27.665 1.00 96.88 461 VAL A CA 1
ATOM 3636 C C . VAL A 1 461 ? -1.675 12.499 26.895 1.00 96.88 461 VAL A C 1
ATOM 3638 O O . VAL A 1 461 ? -1.812 13.568 27.482 1.00 96.88 461 VAL A O 1
ATOM 3641 N N . VAL A 1 462 ? -1.858 12.381 25.585 1.00 96.31 462 VAL A N 1
ATOM 3642 C CA . VAL A 1 462 ? -2.295 13.495 24.742 1.00 96.31 462 VAL A CA 1
ATOM 3643 C C . VAL A 1 462 ? -3.742 13.284 24.335 1.00 96.31 462 VAL A C 1
ATOM 3645 O O . VAL A 1 462 ? -4.067 12.287 23.694 1.00 96.31 462 VAL A O 1
ATOM 3648 N N . VAL A 1 463 ? -4.607 14.229 24.680 1.00 96.00 463 VAL A N 1
ATOM 3649 C CA . VAL A 1 463 ? -6.018 14.218 24.292 1.00 96.00 463 VAL A CA 1
ATOM 3650 C C . VAL A 1 463 ? -6.221 15.134 23.092 1.00 96.00 463 VAL A C 1
ATOM 3652 O O . VAL A 1 463 ? -5.834 16.302 23.112 1.00 96.00 463 VAL A O 1
ATOM 3655 N N . GLU A 1 464 ? -6.803 14.599 22.028 1.00 95.88 464 GLU A N 1
ATOM 3656 C CA . GLU A 1 464 ? -7.135 15.366 20.834 1.00 95.88 464 GLU A CA 1
ATOM 3657 C C . GLU A 1 464 ? -8.325 16.307 21.090 1.00 95.88 464 GLU A C 1
ATOM 3659 O O . GLU A 1 464 ? -9.315 15.916 21.709 1.00 95.88 464 GLU A O 1
ATOM 3664 N N . CYS A 1 465 ? -8.208 17.555 20.628 1.00 90.75 465 CYS A N 1
ATOM 3665 C CA . CYS A 1 465 ? -9.248 18.584 20.694 1.00 90.75 465 CYS A CA 1
ATOM 3666 C C . CYS A 1 465 ? -9.805 18.913 19.309 1.00 90.75 465 CYS A C 1
ATOM 3668 O O . CYS A 1 465 ? -9.048 19.034 18.349 1.00 90.75 465 CYS A O 1
ATOM 3670 N N . ASP A 1 466 ? -11.096 19.240 19.261 1.00 84.19 466 ASP A N 1
ATOM 3671 C CA . ASP A 1 466 ? -11.816 19.729 18.080 1.00 84.19 466 ASP A CA 1
ATOM 3672 C C . ASP A 1 466 ? -11.531 21.204 17.732 1.00 84.19 466 ASP A C 1
ATOM 3674 O O . ASP A 1 466 ? -11.808 21.644 16.615 1.00 84.19 466 ASP A O 1
ATOM 3678 N N . ALA A 1 467 ? -10.960 21.976 18.662 1.00 80.56 467 ALA A N 1
ATOM 3679 C CA . ALA A 1 467 ? -10.597 23.372 18.452 1.00 80.56 467 ALA A CA 1
ATOM 3680 C C . ALA A 1 467 ? -9.239 23.735 19.085 1.00 80.56 467 ALA A C 1
ATOM 3682 O O . ALA A 1 467 ? -8.892 23.233 20.156 1.00 80.56 467 ALA A O 1
ATOM 3683 N N . PRO A 1 468 ? -8.479 24.668 18.480 1.00 72.31 468 PRO A N 1
ATOM 3684 C CA . PRO A 1 468 ? -7.177 25.108 18.980 1.00 72.31 468 PRO A CA 1
ATOM 3685 C C . PRO A 1 468 ? -7.234 26.032 20.217 1.00 72.31 468 PRO A C 1
ATOM 3687 O O . PRO A 1 468 ? -6.230 26.674 20.509 1.00 72.31 468 PRO A O 1
ATOM 3690 N N . ASP A 1 469 ? -8.367 26.153 20.928 1.00 66.88 469 ASP A N 1
ATOM 3691 C CA . ASP A 1 469 ? -8.563 27.186 21.962 1.00 66.88 469 ASP A CA 1
ATOM 3692 C C . ASP A 1 469 ? -7.542 27.076 23.123 1.00 66.88 469 ASP A C 1
ATOM 3694 O O . ASP A 1 469 ? -7.640 26.170 23.964 1.00 66.88 469 ASP A O 1
ATOM 3698 N N . PRO A 1 470 ? -6.601 28.035 23.248 1.00 52.62 470 PRO A N 1
ATOM 3699 C CA . PRO A 1 470 ? -5.594 28.044 24.307 1.00 52.62 470 PRO A CA 1
ATOM 3700 C C . PRO A 1 470 ? -6.194 28.129 25.719 1.00 52.62 470 PRO A C 1
ATOM 3702 O O . PRO A 1 470 ? -5.561 27.698 26.685 1.00 52.62 470 PRO A O 1
ATOM 3705 N N . ALA A 1 471 ? -7.408 28.673 25.872 1.00 60.19 471 ALA A N 1
ATOM 3706 C CA . ALA A 1 471 ? -8.051 28.839 27.174 1.00 60.19 471 ALA A CA 1
ATOM 3707 C C . ALA A 1 471 ? -8.595 27.520 27.750 1.00 60.19 471 ALA A C 1
ATOM 3709 O O . ALA A 1 471 ? -8.658 27.379 28.976 1.00 60.19 471 ALA A O 1
ATOM 3710 N N . ALA A 1 472 ? -8.943 26.555 26.892 1.00 55.19 472 ALA A N 1
ATOM 3711 C CA . ALA A 1 472 ? -9.357 25.210 27.292 1.00 55.19 472 ALA A CA 1
ATOM 3712 C C . ALA A 1 472 ? -8.151 24.332 27.670 1.00 55.19 472 ALA A C 1
ATOM 3714 O O . ALA A 1 472 ? -8.225 23.565 28.629 1.00 55.19 472 ALA A O 1
ATOM 3715 N N . VAL A 1 473 ? -7.018 24.516 26.982 1.00 52.94 473 VAL A N 1
ATOM 3716 C CA . VAL A 1 473 ? -5.759 23.793 27.242 1.00 52.94 473 VAL A CA 1
ATOM 3717 C C . VAL A 1 473 ? -5.071 24.270 28.532 1.00 52.94 473 VAL A C 1
ATOM 3719 O O . VAL A 1 473 ? -4.452 23.475 29.233 1.00 52.94 473 VAL A O 1
ATOM 3722 N N . ALA A 1 474 ? -5.209 25.552 28.894 1.00 49.81 474 ALA A N 1
ATOM 3723 C CA . ALA A 1 474 ? -4.515 26.149 30.043 1.00 49.81 474 ALA A CA 1
ATOM 3724 C C . ALA A 1 474 ? -5.272 26.077 31.389 1.00 49.81 474 ALA A C 1
ATOM 3726 O O . ALA A 1 474 ? -4.697 26.384 32.435 1.00 49.81 474 ALA A O 1
ATOM 3727 N N . LYS A 1 475 ? -6.557 25.691 31.410 1.00 53.25 475 LYS A N 1
ATOM 3728 C CA . LYS A 1 475 ? -7.376 25.661 32.637 1.00 53.25 475 LYS A CA 1
ATOM 3729 C C . LYS A 1 475 ? -7.873 24.254 32.966 1.00 53.25 475 LYS A C 1
ATOM 3731 O O . LYS A 1 475 ? -9.028 23.947 32.695 1.00 53.25 475 LYS A O 1
ATOM 3736 N N . LYS A 1 476 ? -7.035 23.447 33.628 1.00 50.16 476 LYS A N 1
ATOM 3737 C CA . LYS A 1 476 ? -7.409 22.459 34.672 1.00 50.16 476 LYS A CA 1
ATOM 3738 C C . LYS A 1 476 ? -6.195 21.592 35.013 1.00 50.16 476 LYS A C 1
ATOM 3740 O O . LYS A 1 476 ? -5.871 20.669 34.279 1.00 50.16 476 LYS A O 1
ATOM 3745 N N . GLY A 1 477 ? -5.550 21.883 36.143 1.00 46.56 477 GLY A N 1
ATOM 3746 C CA . GLY A 1 477 ? -4.491 21.022 36.673 1.00 46.56 477 GLY A CA 1
ATOM 3747 C C . GLY A 1 477 ? -3.475 21.685 37.600 1.00 46.56 477 GLY A C 1
ATOM 3748 O O . GLY A 1 477 ? -2.320 21.282 37.605 1.00 46.56 477 GLY A O 1
ATOM 3749 N N . THR A 1 478 ? -3.838 22.690 38.402 1.00 44.66 478 THR A N 1
ATOM 3750 C CA . THR A 1 478 ? -2.993 23.050 39.553 1.00 44.66 478 THR A CA 1
ATOM 3751 C C . THR A 1 478 ? -3.140 21.956 40.612 1.00 44.66 478 THR A C 1
ATOM 3753 O O . THR A 1 478 ? -3.997 22.057 41.489 1.00 44.66 478 THR A O 1
ATOM 3756 N N . ALA A 1 479 ? -2.375 20.869 40.485 1.00 47.38 479 ALA A N 1
ATOM 3757 C CA . ALA A 1 479 ? -2.280 19.850 41.524 1.00 47.38 479 ALA A CA 1
ATOM 3758 C C . ALA A 1 479 ? -1.430 20.364 42.707 1.00 47.38 479 ALA A C 1
ATOM 3760 O O . ALA A 1 479 ? -0.585 21.246 42.511 1.00 47.38 479 ALA A O 1
ATOM 3761 N N . PRO A 1 480 ? -1.645 19.834 43.924 1.00 47.34 480 PRO A N 1
ATOM 3762 C CA . PRO A 1 480 ? -0.916 20.237 45.121 1.00 47.34 480 PRO A CA 1
ATOM 3763 C C . PRO A 1 480 ? 0.588 19.984 44.961 1.00 47.34 480 PRO A C 1
ATOM 3765 O O . PRO A 1 480 ? 1.011 18.976 44.403 1.00 47.34 480 PRO A O 1
ATOM 3768 N N . SER A 1 481 ? 1.398 20.917 45.451 1.00 51.16 481 SER A N 1
ATOM 3769 C CA . SER A 1 481 ? 2.859 20.905 45.371 1.00 51.16 481 SER A CA 1
ATOM 3770 C C . SER A 1 481 ? 3.480 19.627 45.962 1.00 51.16 481 SER A C 1
ATOM 3772 O O . SER A 1 481 ? 3.410 19.441 47.176 1.00 51.16 481 SER A O 1
ATOM 3774 N N . GLY A 1 482 ? 4.139 18.795 45.143 1.00 57.47 482 GLY A N 1
ATOM 3775 C CA . GLY A 1 482 ? 5.092 17.787 45.639 1.00 57.47 482 GLY A CA 1
ATOM 3776 C C . GLY A 1 482 ? 5.277 16.511 44.809 1.00 57.47 482 GLY A C 1
ATOM 3777 O O . GLY A 1 482 ? 6.363 15.941 44.851 1.00 57.47 482 GLY A O 1
ATOM 3778 N N . GLU A 1 483 ? 4.280 16.073 44.036 1.00 57.41 483 GLU A N 1
ATOM 3779 C CA . GLU A 1 483 ? 4.361 14.848 43.218 1.00 57.41 483 GLU A CA 1
ATOM 3780 C C . GLU A 1 483 ? 4.481 15.183 41.724 1.00 57.41 483 GLU A C 1
ATOM 3782 O O . GLU A 1 483 ? 3.869 16.139 41.242 1.00 57.41 483 GLU A O 1
ATOM 3787 N N . ALA A 1 484 ? 5.301 14.417 40.992 1.00 57.53 484 ALA A N 1
ATOM 3788 C CA . ALA A 1 484 ? 5.455 14.554 39.545 1.00 57.53 484 ALA A CA 1
ATOM 3789 C C . ALA A 1 484 ? 4.080 14.396 38.880 1.00 57.53 484 ALA A C 1
ATOM 3791 O O . ALA A 1 484 ? 3.495 13.315 38.905 1.00 57.53 484 ALA A O 1
ATOM 3792 N N . GLN A 1 485 ? 3.532 15.497 38.356 1.00 59.00 485 GLN A N 1
ATOM 3793 C CA . GLN A 1 485 ? 2.183 15.498 37.802 1.00 59.00 485 GLN A CA 1
ATOM 3794 C C . GLN A 1 485 ? 2.099 14.549 36.598 1.00 59.00 485 GLN A C 1
ATOM 3796 O O . GLN A 1 485 ? 3.000 14.571 35.755 1.00 59.00 485 GLN A O 1
ATOM 3801 N N . PRO A 1 486 ? 1.015 13.763 36.467 1.00 64.19 486 PRO A N 1
ATOM 3802 C CA . PRO A 1 486 ? 0.756 13.033 35.237 1.00 64.19 486 PRO A CA 1
ATOM 3803 C C . PRO A 1 486 ? 0.702 14.011 34.059 1.00 64.19 486 PRO A C 1
ATOM 3805 O O . PRO A 1 486 ? 0.001 15.024 34.104 1.00 64.19 486 PRO A O 1
ATOM 3808 N N . HIS A 1 487 ? 1.452 13.705 33.002 1.00 86.38 487 HIS A N 1
ATOM 3809 C CA . HIS A 1 487 ? 1.577 14.552 31.820 1.00 86.38 487 HIS A CA 1
ATOM 3810 C C . HIS A 1 487 ? 0.366 14.369 30.897 1.00 86.38 487 HIS A C 1
ATOM 3812 O O . HIS A 1 487 ? 0.487 13.799 29.815 1.00 86.38 487 HIS A O 1
ATOM 3818 N N . VAL A 1 488 ? -0.812 14.830 31.331 1.00 92.94 488 VAL A N 1
ATOM 3819 C CA . VAL A 1 488 ? -1.977 14.962 30.447 1.00 92.94 488 VAL A CA 1
ATOM 3820 C C . VAL A 1 488 ? -1.877 16.298 29.716 1.00 92.94 488 VAL A C 1
ATOM 3822 O O . VAL A 1 488 ? -1.873 17.355 30.346 1.00 92.94 488 VAL A O 1
ATOM 3825 N N . SER A 1 489 ? -1.790 16.260 28.391 1.00 92.31 489 SER A N 1
ATOM 3826 C CA . SER A 1 489 ? -1.793 17.443 27.531 1.00 92.31 489 SER A CA 1
ATOM 3827 C C . SER A 1 489 ? -2.896 17.354 26.482 1.00 92.31 489 SER A C 1
ATOM 3829 O O . SER A 1 489 ? -3.503 16.302 26.280 1.00 92.31 489 SER A O 1
ATOM 3831 N N . TRP A 1 490 ? -3.174 18.476 25.828 1.00 92.00 490 TRP A N 1
ATOM 3832 C CA . TRP A 1 490 ? -4.183 18.572 24.782 1.00 92.00 490 TRP A CA 1
ATOM 3833 C C . TRP A 1 490 ? -3.522 18.991 23.475 1.00 92.00 490 TRP A C 1
ATOM 3835 O O . TRP A 1 490 ? -2.662 19.875 23.479 1.00 92.00 490 TRP A O 1
ATOM 3845 N N . ALA A 1 491 ? -3.925 18.379 22.366 1.00 93.06 491 ALA A N 1
ATOM 3846 C CA . ALA A 1 491 ? -3.397 18.690 21.044 1.00 93.06 491 ALA A CA 1
ATOM 3847 C C . ALA A 1 491 ? -4.525 18.854 20.027 1.00 93.06 491 ALA A C 1
ATOM 3849 O O . ALA A 1 491 ? -5.438 18.040 19.950 1.00 93.06 491 ALA A O 1
ATOM 3850 N N . PHE A 1 492 ? -4.437 19.897 19.208 1.00 91.81 492 PHE A N 1
ATOM 3851 C CA . PHE A 1 492 ? -5.319 20.065 18.060 1.00 91.81 492 PHE A CA 1
ATOM 3852 C C . PHE A 1 492 ? -4.729 19.300 16.869 1.00 91.81 492 PHE A C 1
ATOM 3854 O O . PHE A 1 492 ? -3.732 19.732 16.290 1.00 91.81 492 PHE A O 1
ATOM 3861 N N . LEU A 1 493 ? -5.313 18.147 16.530 1.00 93.56 493 LEU A N 1
ATOM 3862 C CA . LEU A 1 493 ? -4.832 17.281 15.450 1.00 93.56 493 LEU A CA 1
ATOM 3863 C C . LEU A 1 493 ? -5.696 17.481 14.207 1.00 93.56 493 LEU A C 1
ATOM 3865 O O . LEU A 1 493 ? -6.720 16.831 14.019 1.00 93.56 493 LEU A O 1
ATOM 3869 N N . LYS A 1 494 ? -5.283 18.411 13.347 1.00 87.81 494 LYS A N 1
ATOM 3870 C CA . LYS A 1 494 ? -6.066 18.788 12.171 1.00 87.81 494 LYS A CA 1
ATOM 3871 C C . LYS A 1 494 ? -5.886 17.791 11.027 1.00 87.81 494 LYS A C 1
ATOM 3873 O O . LYS A 1 494 ? -4.776 17.602 10.530 1.00 87.81 494 LYS A O 1
ATOM 3878 N N . SER A 1 495 ? -6.995 17.258 10.516 1.00 83.12 495 SER A N 1
ATOM 3879 C CA . SER A 1 495 ? -7.014 16.529 9.241 1.00 83.12 495 SER A CA 1
ATOM 3880 C C . SER A 1 495 ? -6.379 17.375 8.122 1.00 83.12 495 SER A C 1
ATOM 3882 O O . SER A 1 495 ? -6.777 18.518 7.882 1.00 83.12 495 SER A O 1
ATOM 3884 N N . GLY A 1 496 ? -5.355 16.836 7.460 1.00 83.88 496 GLY A N 1
ATOM 3885 C CA . GLY A 1 496 ? -4.549 17.533 6.450 1.00 83.88 496 GLY A CA 1
ATOM 3886 C C . GLY A 1 496 ? -3.128 17.887 6.897 1.00 83.88 496 GLY A C 1
ATOM 3887 O O . GLY A 1 496 ? -2.305 18.230 6.048 1.00 83.88 496 GLY A O 1
ATOM 3888 N N . ASP A 1 497 ? -2.813 17.794 8.191 1.00 89.75 497 ASP A N 1
ATOM 3889 C CA . ASP A 1 497 ? -1.452 18.012 8.681 1.00 89.75 497 ASP A CA 1
ATOM 3890 C C . ASP A 1 497 ? -0.528 16.860 8.250 1.00 89.75 497 ASP A C 1
ATOM 3892 O O . ASP A 1 497 ? -0.707 15.698 8.625 1.00 89.75 497 ASP A O 1
ATOM 3896 N N . ARG A 1 498 ? 0.476 17.197 7.431 1.00 89.25 498 ARG A N 1
ATOM 3897 C CA . ARG A 1 498 ? 1.441 16.245 6.864 1.00 89.25 498 ARG A CA 1
ATOM 3898 C C . ARG A 1 498 ? 2.375 15.634 7.914 1.00 89.25 498 ARG A C 1
ATOM 3900 O O . ARG A 1 498 ? 2.994 14.623 7.611 1.00 89.25 498 ARG A O 1
ATOM 3907 N N . SER A 1 499 ? 2.469 16.213 9.112 1.00 92.69 499 SER A N 1
ATOM 3908 C CA . SER A 1 499 ? 3.287 15.693 10.217 1.00 92.69 499 SER A CA 1
ATOM 3909 C C . SER A 1 499 ? 2.593 14.600 11.036 1.00 92.69 499 SER A C 1
ATOM 3911 O O . SER A 1 499 ? 3.250 13.895 11.800 1.00 92.69 499 SER A O 1
ATOM 3913 N N . LEU A 1 500 ? 1.277 14.414 10.867 1.00 94.81 500 LEU A N 1
ATOM 3914 C CA . LEU A 1 500 ? 0.500 13.459 11.662 1.00 94.81 500 LEU A CA 1
ATOM 3915 C C . LEU A 1 500 ? 0.986 12.004 11.594 1.00 94.81 500 LEU A C 1
ATOM 3917 O O . LEU A 1 500 ? 0.957 11.350 12.636 1.00 94.81 500 LEU A O 1
ATOM 3921 N N . PRO A 1 501 ? 1.440 11.464 10.446 1.00 94.69 501 PRO A N 1
ATOM 3922 C CA . PRO A 1 501 ? 1.981 10.112 10.428 1.00 94.69 501 PRO A CA 1
ATOM 3923 C C . PRO A 1 501 ? 3.192 9.943 11.350 1.00 94.69 501 PRO A C 1
ATOM 3925 O O . PRO A 1 501 ? 3.246 8.977 12.104 1.00 94.69 501 PRO A O 1
ATOM 3928 N N . ASP A 1 502 ? 4.125 10.896 11.355 1.00 95.12 502 ASP A N 1
ATOM 3929 C CA . ASP A 1 502 ? 5.280 10.842 12.254 1.00 95.12 502 ASP A CA 1
ATOM 3930 C C . ASP A 1 502 ? 4.856 11.089 13.700 1.00 95.12 502 ASP A C 1
ATOM 3932 O O . ASP A 1 502 ? 5.278 10.360 14.593 1.00 95.12 502 ASP A O 1
ATOM 3936 N N . TYR A 1 503 ? 3.929 12.021 13.933 1.00 96.38 503 TYR A N 1
ATOM 3937 C CA . TYR A 1 503 ? 3.361 12.265 15.258 1.00 96.38 503 TYR A CA 1
ATOM 3938 C C . TYR A 1 503 ? 2.749 10.996 15.874 1.00 96.38 503 TYR A C 1
ATOM 3940 O O . TYR A 1 503 ? 3.019 10.672 17.032 1.00 96.38 503 TYR A O 1
ATOM 3948 N N . PHE A 1 504 ? 1.952 10.255 15.096 1.00 97.25 504 PHE A N 1
ATOM 3949 C CA . PHE A 1 504 ? 1.392 8.970 15.512 1.00 97.25 504 PHE A CA 1
ATOM 3950 C C . PHE A 1 504 ? 2.450 7.865 15.563 1.00 97.25 504 PHE A C 1
ATOM 3952 O O . PHE A 1 504 ? 2.333 6.970 16.394 1.00 97.25 504 PHE A O 1
ATOM 3959 N N . GLY A 1 505 ? 3.481 7.903 14.718 1.00 96.38 505 GLY A N 1
ATOM 3960 C CA . GLY A 1 505 ? 4.625 6.992 14.789 1.00 96.38 505 GLY A CA 1
ATOM 3961 C C . GLY A 1 505 ? 5.474 7.195 16.047 1.00 96.38 505 GLY A C 1
ATOM 3962 O O . GLY A 1 505 ? 6.019 6.242 16.592 1.00 96.38 505 GLY A O 1
ATOM 3963 N N . GLU A 1 506 ? 5.528 8.396 16.609 1.00 96.75 506 GLU A N 1
ATOM 3964 C CA . GLU A 1 506 ? 6.186 8.633 17.898 1.00 96.75 506 GLU A CA 1
ATOM 3965 C C . GLU A 1 506 ? 5.390 8.080 19.095 1.00 96.75 506 GLU A C 1
ATOM 3967 O O . GLU A 1 506 ? 5.943 7.885 20.184 1.00 96.75 506 GLU A O 1
ATOM 3972 N N . SER A 1 507 ? 4.091 7.826 18.919 1.00 97.12 507 SER A N 1
ATOM 3973 C CA . SER A 1 507 ? 3.203 7.318 19.965 1.00 97.12 507 SER A CA 1
ATOM 3974 C C . SER A 1 507 ? 3.401 5.827 20.220 1.00 97.12 507 SER A C 1
ATOM 3976 O O . SER A 1 507 ? 3.656 5.045 19.315 1.00 97.12 507 SER A O 1
ATOM 3978 N N . SER A 1 508 ? 3.234 5.403 21.470 1.00 97.38 508 SER A N 1
ATOM 3979 C CA . SER A 1 508 ? 3.230 3.988 21.854 1.00 97.38 508 SER A CA 1
ATOM 3980 C C . SER A 1 508 ? 1.866 3.327 21.649 1.00 97.38 508 SER A C 1
ATOM 3982 O O . SER A 1 508 ? 1.804 2.115 21.467 1.00 97.38 508 SER A O 1
ATOM 3984 N N . LEU A 1 509 ? 0.781 4.106 21.701 1.00 98.38 509 LEU A N 1
ATOM 3985 C CA . LEU A 1 509 ? -0.598 3.632 21.584 1.00 98.38 509 LEU A CA 1
ATOM 3986 C C . LEU A 1 509 ? -1.521 4.772 21.140 1.00 98.38 509 LEU A C 1
ATOM 3988 O O . LEU A 1 509 ? -1.378 5.906 21.606 1.00 98.38 509 LEU A O 1
ATOM 3992 N N . ILE A 1 510 ? -2.496 4.451 20.291 1.00 98.62 510 ILE A N 1
ATOM 3993 C CA . ILE A 1 510 ? -3.613 5.326 19.940 1.00 98.62 510 ILE A CA 1
ATOM 3994 C C . ILE A 1 510 ? -4.920 4.657 20.383 1.00 98.62 510 ILE A C 1
ATOM 3996 O O . ILE A 1 510 ? -5.194 3.514 20.017 1.00 98.62 510 ILE A O 1
ATOM 4000 N N . ILE A 1 511 ? -5.734 5.370 21.162 1.00 98.56 511 ILE A N 1
ATOM 4001 C CA . ILE A 1 511 ? -7.070 4.940 21.591 1.00 98.56 511 ILE A CA 1
ATOM 4002 C C . ILE A 1 511 ? -8.086 5.879 20.949 1.00 98.56 511 ILE A C 1
ATOM 4004 O O . ILE A 1 511 ? -8.040 7.088 21.167 1.00 98.56 511 ILE A O 1
ATOM 4008 N N . ALA A 1 512 ? -9.011 5.334 20.169 1.00 98.38 512 ALA A N 1
ATOM 4009 C CA . ALA A 1 512 ? -10.020 6.100 19.456 1.00 98.38 512 ALA A CA 1
ATOM 4010 C C . ALA A 1 512 ? -11.417 5.902 20.053 1.00 98.38 512 ALA A C 1
ATOM 4012 O O . ALA A 1 512 ? -11.855 4.787 20.333 1.00 98.38 512 ALA A O 1
ATOM 4013 N N . ASN A 1 513 ? -12.143 7.003 20.195 1.00 97.94 513 ASN A N 1
ATOM 4014 C CA . ASN A 1 513 ? -13.552 7.036 20.540 1.00 97.94 513 ASN A CA 1
ATOM 4015 C C . ASN A 1 513 ? -14.306 7.757 19.419 1.00 97.94 513 ASN A C 1
ATOM 4017 O O . ASN A 1 513 ? -13.975 8.890 19.086 1.00 97.94 513 ASN A O 1
ATOM 4021 N N . ASN A 1 514 ? -15.319 7.122 18.833 1.00 97.00 514 ASN A N 1
ATOM 4022 C CA . ASN A 1 514 ? -16.142 7.780 17.826 1.00 97.00 514 ASN A CA 1
ATOM 4023 C C . ASN A 1 514 ? -17.053 8.837 18.470 1.00 97.00 514 ASN A C 1
ATOM 4025 O O . ASN A 1 514 ? -17.981 8.495 19.206 1.00 97.00 514 ASN A O 1
ATOM 4029 N N . ASP A 1 515 ? -16.812 10.106 18.151 1.00 95.69 515 ASP A N 1
ATOM 4030 C CA . ASP A 1 515 ? -17.795 11.177 18.300 1.00 95.69 515 ASP A CA 1
ATOM 4031 C C . ASP A 1 515 ? -18.671 11.219 17.033 1.00 95.69 515 ASP A C 1
ATOM 4033 O O . ASP A 1 515 ? -18.150 11.543 15.960 1.00 95.69 515 ASP A O 1
ATOM 4037 N N . PRO A 1 516 ? -19.985 10.919 17.117 1.00 93.69 516 PRO A N 1
ATOM 4038 C CA . PRO A 1 516 ? -20.885 10.934 15.963 1.00 93.69 516 PRO A CA 1
ATOM 4039 C C . PRO A 1 516 ? -20.891 12.252 15.179 1.00 93.69 516 PRO A C 1
ATOM 4041 O O . PRO A 1 516 ? -21.131 12.240 13.975 1.00 93.69 516 PRO A O 1
ATOM 4044 N N . ALA A 1 517 ? -20.612 13.386 15.833 1.00 93.12 517 ALA A N 1
ATOM 4045 C CA . ALA A 1 517 ? -20.548 14.684 15.164 1.00 93.12 517 ALA A CA 1
ATOM 4046 C C . ALA A 1 517 ? -19.279 14.854 14.308 1.00 93.12 517 ALA A C 1
ATOM 4048 O O . ALA A 1 517 ? -19.246 15.693 13.409 1.00 93.12 517 ALA A O 1
ATOM 4049 N N . ARG A 1 518 ? -18.238 14.057 14.577 1.00 93.69 518 ARG A N 1
ATOM 4050 C CA . ARG A 1 518 ? -16.906 14.149 13.958 1.00 93.69 518 ARG A CA 1
ATOM 4051 C C . ARG A 1 518 ? -16.450 12.839 13.314 1.00 93.69 518 ARG A C 1
ATOM 4053 O O . ARG A 1 518 ? -15.278 12.704 12.972 1.00 93.69 518 ARG A O 1
ATOM 4060 N N . THR A 1 519 ? -17.347 11.870 13.107 1.00 93.06 519 THR A N 1
ATOM 4061 C CA . THR A 1 519 ? -16.989 10.517 12.645 1.00 93.06 519 THR A CA 1
ATOM 4062 C C . THR A 1 519 ? -16.100 10.517 11.399 1.00 93.06 519 THR A C 1
ATOM 4064 O O . THR A 1 519 ? -15.125 9.776 11.359 1.00 93.06 519 THR A O 1
ATOM 4067 N N . GLN A 1 520 ? -16.386 11.358 10.398 1.00 91.12 520 GLN A N 1
ATOM 4068 C CA . GLN A 1 520 ? -15.600 11.414 9.152 1.00 91.12 520 GLN A CA 1
ATOM 4069 C C . GLN A 1 520 ? -14.172 11.950 9.369 1.00 91.12 520 GLN A C 1
ATOM 4071 O O . GLN A 1 520 ? -13.212 11.471 8.759 1.00 91.12 520 GLN A O 1
ATOM 4076 N N . GLU A 1 521 ? -14.023 12.947 10.240 1.00 93.12 521 GLU A N 1
ATOM 4077 C CA . GLU A 1 521 ? -12.723 13.515 10.598 1.00 93.12 521 GLU A CA 1
ATOM 4078 C C . GLU A 1 521 ? -11.897 12.494 11.387 1.00 93.12 521 GLU A C 1
ATOM 4080 O O . GLU A 1 521 ? -10.760 12.195 11.019 1.00 93.12 521 GLU A O 1
ATOM 4085 N N . LEU A 1 522 ? -12.502 11.898 12.418 1.00 95.50 522 LEU A N 1
ATOM 4086 C CA . LEU A 1 522 ? -11.868 10.886 13.259 1.00 95.50 522 LEU A CA 1
ATOM 4087 C C . LEU A 1 522 ? -11.487 9.641 12.456 1.00 95.50 522 LEU A C 1
ATOM 4089 O O . LEU A 1 522 ? -10.388 9.128 12.637 1.00 95.50 522 LEU A O 1
ATOM 4093 N N . GLU A 1 523 ? -12.330 9.200 11.516 1.00 95.06 523 GLU A N 1
ATOM 4094 C CA . GLU A 1 523 ? -12.006 8.130 10.564 1.00 95.06 523 GLU A CA 1
ATOM 4095 C C . GLU A 1 523 ? -10.728 8.441 9.773 1.00 95.06 523 GLU A C 1
ATOM 4097 O O . GLU A 1 523 ? -9.870 7.577 9.563 1.00 95.06 523 GLU A O 1
ATOM 4102 N N . SER A 1 524 ? -10.584 9.692 9.337 1.00 93.75 524 SER A N 1
ATOM 4103 C CA . SER A 1 524 ? -9.416 10.124 8.578 1.00 93.75 524 SER A CA 1
ATOM 4104 C C . SER A 1 524 ? -8.156 10.096 9.447 1.00 93.75 524 SER A C 1
ATOM 4106 O O . SER A 1 524 ? -7.129 9.600 8.987 1.00 93.75 524 SER A O 1
ATOM 4108 N N . LEU A 1 525 ? -8.244 10.540 10.707 1.00 96.00 525 LEU A N 1
ATOM 4109 C CA . LEU A 1 525 ? -7.142 10.477 11.673 1.00 96.00 525 LEU A CA 1
ATOM 4110 C C . LEU A 1 525 ? -6.743 9.032 12.003 1.00 96.00 525 LEU A C 1
ATOM 4112 O O . LEU A 1 525 ? -5.563 8.697 11.899 1.00 96.00 525 LEU A O 1
ATOM 4116 N N . ILE A 1 526 ? -7.698 8.150 12.330 1.00 96.88 526 ILE A N 1
ATOM 4117 C CA . ILE A 1 526 ? -7.386 6.744 12.647 1.00 96.88 526 ILE A CA 1
ATOM 4118 C C . ILE A 1 526 ? -6.808 6.007 11.438 1.00 96.88 526 ILE A C 1
ATOM 4120 O O . ILE A 1 526 ? -5.910 5.188 11.607 1.00 96.88 526 ILE A O 1
ATOM 4124 N N . SER A 1 527 ? -7.253 6.332 10.218 1.00 96.19 527 SER A N 1
ATOM 4125 C CA . SER A 1 527 ? -6.697 5.737 8.998 1.00 96.19 527 SER A CA 1
ATOM 4126 C C . SER A 1 527 ? -5.210 6.060 8.849 1.00 96.19 527 SER A C 1
ATOM 4128 O O . SER A 1 527 ? -4.443 5.219 8.397 1.00 96.19 527 SER A O 1
ATOM 4130 N N . ILE A 1 528 ? -4.790 7.264 9.248 1.00 95.56 528 ILE A N 1
ATOM 4131 C CA . ILE A 1 528 ? -3.375 7.650 9.262 1.00 95.56 528 ILE A CA 1
ATOM 4132 C C . ILE A 1 528 ? -2.644 7.063 10.472 1.00 95.56 528 ILE A C 1
ATOM 4134 O O . ILE A 1 528 ? -1.495 6.671 10.342 1.00 95.56 528 ILE A O 1
ATOM 4138 N N . ALA A 1 529 ? -3.280 6.918 11.632 1.00 96.88 529 ALA A N 1
ATOM 4139 C CA . ALA A 1 529 ? -2.645 6.244 12.765 1.00 96.88 529 ALA A CA 1
ATOM 4140 C C . ALA A 1 529 ? -2.348 4.759 12.468 1.00 96.88 529 ALA A C 1
ATOM 4142 O O . ALA A 1 529 ? -1.304 4.241 12.848 1.00 96.88 529 ALA A O 1
ATOM 4143 N N . MET A 1 530 ? -3.222 4.063 11.736 1.00 96.44 530 MET A N 1
ATOM 4144 C CA . MET A 1 530 ? -3.076 2.624 11.471 1.00 96.44 530 MET A CA 1
ATOM 4145 C C . MET A 1 530 ? -1.883 2.254 10.580 1.00 96.44 530 MET A C 1
ATOM 4147 O O . MET A 1 530 ? -1.491 1.084 10.559 1.00 96.44 530 MET A O 1
ATOM 4151 N N . VAL A 1 531 ? -1.294 3.219 9.869 1.00 93.56 531 VAL A N 1
ATOM 4152 C CA . VAL A 1 531 ? -0.115 2.992 9.017 1.00 93.56 531 VAL A CA 1
ATOM 4153 C C . VAL A 1 531 ? 1.212 3.062 9.782 1.00 93.56 531 VAL A C 1
ATOM 4155 O O . VAL A 1 531 ? 2.251 2.749 9.210 1.00 93.56 531 VAL A O 1
ATOM 4158 N N . THR A 1 532 ? 1.213 3.464 11.061 1.00 92.94 532 THR A N 1
ATOM 4159 C CA . THR A 1 532 ? 2.446 3.789 11.809 1.00 92.94 532 THR A CA 1
ATOM 4160 C C . THR A 1 532 ? 3.048 2.622 12.593 1.00 92.94 532 THR A C 1
ATOM 4162 O O . THR A 1 532 ? 3.916 2.790 13.450 1.00 92.94 532 THR A O 1
ATOM 4165 N N . GLU A 1 533 ? 2.576 1.406 12.328 1.00 93.44 533 GLU A N 1
ATOM 4166 C CA . GLU A 1 533 ? 2.886 0.174 13.066 1.00 93.44 533 GLU A CA 1
ATOM 4167 C C . GLU A 1 533 ? 2.548 0.193 14.569 1.00 93.44 533 GLU A C 1
ATOM 4169 O O . GLU A 1 533 ? 2.816 -0.780 15.287 1.00 93.44 533 GLU A O 1
ATOM 4174 N N . ARG A 1 534 ? 1.957 1.292 15.052 1.00 96.00 534 ARG A N 1
ATOM 4175 C CA . ARG A 1 534 ? 1.506 1.467 16.430 1.00 96.00 534 ARG A CA 1
ATOM 4176 C C . ARG A 1 534 ? 0.128 0.856 16.609 1.00 96.00 534 ARG A C 1
ATOM 4178 O O . ARG A 1 534 ? -0.681 0.935 15.687 1.00 96.00 534 ARG A O 1
ATOM 4185 N N . PRO A 1 535 ? -0.155 0.254 17.771 1.00 97.88 535 PRO A N 1
ATOM 4186 C CA . PRO A 1 535 ? -1.474 -0.291 18.024 1.00 97.88 535 PRO A CA 1
ATOM 4187 C C . PRO A 1 535 ? -2.506 0.836 18.028 1.00 97.88 535 PRO A C 1
ATOM 4189 O O . PRO A 1 535 ? -2.335 1.851 18.712 1.00 97.88 535 PRO A O 1
ATOM 4192 N N . VAL A 1 536 ? -3.583 0.627 17.275 1.00 98.44 536 VAL A N 1
ATOM 4193 C CA . VAL A 1 536 ? -4.780 1.470 17.293 1.00 98.44 536 VAL A CA 1
ATOM 4194 C C . VAL A 1 536 ? -5.932 0.639 17.844 1.00 98.44 536 VAL A C 1
ATOM 4196 O O . VAL A 1 536 ? -6.277 -0.398 17.282 1.00 98.44 536 VAL A O 1
ATOM 4199 N N . VAL A 1 537 ? -6.522 1.085 18.947 1.00 98.56 537 VAL A N 1
ATOM 4200 C CA . VAL A 1 537 ? -7.646 0.406 19.612 1.00 98.56 537 VAL A CA 1
ATOM 4201 C C . VAL A 1 537 ? -8.801 1.367 19.836 1.00 98.56 537 VAL A C 1
ATOM 4203 O O . VAL A 1 537 ? -8.653 2.579 19.695 1.00 98.56 537 VAL A O 1
ATOM 4206 N N . PHE A 1 538 ? -9.957 0.828 20.200 1.00 98.50 538 PHE A N 1
ATOM 4207 C CA . PHE A 1 538 ? -11.210 1.572 20.254 1.00 98.50 538 PHE A CA 1
ATOM 4208 C C . PHE A 1 538 ? -11.873 1.478 21.623 1.00 98.50 538 PHE A C 1
ATOM 4210 O O . PHE A 1 538 ? -11.536 0.608 22.421 1.00 98.50 538 PHE A O 1
ATOM 4217 N N . THR A 1 539 ? -12.845 2.345 21.893 1.00 98.25 539 THR A N 1
ATOM 4218 C CA . THR A 1 539 ? -13.730 2.203 23.057 1.00 98.25 539 THR A CA 1
ATOM 4219 C C . THR A 1 539 ? -15.018 1.482 22.666 1.00 98.25 539 THR A C 1
ATOM 4221 O O . THR A 1 539 ? -15.533 1.633 21.554 1.00 98.25 539 THR A O 1
ATOM 4224 N N . ARG A 1 540 ? -15.612 0.724 23.592 1.00 96.75 540 ARG A N 1
ATOM 4225 C CA . ARG A 1 540 ? -16.925 0.083 23.360 1.00 96.75 540 ARG A CA 1
ATOM 4226 C C . ARG A 1 540 ? -18.071 1.089 23.270 1.00 96.75 540 ARG A C 1
ATOM 4228 O O . ARG A 1 540 ? -19.134 0.775 22.739 1.00 96.75 540 ARG A O 1
ATOM 4235 N N . ARG A 1 541 ? -17.879 2.275 23.849 1.00 96.50 541 ARG A N 1
ATOM 4236 C CA . ARG A 1 541 ? -18.884 3.346 23.912 1.00 96.50 541 ARG A CA 1
ATOM 4237 C C . ARG A 1 541 ? -18.860 4.251 22.678 1.00 96.50 541 ARG A C 1
ATOM 4239 O O . ARG A 1 541 ? -19.883 4.862 22.389 1.00 96.50 541 ARG A O 1
ATOM 4246 N N . GLY A 1 542 ? -17.744 4.303 21.954 1.00 94.56 542 GLY A N 1
ATOM 4247 C CA . GLY A 1 542 ? -17.563 5.071 20.724 1.00 94.56 542 GLY A CA 1
ATOM 4248 C C . GLY A 1 542 ? -17.172 4.172 19.557 1.00 94.56 542 GLY A C 1
ATOM 4249 O O . GLY A 1 542 ? -16.085 4.321 19.003 1.00 94.56 542 GLY A O 1
ATOM 4250 N N . VAL A 1 543 ? -18.052 3.235 19.195 1.00 94.94 543 VAL A N 1
ATOM 4251 C CA . VAL A 1 543 ? -17.855 2.322 18.056 1.00 94.94 543 VAL A CA 1
ATOM 4252 C C . VAL A 1 543 ? -17.903 3.100 16.742 1.00 94.94 543 VAL A C 1
ATOM 4254 O O . VAL A 1 543 ? -18.722 4.010 16.594 1.00 94.94 543 VAL A O 1
ATOM 4257 N N . PHE A 1 544 ? -17.067 2.715 15.777 1.00 95.38 544 PHE A N 1
ATOM 4258 C CA . PHE A 1 544 ? -17.091 3.239 14.413 1.00 95.38 544 PHE A CA 1
ATOM 4259 C C . PHE A 1 544 ? -17.945 2.299 13.547 1.00 95.38 544 PHE A C 1
ATOM 4261 O O . PHE A 1 544 ? -17.466 1.233 13.158 1.00 95.38 544 PHE A O 1
ATOM 4268 N N . PRO A 1 545 ? -19.212 2.634 13.221 1.00 92.62 545 PRO A N 1
ATOM 4269 C CA . PRO A 1 545 ? -20.117 1.707 12.533 1.00 92.62 545 PRO A CA 1
ATOM 4270 C C . PRO A 1 545 ? -19.551 1.153 11.218 1.00 92.62 545 PRO A C 1
ATOM 4272 O O . PRO A 1 545 ? -19.809 0.008 10.854 1.00 92.62 545 PRO A O 1
ATOM 4275 N N . GLN A 1 546 ? -18.740 1.953 10.528 1.00 92.44 546 GLN A N 1
ATOM 4276 C CA . GLN A 1 546 ? -18.092 1.618 9.268 1.00 92.44 546 GLN A CA 1
ATOM 4277 C C . GLN A 1 546 ? -16.965 0.580 9.390 1.00 92.44 546 GLN A C 1
ATOM 4279 O O . GLN A 1 546 ? -16.585 -0.009 8.381 1.00 92.44 546 GLN A O 1
ATOM 4284 N N . LEU A 1 547 ? -16.458 0.317 10.601 1.00 95.00 547 LEU A N 1
ATOM 4285 C CA . LEU A 1 547 ? -15.481 -0.746 10.871 1.00 95.00 547 LEU A CA 1
ATOM 4286 C C . LEU A 1 547 ? -16.131 -2.117 11.084 1.00 95.00 547 LEU A C 1
ATOM 4288 O O . LEU A 1 547 ? -15.441 -3.139 11.077 1.00 95.00 547 LEU A O 1
ATOM 4292 N N . LEU A 1 548 ? -17.466 -2.160 11.171 1.00 94.19 548 LEU A N 1
ATOM 4293 C CA . LEU A 1 548 ? -18.267 -3.383 11.124 1.00 94.19 548 LEU A CA 1
ATOM 4294 C C . LEU A 1 548 ? -17.877 -4.418 12.198 1.00 94.19 548 LEU A C 1
ATOM 4296 O O . LEU A 1 548 ? -17.922 -5.622 11.936 1.00 94.19 548 LEU A O 1
ATOM 4300 N N . GLY A 1 549 ? -17.485 -3.965 13.392 1.00 93.94 549 GLY A N 1
ATOM 4301 C CA . GLY A 1 549 ? -17.171 -4.836 14.527 1.00 93.94 549 GLY A CA 1
ATOM 4302 C C . GLY A 1 549 ? -15.805 -5.521 14.450 1.00 93.94 549 GLY A C 1
ATOM 4303 O O . GLY A 1 549 ? -15.608 -6.537 15.111 1.00 93.94 549 GLY A O 1
ATOM 4304 N N . ARG A 1 550 ? -14.880 -5.016 13.625 1.00 93.88 550 ARG A N 1
ATOM 4305 C CA . ARG A 1 550 ? -13.498 -5.523 13.500 1.00 93.88 550 ARG A CA 1
ATOM 4306 C C . ARG A 1 550 ? -12.545 -4.936 14.540 1.00 93.88 550 ARG A C 1
ATOM 4308 O O . ARG A 1 550 ? -11.368 -5.288 14.558 1.00 93.88 550 ARG A O 1
ATOM 4315 N N . GLU A 1 551 ? -13.040 -4.015 15.352 1.00 96.06 551 GLU A N 1
ATOM 4316 C CA . GLU A 1 551 ? -12.285 -3.284 16.353 1.00 96.06 551 GLU A CA 1
ATOM 4317 C C . GLU A 1 551 ? -11.837 -4.168 17.522 1.00 96.06 551 GLU A C 1
ATOM 4319 O O . GLU A 1 551 ? -12.601 -4.987 18.037 1.00 96.06 551 GLU A O 1
ATOM 4324 N N . LEU A 1 552 ? -10.612 -3.929 17.997 1.00 97.31 552 LEU A N 1
ATOM 4325 C CA . LEU A 1 552 ? -10.174 -4.354 19.322 1.00 97.31 552 LEU A CA 1
ATOM 4326 C C . LEU A 1 552 ? -10.472 -3.241 20.330 1.00 97.31 552 LEU A C 1
ATOM 4328 O O . LEU A 1 552 ? -10.190 -2.067 20.069 1.00 97.31 552 LEU A O 1
ATOM 4332 N N . TYR A 1 553 ? -11.038 -3.607 21.479 1.00 98.25 553 TYR A N 1
ATOM 4333 C CA . TYR A 1 553 ? -11.478 -2.646 22.484 1.00 98.25 553 TYR A CA 1
ATOM 4334 C C . TYR A 1 553 ? -10.475 -2.522 23.631 1.00 98.25 553 TYR A C 1
ATOM 4336 O O . TYR A 1 553 ? -10.027 -3.522 24.194 1.00 98.25 553 TYR A O 1
ATOM 4344 N N . VAL A 1 554 ? -10.145 -1.285 24.009 1.00 98.44 554 VAL A N 1
ATOM 4345 C CA . VAL A 1 554 ? -9.195 -0.983 25.091 1.00 98.44 554 VAL A CA 1
ATOM 4346 C C . VAL A 1 554 ? -9.667 -1.520 26.440 1.00 98.44 554 VAL A C 1
ATOM 4348 O O . VAL A 1 554 ? -8.860 -1.805 27.319 1.00 98.44 554 VAL A O 1
ATOM 4351 N N . GLU A 1 555 ? -10.973 -1.676 26.633 1.00 98.12 555 GLU A N 1
ATOM 4352 C CA . GLU A 1 555 ? -11.564 -2.182 27.867 1.00 98.12 555 GLU A CA 1
ATOM 4353 C C . GLU A 1 555 ? -11.253 -3.668 28.115 1.00 98.12 555 GLU A C 1
ATOM 4355 O O . GLU A 1 555 ? -11.241 -4.083 29.271 1.00 98.12 555 GLU A O 1
ATOM 4360 N N . ASP A 1 556 ? -10.944 -4.442 27.069 1.00 98.00 556 ASP A N 1
ATOM 4361 C CA . ASP A 1 556 ? -10.779 -5.902 27.147 1.00 98.00 556 ASP A CA 1
ATOM 4362 C C . ASP A 1 556 ? -9.335 -6.350 27.449 1.00 98.00 556 ASP A C 1
ATOM 4364 O O . ASP A 1 556 ? -9.097 -7.521 27.737 1.00 98.00 556 ASP A O 1
ATOM 4368 N N . HIS A 1 557 ? -8.367 -5.431 27.390 1.00 98.31 557 HIS A N 1
ATOM 4369 C CA . HIS A 1 557 ? -6.939 -5.735 27.514 1.00 98.31 557 HIS A CA 1
ATOM 4370 C C . HIS A 1 557 ? -6.229 -4.736 28.429 1.00 98.31 557 HIS A C 1
ATOM 4372 O O . HIS A 1 557 ? -6.714 -3.625 28.663 1.00 98.31 557 HIS A O 1
ATOM 4378 N N . SER A 1 558 ? -5.058 -5.113 28.940 1.00 98.38 558 SER A N 1
ATOM 4379 C CA . SER A 1 558 ? -4.163 -4.151 29.599 1.00 98.38 558 SER A CA 1
ATOM 4380 C C . SER A 1 558 ? -3.469 -3.257 28.564 1.00 98.38 558 SER A C 1
ATOM 4382 O O . SER A 1 558 ? -3.212 -3.673 27.433 1.00 98.38 558 SER A O 1
ATOM 4384 N N . ILE A 1 559 ? -3.112 -2.033 28.945 1.00 98.44 559 ILE A N 1
ATOM 4385 C CA . ILE A 1 559 ? -2.377 -1.077 28.109 1.00 98.44 559 ILE A CA 1
ATOM 4386 C C . ILE A 1 559 ? -1.030 -1.662 27.675 1.00 98.44 559 ILE A C 1
ATOM 4388 O O . ILE A 1 559 ? -0.657 -1.557 26.506 1.00 98.44 559 ILE A O 1
ATOM 4392 N N . ALA A 1 560 ? -0.322 -2.338 28.584 1.00 97.38 560 ALA A N 1
ATOM 4393 C CA . ALA A 1 560 ? 0.949 -2.992 28.279 1.00 97.38 560 ALA A CA 1
ATOM 4394 C C . ALA A 1 560 ? 0.795 -4.124 27.247 1.00 97.38 560 ALA A C 1
ATOM 4396 O O . ALA A 1 560 ? 1.627 -4.270 26.349 1.00 97.38 560 ALA A O 1
ATOM 4397 N N . GLU A 1 561 ? -0.278 -4.913 27.346 1.00 97.62 561 GLU A N 1
ATOM 4398 C CA . GLU A 1 561 ? -0.576 -5.963 26.375 1.00 97.62 561 GLU A CA 1
ATOM 4399 C C . GLU A 1 561 ? -0.873 -5.376 24.995 1.00 97.62 561 GLU A C 1
ATOM 4401 O O . GLU A 1 561 ? -0.288 -5.841 24.020 1.00 97.62 561 GLU A O 1
ATOM 4406 N N . ILE A 1 562 ? -1.693 -4.324 24.913 1.00 98.31 562 ILE A N 1
ATOM 4407 C CA . ILE A 1 562 ? -2.012 -3.651 23.646 1.00 98.31 562 ILE A CA 1
ATOM 4408 C C . ILE A 1 562 ? -0.744 -3.074 22.998 1.00 98.31 562 ILE A C 1
ATOM 4410 O O . ILE A 1 562 ? -0.521 -3.276 21.805 1.00 98.31 562 ILE A O 1
ATOM 4414 N N . ILE A 1 563 ? 0.123 -2.405 23.770 1.00 96.88 563 ILE A N 1
ATOM 4415 C CA . ILE A 1 563 ? 1.410 -1.890 23.267 1.00 96.88 563 ILE A CA 1
ATOM 4416 C C . ILE A 1 563 ? 2.246 -3.029 22.663 1.00 96.88 563 ILE A C 1
ATOM 4418 O O . ILE A 1 563 ? 2.787 -2.891 21.565 1.00 96.88 563 ILE A O 1
ATOM 4422 N N . ARG A 1 564 ? 2.303 -4.182 23.341 1.00 95.31 564 ARG A N 1
ATOM 4423 C CA . ARG A 1 564 ? 3.020 -5.377 22.869 1.00 95.31 564 ARG A CA 1
ATOM 4424 C C . ARG A 1 564 ? 2.385 -6.010 21.625 1.00 95.31 564 ARG A C 1
ATOM 4426 O O . ARG A 1 564 ? 3.113 -6.600 20.827 1.00 95.31 564 ARG A O 1
ATOM 4433 N N . MET A 1 565 ? 1.065 -5.904 21.449 1.00 96.88 565 MET A N 1
ATOM 4434 C CA . MET A 1 565 ? 0.385 -6.377 20.237 1.00 96.88 565 MET A CA 1
ATOM 4435 C C . MET A 1 565 ? 0.832 -5.609 18.994 1.00 96.88 565 MET A C 1
ATOM 4437 O O . MET A 1 565 ? 0.916 -6.184 17.907 1.00 96.88 565 MET A O 1
ATOM 4441 N N . GLY A 1 566 ? 1.112 -4.309 19.129 1.00 95.38 566 GLY A N 1
ATOM 4442 C CA . GLY A 1 566 ? 1.444 -3.467 17.987 1.00 95.38 566 GLY A CA 1
ATOM 4443 C C . GLY A 1 566 ? 0.372 -3.549 16.900 1.00 95.38 566 GLY A C 1
ATOM 4444 O O . GLY A 1 566 ? -0.819 -3.469 17.187 1.00 95.38 566 GLY A O 1
ATOM 4445 N N . MET A 1 567 ? 0.775 -3.794 15.652 1.00 95.69 567 MET A N 1
ATOM 4446 C CA . MET A 1 567 ? -0.173 -3.941 14.540 1.00 95.69 567 MET A CA 1
ATOM 4447 C C . MET A 1 567 ? -1.141 -5.114 14.675 1.00 95.69 567 MET A C 1
ATOM 4449 O O . MET A 1 567 ? -2.201 -5.066 14.057 1.00 95.69 567 MET A O 1
ATOM 4453 N N . ALA A 1 568 ? -0.835 -6.147 15.470 1.00 97.50 568 ALA A N 1
ATOM 4454 C CA . ALA A 1 568 ? -1.778 -7.247 15.677 1.00 97.50 568 ALA A CA 1
ATOM 4455 C C . ALA A 1 568 ? -3.117 -6.749 16.254 1.00 97.50 568 ALA A C 1
ATOM 4457 O O . ALA A 1 568 ? -4.153 -7.342 15.964 1.00 97.50 568 ALA A O 1
ATOM 4458 N N . ALA A 1 569 ? -3.109 -5.631 16.994 1.00 97.88 569 ALA A N 1
ATOM 4459 C CA . ALA A 1 569 ? -4.312 -5.030 17.567 1.00 97.88 569 ALA A CA 1
ATOM 4460 C C . ALA A 1 569 ? -5.316 -4.547 16.504 1.00 97.88 569 ALA A C 1
ATOM 4462 O O . ALA A 1 569 ? -6.520 -4.551 16.752 1.00 97.88 569 ALA A O 1
ATOM 4463 N N . HIS A 1 570 ? -4.843 -4.162 15.313 1.00 97.69 570 HIS A N 1
ATOM 4464 C CA . HIS A 1 570 ? -5.685 -3.603 14.250 1.00 97.69 570 HIS A CA 1
ATOM 4465 C C . HIS A 1 570 ? -5.451 -4.227 12.870 1.00 97.69 570 HIS A C 1
ATOM 4467 O O . HIS A 1 570 ? -5.968 -3.713 11.880 1.00 97.69 570 HIS A O 1
ATOM 4473 N N . ILE A 1 571 ? -4.724 -5.346 12.767 1.00 97.38 571 ILE A N 1
ATOM 4474 C CA . ILE A 1 571 ? -4.353 -5.940 11.470 1.00 97.38 571 ILE A CA 1
ATOM 4475 C C . ILE A 1 571 ? -5.571 -6.316 10.622 1.00 97.38 571 ILE A C 1
ATOM 4477 O O . ILE A 1 571 ? -5.550 -6.124 9.410 1.00 97.38 571 ILE A O 1
ATOM 4481 N N . LYS A 1 572 ? -6.661 -6.788 11.245 1.00 96.31 572 LYS A N 1
ATOM 4482 C CA . LYS A 1 572 ? -7.911 -7.113 10.540 1.00 96.31 572 LYS A CA 1
ATOM 4483 C C . LYS A 1 572 ? -8.532 -5.864 9.914 1.00 96.31 572 LYS A C 1
ATOM 4485 O O . LYS A 1 572 ? -8.944 -5.897 8.759 1.00 96.31 572 LYS A O 1
ATOM 4490 N N . VAL A 1 573 ? -8.558 -4.761 10.667 1.00 97.44 573 VAL A N 1
ATOM 4491 C CA . VAL A 1 573 ? -9.040 -3.454 10.199 1.00 97.44 573 VAL A CA 1
ATOM 4492 C C . VAL A 1 573 ? -8.151 -2.946 9.066 1.00 97.44 573 VAL A C 1
ATOM 4494 O O . VAL A 1 573 ? -8.654 -2.608 7.998 1.00 97.44 573 VAL A O 1
ATOM 4497 N N . LEU A 1 574 ? -6.829 -2.974 9.257 1.00 96.81 574 LEU A N 1
ATOM 4498 C CA . LEU A 1 574 ? -5.866 -2.589 8.230 1.00 96.81 574 LEU A CA 1
ATOM 4499 C C . LEU A 1 574 ? -6.028 -3.409 6.948 1.00 96.81 574 LEU A C 1
ATOM 4501 O O . LEU A 1 574 ? -5.964 -2.858 5.856 1.00 96.81 574 LEU A O 1
ATOM 4505 N N . TYR A 1 575 ? -6.265 -4.711 7.072 1.00 96.38 575 TYR A N 1
ATOM 4506 C CA . TYR A 1 575 ? -6.484 -5.588 5.934 1.00 96.38 575 TYR A CA 1
ATOM 4507 C C . TYR A 1 575 ? -7.786 -5.263 5.192 1.00 96.38 575 TYR A C 1
ATOM 4509 O O . TYR A 1 575 ? -7.783 -5.100 3.972 1.00 96.38 575 TYR A O 1
ATOM 4517 N N . ASP A 1 576 ? -8.904 -5.171 5.912 1.00 96.12 576 ASP A N 1
ATOM 4518 C CA . ASP A 1 576 ? -10.229 -5.023 5.302 1.00 96.12 576 ASP A CA 1
ATOM 4519 C C . ASP A 1 576 ? -10.470 -3.623 4.721 1.00 96.12 576 ASP A C 1
ATOM 4521 O O . ASP A 1 576 ? -11.201 -3.484 3.742 1.00 96.12 576 ASP A O 1
ATOM 4525 N N . PHE A 1 577 ? -9.819 -2.602 5.279 1.00 97.25 577 PHE A N 1
ATOM 4526 C CA . PHE A 1 577 ? -9.959 -1.206 4.852 1.00 97.25 577 PHE A CA 1
ATOM 4527 C C . PHE A 1 577 ? -8.677 -0.626 4.248 1.00 97.25 577 PHE A C 1
ATOM 4529 O O . PHE A 1 577 ? -8.582 0.576 4.006 1.00 97.25 577 PHE A O 1
ATOM 4536 N N . GLY A 1 578 ? -7.682 -1.472 3.988 1.00 96.69 578 GLY A N 1
ATOM 4537 C CA . GLY A 1 578 ? -6.471 -1.097 3.276 1.00 96.69 578 GLY A CA 1
ATOM 4538 C C . GLY A 1 578 ? -6.778 -0.642 1.853 1.00 96.69 578 GLY A C 1
ATOM 4539 O O . GLY A 1 578 ? -7.664 -1.180 1.182 1.00 96.69 578 GLY A O 1
ATOM 4540 N N . GLU A 1 579 ? -6.004 0.327 1.370 1.00 95.56 579 GLU A N 1
ATOM 4541 C CA . GLU A 1 579 ? -6.107 0.890 0.020 1.00 95.56 579 GLU A CA 1
ATOM 4542 C C . GLU A 1 579 ? -6.209 -0.195 -1.077 1.00 95.56 579 GLU A C 1
ATOM 4544 O O . GLU A 1 579 ? -6.983 -0.058 -2.022 1.00 95.56 579 GLU A O 1
ATOM 4549 N N . TRP A 1 580 ? -5.504 -1.321 -0.921 1.00 95.31 580 TRP A N 1
ATOM 4550 C CA . TRP A 1 580 ? -5.509 -2.460 -1.852 1.00 95.31 580 TRP A CA 1
ATOM 4551 C C . TRP A 1 580 ? -6.835 -3.227 -1.906 1.00 95.31 580 TRP A C 1
ATOM 4553 O O . TRP A 1 580 ? -7.261 -3.667 -2.979 1.00 95.31 580 TRP A O 1
ATOM 4563 N N . THR A 1 581 ? -7.492 -3.405 -0.759 1.00 95.75 581 THR A N 1
ATOM 4564 C CA . THR A 1 581 ? -8.780 -4.099 -0.653 1.00 95.75 581 THR A CA 1
ATOM 4565 C C . THR A 1 581 ? -9.856 -3.243 -1.304 1.00 95.75 581 THR A C 1
ATOM 4567 O O . THR A 1 581 ? -10.628 -3.735 -2.131 1.00 95.75 581 THR A O 1
ATOM 4570 N N . PHE A 1 582 ? -9.831 -1.938 -1.023 1.00 95.88 582 PHE A N 1
ATOM 4571 C CA . PHE A 1 582 ? -10.735 -0.974 -1.638 1.00 95.88 582 PHE A CA 1
ATOM 4572 C C . PHE A 1 582 ? -10.552 -0.907 -3.164 1.00 95.88 582 PHE A C 1
ATOM 4574 O O . PHE A 1 582 ? -11.523 -1.049 -3.909 1.00 95.88 582 PHE A O 1
ATOM 4581 N N . ALA A 1 583 ? -9.306 -0.791 -3.639 1.00 94.81 583 ALA A N 1
ATOM 4582 C CA . ALA A 1 583 ? -8.975 -0.790 -5.065 1.00 94.81 583 ALA A CA 1
ATOM 4583 C C . ALA A 1 583 ? -9.469 -2.053 -5.784 1.00 94.81 583 ALA A C 1
ATOM 4585 O O . ALA A 1 583 ? -10.030 -1.977 -6.878 1.00 94.81 583 ALA A O 1
ATOM 4586 N N . THR A 1 584 ? -9.296 -3.219 -5.155 1.00 95.19 584 THR A N 1
ATOM 4587 C CA . THR A 1 584 ? -9.743 -4.502 -5.710 1.00 95.19 584 THR A CA 1
ATOM 4588 C C . THR A 1 584 ? -11.257 -4.539 -5.870 1.00 95.19 584 THR A C 1
ATOM 4590 O O . THR A 1 584 ? -11.747 -4.937 -6.926 1.00 95.19 584 THR A O 1
ATOM 4593 N N . ALA A 1 585 ? -12.006 -4.097 -4.857 1.00 95.81 585 ALA A N 1
ATOM 4594 C CA . ALA A 1 585 ? -13.461 -4.041 -4.935 1.00 95.81 585 ALA A CA 1
ATOM 4595 C C . ALA A 1 585 ? -13.933 -3.115 -6.061 1.00 95.81 585 ALA A C 1
ATOM 4597 O O . ALA A 1 585 ? -14.757 -3.520 -6.880 1.00 95.81 585 ALA A O 1
ATOM 4598 N N . LEU A 1 586 ? -13.367 -1.905 -6.147 1.00 95.88 586 LEU A N 1
ATOM 4599 C CA . LEU A 1 586 ? -13.707 -0.957 -7.206 1.00 95.88 586 LEU A CA 1
ATOM 4600 C C . LEU A 1 586 ? -13.420 -1.517 -8.592 1.00 95.88 586 LEU A C 1
ATOM 4602 O O . LEU A 1 586 ? -14.279 -1.442 -9.466 1.00 95.88 586 LEU A O 1
ATOM 4606 N N . ARG A 1 587 ? -12.246 -2.118 -8.796 1.00 93.88 587 ARG A N 1
ATOM 4607 C CA . ARG A 1 587 ? -11.904 -2.697 -10.093 1.00 93.88 587 ARG A CA 1
ATOM 4608 C C . ARG A 1 587 ? -12.876 -3.800 -10.495 1.00 93.88 587 ARG A C 1
ATOM 4610 O O . ARG A 1 587 ? -13.347 -3.792 -11.626 1.00 93.88 587 ARG A O 1
ATOM 4617 N N . ARG A 1 588 ? -13.246 -4.680 -9.561 1.00 94.31 588 ARG A N 1
ATOM 4618 C CA . ARG A 1 588 ? -14.252 -5.713 -9.835 1.00 94.31 588 ARG A CA 1
ATOM 4619 C C . ARG A 1 588 ? -15.601 -5.122 -10.199 1.00 94.31 588 ARG A C 1
ATOM 4621 O O . ARG A 1 588 ? -16.279 -5.645 -11.070 1.00 94.31 588 ARG A O 1
ATOM 4628 N N . ILE A 1 589 ? -15.998 -4.028 -9.549 1.00 95.00 589 ILE A N 1
ATOM 4629 C CA . ILE A 1 589 ? -17.231 -3.310 -9.890 1.00 95.00 589 ILE A CA 1
ATOM 4630 C C . ILE A 1 589 ? -17.167 -2.750 -11.314 1.00 95.00 589 ILE A C 1
ATOM 4632 O O . ILE A 1 589 ? -18.134 -2.888 -12.067 1.00 95.00 589 ILE A O 1
ATOM 4636 N N . LEU A 1 590 ? -16.033 -2.155 -11.686 1.00 93.19 590 LEU A N 1
ATOM 4637 C CA . LEU A 1 590 ? -15.807 -1.589 -13.013 1.00 93.19 590 LEU A CA 1
ATOM 4638 C C . LEU A 1 590 ? -15.823 -2.663 -14.113 1.00 93.19 590 LEU A C 1
ATOM 4640 O O . LEU A 1 590 ? -16.467 -2.447 -15.140 1.00 93.19 590 LEU A O 1
ATOM 4644 N N . ASP A 1 591 ? -15.204 -3.825 -13.875 1.00 92.12 591 ASP A N 1
ATOM 4645 C CA . ASP A 1 591 ? -15.102 -4.937 -14.839 1.00 92.12 591 ASP A CA 1
ATOM 4646 C C . ASP A 1 591 ? -16.244 -5.976 -14.773 1.00 92.12 591 ASP A C 1
ATOM 4648 O O . ASP A 1 591 ? -16.238 -6.954 -15.517 1.00 92.12 591 ASP A O 1
ATOM 4652 N N . GLU A 1 592 ? -17.229 -5.767 -13.894 1.00 91.94 592 GLU A N 1
ATOM 4653 C CA . GLU A 1 592 ? -18.387 -6.643 -13.637 1.00 91.94 592 GLU A CA 1
ATOM 4654 C C . GLU A 1 592 ? -18.100 -8.041 -13.072 1.00 91.94 592 GLU A C 1
ATOM 4656 O O . GLU A 1 592 ? -19.043 -8.810 -12.850 1.00 91.94 592 GLU A O 1
ATOM 4661 N N . SER A 1 593 ? -16.853 -8.377 -12.737 1.00 91.69 593 SER A N 1
ATOM 4662 C CA . SER A 1 593 ? -16.504 -9.702 -12.200 1.00 91.69 593 SER A CA 1
ATOM 4663 C C . SER A 1 593 ? -17.147 -10.018 -10.839 1.00 91.69 593 SER A C 1
ATOM 4665 O O . SER A 1 593 ? -17.119 -11.165 -10.389 1.00 91.69 593 SER A O 1
ATOM 4667 N N . TRP A 1 594 ? -17.773 -9.032 -10.189 1.00 91.50 594 TRP A N 1
ATOM 4668 C CA . TRP A 1 594 ? -18.503 -9.190 -8.930 1.00 91.50 594 TRP A CA 1
ATOM 4669 C C . TRP A 1 594 ? -19.917 -9.772 -9.070 1.00 91.50 594 TRP A C 1
ATOM 4671 O O . TRP A 1 594 ? -20.394 -10.432 -8.143 1.00 91.50 594 TRP A O 1
ATOM 4681 N N . ARG A 1 595 ? -20.595 -9.560 -10.207 1.00 86.12 595 ARG A N 1
ATOM 4682 C CA . ARG A 1 595 ? -22.023 -9.895 -10.379 1.00 86.12 595 ARG A CA 1
ATOM 4683 C C . ARG A 1 595 ? -22.398 -11.341 -10.031 1.00 86.12 595 ARG A C 1
ATOM 4685 O O . ARG A 1 595 ? -23.434 -11.512 -9.401 1.00 86.12 595 ARG A O 1
ATOM 4692 N N . PRO A 1 596 ? -21.602 -12.385 -10.341 1.00 78.44 596 PRO A N 1
ATOM 4693 C CA . PRO A 1 596 ? -21.971 -13.764 -10.002 1.00 78.44 596 PRO A CA 1
ATOM 4694 C C . PRO A 1 596 ? -22.189 -14.015 -8.504 1.00 78.44 596 PRO A C 1
ATOM 4696 O O . PRO A 1 596 ? -22.741 -15.045 -8.128 1.00 78.44 596 PRO A O 1
ATOM 4699 N N . THR A 1 597 ? -21.723 -13.109 -7.642 1.00 75.00 597 THR A N 1
ATOM 4700 C CA . THR A 1 597 ? -21.754 -13.290 -6.185 1.00 75.00 597 THR A CA 1
ATOM 4701 C C . THR A 1 597 ? -22.918 -12.602 -5.494 1.00 75.00 597 THR A C 1
ATOM 4703 O O . THR A 1 597 ? -23.213 -12.911 -4.341 1.00 75.00 597 THR A O 1
ATOM 4706 N N . ILE A 1 598 ? -23.612 -11.713 -6.201 1.00 77.38 598 ILE A N 1
ATOM 4707 C CA . ILE A 1 598 ? -24.785 -11.005 -5.706 1.00 77.38 598 ILE A CA 1
ATOM 4708 C C . ILE A 1 598 ? -25.922 -11.379 -6.657 1.00 77.38 598 ILE A C 1
ATOM 4710 O O . ILE A 1 598 ? -25.837 -11.104 -7.846 1.00 77.38 598 ILE A O 1
ATOM 4714 N N . SER A 1 599 ? -26.919 -12.101 -6.123 1.00 69.75 599 SER A N 1
ATOM 4715 C CA . SER A 1 599 ? -28.124 -12.633 -6.797 1.00 69.75 599 SER A CA 1
ATOM 4716 C C . SER A 1 599 ? -28.596 -11.783 -7.991 1.00 69.75 599 SER A C 1
ATOM 4718 O O . SER A 1 599 ? -28.490 -10.560 -7.918 1.00 69.75 599 SER A O 1
ATOM 4720 N N . PRO A 1 600 ? -29.145 -12.389 -9.063 1.00 75.38 600 PRO A N 1
ATOM 4721 C CA . PRO A 1 600 ? -29.124 -11.831 -10.413 1.00 75.38 600 PRO A CA 1
ATOM 4722 C C . PRO A 1 600 ? -29.567 -10.367 -10.456 1.00 75.38 600 PRO A C 1
ATOM 4724 O O . PRO A 1 600 ? -30.723 -10.036 -10.200 1.00 75.38 600 PRO A O 1
ATOM 4727 N N . VAL A 1 601 ? -28.613 -9.504 -10.793 1.00 74.75 601 VAL A N 1
ATOM 4728 C CA . VAL A 1 601 ? -28.822 -8.074 -11.001 1.00 74.75 601 VAL A CA 1
ATOM 4729 C C . VAL A 1 601 ? -29.243 -7.862 -12.459 1.00 74.75 601 VAL A C 1
ATOM 4731 O O . VAL A 1 601 ? -28.477 -8.250 -13.347 1.00 74.75 601 VAL A O 1
ATOM 4734 N N . PRO A 1 602 ? -30.414 -7.255 -12.735 1.00 77.06 602 PRO A N 1
ATOM 4735 C CA . PRO A 1 602 ? -30.817 -6.915 -14.094 1.00 77.06 602 PRO A CA 1
ATOM 4736 C C . PRO A 1 602 ? -29.791 -6.013 -14.785 1.00 77.06 602 PRO A C 1
ATOM 4738 O O . PRO A 1 602 ? -29.238 -5.098 -14.168 1.00 77.06 602 PRO A O 1
ATOM 4741 N N . ASP A 1 603 ? -29.584 -6.219 -16.084 1.00 70.38 603 ASP A N 1
ATOM 4742 C CA . ASP A 1 603 ? -28.804 -5.286 -16.891 1.00 70.38 603 ASP A CA 1
ATOM 4743 C C . ASP A 1 603 ? -29.488 -3.913 -16.872 1.00 70.38 603 ASP A C 1
ATOM 4745 O O . ASP A 1 603 ? -30.684 -3.802 -17.147 1.00 70.38 603 ASP A O 1
ATOM 4749 N N . ASN A 1 604 ? -28.724 -2.875 -16.516 1.00 70.88 604 ASN A N 1
ATOM 4750 C CA . ASN A 1 604 ? -29.163 -1.492 -16.271 1.00 70.88 604 ASN A CA 1
ATOM 4751 C C . ASN A 1 604 ? -29.804 -1.192 -14.903 1.00 70.88 604 ASN A C 1
ATOM 4753 O O . ASN A 1 604 ? -30.306 -0.085 -14.714 1.00 70.88 604 ASN A O 1
ATOM 4757 N N . ALA A 1 605 ? -29.763 -2.108 -13.933 1.00 79.94 605 ALA A N 1
ATOM 4758 C CA . ALA A 1 605 ? -30.208 -1.794 -12.576 1.00 79.94 605 ALA A CA 1
ATOM 4759 C C . ALA A 1 605 ? -29.238 -0.846 -11.848 1.00 79.94 605 ALA A C 1
ATOM 4761 O O . ALA A 1 605 ? -28.017 -0.935 -12.000 1.00 79.94 605 ALA A O 1
ATOM 4762 N N . ILE A 1 606 ? -29.801 0.021 -11.004 1.00 89.00 606 ILE A N 1
ATOM 4763 C CA . ILE A 1 606 ? -29.062 0.664 -9.917 1.00 89.00 606 ILE A CA 1
ATOM 4764 C C . ILE A 1 606 ? -28.861 -0.395 -8.833 1.00 89.00 606 ILE A C 1
ATOM 4766 O O . ILE A 1 606 ? -29.831 -0.989 -8.360 1.00 89.00 606 ILE A O 1
ATOM 4770 N N . VAL A 1 607 ? -27.614 -0.636 -8.439 1.00 91.12 607 VAL A N 1
ATOM 4771 C CA . VAL A 1 607 ? -27.291 -1.584 -7.367 1.00 91.12 607 VAL A CA 1
ATOM 4772 C C . VAL A 1 607 ? -26.720 -0.832 -6.187 1.00 91.12 607 VAL A C 1
ATOM 4774 O O . VAL A 1 607 ? -25.667 -0.222 -6.319 1.00 91.12 607 VAL A O 1
ATOM 4777 N N . ALA A 1 608 ? -27.355 -0.937 -5.026 1.00 91.00 608 ALA A N 1
ATOM 4778 C CA . ALA A 1 608 ? -26.767 -0.497 -3.771 1.00 91.00 608 ALA A CA 1
ATOM 4779 C C . ALA A 1 608 ? -26.103 -1.680 -3.058 1.00 91.00 608 ALA A C 1
ATOM 4781 O O . ALA A 1 608 ? -26.724 -2.719 -2.825 1.00 91.00 608 ALA A O 1
ATOM 4782 N N . LEU A 1 609 ? -24.819 -1.536 -2.736 1.00 92.50 609 LEU A N 1
ATOM 4783 C CA . LEU A 1 609 ? -24.084 -2.495 -1.921 1.00 92.50 609 LEU A CA 1
ATOM 4784 C C . LEU A 1 609 ? -24.094 -2.037 -0.462 1.00 92.50 609 LEU A C 1
ATOM 4786 O O . LEU A 1 609 ? -23.764 -0.898 -0.146 1.00 92.50 609 LEU A O 1
ATOM 4790 N N . SER A 1 610 ? -24.405 -2.950 0.452 1.00 92.19 610 SER A N 1
ATOM 4791 C CA . SER A 1 610 ? -24.120 -2.760 1.876 1.00 92.19 610 SER A CA 1
ATOM 4792 C C . SER A 1 610 ? -22.606 -2.809 2.151 1.00 92.19 610 SER A C 1
ATOM 4794 O O . SER A 1 610 ? -21.849 -3.384 1.360 1.00 92.19 610 SER A O 1
ATOM 4796 N N . PRO A 1 611 ? -22.138 -2.297 3.306 1.00 92.75 611 PRO A N 1
ATOM 4797 C CA . PRO A 1 611 ? -20.731 -2.401 3.701 1.00 92.75 611 PRO A CA 1
ATOM 4798 C C . PRO A 1 611 ? -20.173 -3.827 3.643 1.00 92.75 611 PRO A C 1
ATOM 4800 O O . PRO A 1 611 ? -19.083 -4.062 3.125 1.00 92.75 611 PRO A O 1
ATOM 4803 N N . ALA A 1 612 ? -20.947 -4.804 4.122 1.00 92.00 612 ALA A N 1
ATOM 4804 C CA . ALA A 1 612 ? -20.542 -6.205 4.112 1.00 92.00 612 ALA A CA 1
ATOM 4805 C C . ALA A 1 612 ? -20.453 -6.774 2.688 1.00 92.00 612 ALA A C 1
ATOM 4807 O O . ALA A 1 612 ? -19.501 -7.491 2.381 1.00 92.00 612 ALA A O 1
ATOM 4808 N N . GLN A 1 613 ? -21.398 -6.424 1.808 1.00 93.31 613 GLN A N 1
ATOM 4809 C CA . GLN A 1 613 ? -21.357 -6.839 0.404 1.00 93.31 613 GLN A CA 1
ATOM 4810 C C . GLN A 1 613 ? -20.159 -6.231 -0.326 1.00 93.31 613 GLN A C 1
ATOM 4812 O O . GLN A 1 613 ? -19.500 -6.940 -1.076 1.00 93.31 613 GLN A O 1
ATOM 4817 N N . PHE A 1 614 ? -19.819 -4.963 -0.078 1.00 94.81 614 PHE A N 1
ATOM 4818 C CA . PHE A 1 614 ? -18.629 -4.350 -0.671 1.00 94.81 614 PHE A CA 1
ATOM 4819 C C . PHE A 1 614 ? -17.342 -5.093 -0.274 1.00 94.81 614 PHE A C 1
ATOM 4821 O O . PHE A 1 614 ? -16.537 -5.446 -1.136 1.00 94.81 614 PHE A O 1
ATOM 4828 N N . LEU A 1 615 ? -17.172 -5.419 1.013 1.00 94.31 615 LEU A N 1
ATOM 4829 C CA . LEU A 1 615 ? -16.027 -6.218 1.467 1.00 94.31 615 LEU A CA 1
ATOM 4830 C C . LEU A 1 615 ? -16.049 -7.649 0.908 1.00 94.31 615 LEU A C 1
ATOM 4832 O O . LEU A 1 615 ? -14.997 -8.209 0.604 1.00 94.31 615 LEU A O 1
ATOM 4836 N N . GLN A 1 616 ? -17.230 -8.239 0.713 1.00 93.38 616 GLN A N 1
ATOM 4837 C CA . GLN A 1 616 ? -17.362 -9.528 0.035 1.00 93.38 616 GLN A CA 1
ATOM 4838 C C . GLN A 1 616 ? -16.909 -9.442 -1.429 1.00 93.38 616 GLN A C 1
ATOM 4840 O O . GLN A 1 616 ? -16.185 -10.326 -1.884 1.00 93.38 616 GLN A O 1
ATOM 4845 N N . VAL A 1 617 ? -17.264 -8.365 -2.140 1.00 94.44 617 VAL A N 1
ATOM 4846 C CA . VAL A 1 617 ? -16.774 -8.087 -3.498 1.00 94.44 617 VAL A CA 1
ATOM 4847 C C . VAL A 1 617 ? -15.248 -7.958 -3.506 1.00 94.44 617 VAL A C 1
ATOM 4849 O O . VAL A 1 617 ? -14.590 -8.531 -4.376 1.00 94.44 617 VAL A O 1
ATOM 4852 N N . ALA A 1 618 ? -14.659 -7.294 -2.509 1.00 92.75 618 ALA A N 1
ATOM 4853 C CA . ALA A 1 618 ? -13.206 -7.198 -2.347 1.00 92.75 618 ALA A CA 1
ATOM 4854 C C . ALA A 1 618 ? -12.529 -8.566 -2.128 1.00 92.75 618 ALA A C 1
ATOM 4856 O O . ALA A 1 618 ? -11.436 -8.818 -2.634 1.00 92.75 618 ALA A O 1
ATOM 4857 N N . ALA A 1 619 ? -13.197 -9.477 -1.419 1.00 91.38 619 ALA A N 1
ATOM 4858 C CA . ALA A 1 619 ? -12.680 -10.799 -1.073 1.00 91.38 619 ALA A CA 1
ATOM 4859 C C . ALA A 1 619 ? -12.872 -11.870 -2.163 1.00 91.38 619 ALA A C 1
ATOM 4861 O O . ALA A 1 619 ? -12.344 -12.976 -2.026 1.00 91.38 619 ALA A O 1
ATOM 4862 N N . LEU A 1 620 ? -13.588 -11.591 -3.259 1.00 86.62 620 LEU A N 1
ATOM 4863 C CA . LEU A 1 620 ? -13.721 -12.547 -4.370 1.00 86.62 620 LEU A CA 1
ATOM 4864 C C . LEU A 1 620 ? -12.350 -13.038 -4.863 1.00 86.62 620 LEU A C 1
ATOM 4866 O O . LEU A 1 620 ? -11.323 -12.401 -4.661 1.00 86.62 620 LEU A O 1
ATOM 4870 N N . GLY A 1 621 ? -12.289 -14.234 -5.442 1.00 80.44 621 GLY A N 1
ATOM 4871 C CA . GLY A 1 621 ? -11.027 -14.803 -5.939 1.00 80.44 621 GLY A CA 1
ATOM 4872 C C . GLY A 1 621 ? -9.998 -15.224 -4.873 1.00 80.44 621 GLY A C 1
ATOM 4873 O O . GLY A 1 621 ? -9.072 -15.954 -5.222 1.00 80.44 621 GLY A O 1
ATOM 4874 N N . THR A 1 622 ? -10.169 -14.846 -3.600 1.00 81.88 622 THR A N 1
ATOM 4875 C CA . THR A 1 622 ? -9.367 -15.354 -2.465 1.00 81.88 622 THR A CA 1
ATOM 4876 C C . THR A 1 622 ? -9.953 -16.639 -1.864 1.00 81.88 622 THR A C 1
ATOM 4878 O O . THR A 1 622 ? -9.277 -17.378 -1.158 1.00 81.88 622 THR A O 1
ATOM 4881 N N . GLY A 1 623 ? -11.228 -16.936 -2.151 1.00 79.56 623 GLY A N 1
ATOM 4882 C CA . GLY A 1 623 ? -11.966 -18.041 -1.525 1.00 79.56 623 GLY A CA 1
ATOM 4883 C C . GLY A 1 623 ? -12.448 -17.740 -0.099 1.00 79.56 623 GLY A C 1
ATOM 4884 O O . GLY A 1 623 ? -13.057 -18.600 0.533 1.00 79.56 623 GLY A O 1
ATOM 4885 N N . VAL A 1 624 ? -12.211 -16.525 0.402 1.00 80.50 624 VAL A N 1
ATOM 4886 C CA . VAL A 1 624 ? -12.617 -16.084 1.738 1.00 80.50 624 VAL A CA 1
ATOM 4887 C C . VAL A 1 624 ? -14.092 -15.697 1.731 1.00 80.50 624 VAL A C 1
ATOM 4889 O O . VAL A 1 624 ? -14.531 -14.868 0.935 1.00 80.50 624 VAL A O 1
ATOM 4892 N N . THR A 1 625 ? -14.865 -16.270 2.653 1.00 77.19 625 THR A N 1
ATOM 4893 C CA . THR A 1 625 ? -16.244 -15.830 2.899 1.00 77.19 625 THR A CA 1
ATOM 4894 C C . THR A 1 625 ? -16.236 -14.760 3.983 1.00 77.19 625 THR A C 1
ATOM 4896 O O . THR A 1 625 ? -15.906 -15.045 5.132 1.00 77.19 625 THR A O 1
ATOM 4899 N N . VAL A 1 626 ? -16.614 -13.529 3.636 1.00 76.31 626 VAL A N 1
ATOM 4900 C CA . VAL A 1 626 ? -16.783 -12.448 4.617 1.00 76.31 626 VAL A CA 1
ATOM 4901 C C . VAL A 1 626 ? -18.118 -12.655 5.332 1.00 76.31 626 VAL A C 1
ATOM 4903 O O . VAL A 1 626 ? -19.169 -12.243 4.848 1.00 76.31 626 VAL A O 1
ATOM 4906 N N . THR A 1 627 ? -18.114 -13.341 6.474 1.00 69.31 627 THR A N 1
ATOM 4907 C CA . THR A 1 627 ? -19.326 -13.489 7.289 1.00 69.31 627 THR A CA 1
ATOM 4908 C C . THR A 1 627 ? -19.597 -12.190 8.046 1.00 69.31 627 THR A C 1
ATOM 4910 O O . THR A 1 627 ? -18.805 -11.801 8.898 1.00 69.31 627 THR A O 1
ATOM 4913 N N . GLY A 1 628 ? -20.729 -11.532 7.773 1.00 51.41 628 GLY A N 1
ATOM 4914 C CA . GLY A 1 628 ? -21.123 -10.260 8.408 1.00 51.41 628 GLY A CA 1
ATOM 4915 C C . GLY A 1 628 ? -21.423 -10.335 9.914 1.00 51.41 628 GLY A C 1
ATOM 4916 O O . GLY A 1 628 ? -21.676 -9.314 10.544 1.00 51.41 628 GLY A O 1
ATOM 4917 N N . HIS A 1 629 ? -21.369 -11.527 10.505 1.00 51.41 629 HIS A N 1
ATOM 4918 C CA . HIS A 1 629 ? -21.491 -11.749 11.937 1.00 51.41 629 HIS A CA 1
ATOM 4919 C C . HIS A 1 629 ? -20.457 -12.789 12.365 1.00 51.41 629 HIS A C 1
ATOM 4921 O O . HIS A 1 629 ? -20.732 -13.991 12.340 1.00 51.41 629 HIS A O 1
ATOM 4927 N N . GLU A 1 630 ? -19.275 -12.345 12.801 1.00 46.00 630 GLU A N 1
ATOM 4928 C CA . GLU A 1 630 ? -18.547 -13.140 13.789 1.00 46.00 630 GLU A CA 1
ATOM 4929 C C . GLU A 1 630 ? -19.518 -13.295 14.973 1.00 46.00 630 GLU A C 1
ATOM 4931 O O . GLU A 1 630 ? -19.899 -12.315 15.620 1.00 46.00 630 GLU A O 1
ATOM 4936 N N . LYS A 1 631 ? -20.019 -14.519 15.209 1.00 41.44 631 LYS A N 1
ATOM 4937 C CA . LYS A 1 631 ? -20.704 -14.846 16.465 1.00 41.44 631 LYS A CA 1
ATOM 4938 C C . LYS A 1 631 ? -19.794 -14.320 17.566 1.00 41.44 631 LYS A C 1
ATOM 4940 O O . LYS A 1 631 ? -18.667 -14.801 17.639 1.00 41.44 631 LYS A O 1
ATOM 4945 N N . ARG A 1 632 ? -20.257 -13.352 18.372 1.00 38.78 632 ARG A N 1
ATOM 4946 C CA . ARG A 1 632 ? -19.532 -12.871 19.559 1.00 38.78 632 ARG A CA 1
ATOM 4947 C C . ARG A 1 632 ? -19.014 -14.101 20.296 1.00 38.78 632 ARG A C 1
ATOM 4949 O O . ARG A 1 632 ? -19.801 -14.837 20.892 1.00 38.78 632 ARG A O 1
ATOM 4956 N N . VAL A 1 633 ? -17.717 -14.373 20.175 1.00 31.53 633 VAL A N 1
ATOM 4957 C CA . VAL A 1 633 ? -17.074 -15.445 20.919 1.00 31.53 633 VAL A CA 1
ATOM 4958 C C . VAL A 1 633 ? -17.113 -14.949 22.351 1.00 31.53 633 VAL A C 1
ATOM 4960 O O . VAL A 1 633 ? -16.373 -14.046 22.728 1.00 31.53 633 VAL A O 1
ATOM 4963 N N . HIS A 1 634 ? -18.066 -15.456 23.129 1.00 27.41 634 HIS A N 1
ATOM 4964 C CA . HIS A 1 634 ? -18.044 -15.269 24.566 1.00 27.41 634 HIS A CA 1
ATOM 4965 C C . HIS A 1 634 ? -16.779 -15.960 25.069 1.00 27.41 634 HIS A C 1
ATOM 4967 O O . HIS A 1 634 ? -16.760 -17.182 25.223 1.00 27.41 634 HIS A O 1
ATOM 4973 N N . PHE A 1 635 ? -15.717 -15.185 25.291 1.00 27.16 635 PHE A N 1
ATOM 4974 C CA . PHE A 1 635 ? -14.615 -15.613 26.135 1.00 27.16 635 PHE A CA 1
ATOM 4975 C C . PHE A 1 635 ? -15.224 -15.900 27.509 1.00 27.16 635 PHE A C 1
ATOM 4977 O O . PHE A 1 635 ? -15.667 -14.993 28.213 1.00 27.16 635 PHE A O 1
ATOM 4984 N N . ARG A 1 636 ? -15.372 -17.187 27.842 1.00 28.56 636 ARG A N 1
ATOM 4985 C CA . ARG A 1 636 ? -15.654 -17.595 29.217 1.00 28.56 636 ARG A CA 1
ATOM 4986 C C . ARG A 1 636 ? -14.373 -17.321 30.000 1.00 28.56 636 ARG A C 1
ATOM 4988 O O . ARG A 1 636 ? -13.375 -17.991 29.741 1.00 28.56 636 ARG A O 1
ATOM 4995 N N . HIS A 1 637 ? -14.414 -16.305 30.859 1.00 33.72 637 HIS A N 1
ATOM 4996 C CA . HIS A 1 637 ? -13.437 -16.126 31.929 1.00 33.72 637 HIS A CA 1
ATOM 4997 C C . HIS A 1 637 ? -13.505 -17.291 32.914 1.00 33.72 637 HIS A C 1
ATOM 4999 O O . HIS A 1 637 ? -14.638 -17.771 33.173 1.00 33.72 637 HIS A O 1
#